Protein AF-0000000081159217 (afdb_homodimer)

InterPro domains:
  IPR001414 G-protein coupled receptor 143 [PF02101] (4-309)
  IPR001414 G-protein coupled receptor 143 [PR00965] (76-96)
  IPR001414 G-protein coupled receptor 143 [PR00965] (134-153)
  IPR001414 G-protein coupled receptor 143 [PR00965] (192-213)
  IPR001414 G-protein coupled receptor 143 [PR00965] (241-261)
  IPR001414 G-protein coupled receptor 143 [PTHR15177] (1-310)
  IPR017981 GPCR, family 2-like, 7TM [PS50261] (23-216)

Secondary structure (DSSP, 8-state):
---HHHHHHT-S-------HHHHHHHHHHHHHHHHHHHHHHHHHHHHHHHHHS--STHHHHHTT-S--SS--HHHHHHHHHHHHHHHHHHHHHHHHHHHHHTT----TT-SS--HHHHHHHHHHHHHHHHHHHHHHHHHHHHHHHHHHHTT----HHHHHIIIIIHHHHHHHHHHHHHHTT-TTSSTT--HHHHHHHHHHHHHHHHHHHHHHHHHHHHHHHHHHHHHHHHHS---HHHHHHHHHHHHHHHHHHHHHHHHHHHHHHHHHHHHTT--HHHHHHHHHHHHHHHHHHHHHHHHHHH-S---GGGGTTSTTTGGGTTS----------------------S-----------/---HHHHHHTSS-------HHHHHHHHHHHHHHHHHHHHHHHHHHHHHHHHHS--STHHHHHTT-S-TTS--HHHHHHHHHHHHHHHHHHHHHHHHHHHHHTT----TT-SS--HHHHHHHHHHHHHHHHHHHHHHHHHHHHHHHHHHHTT----HHHHHIIIIIHHHHHHHHHHHHHHTT-TTSSTT--HHHHHHHHHHHHHHHHHHHHHHHHHHHHHHHHHHHHHHHHHS---HHHHHHHHHHHHHHHHHHHHHHHHHHHHHHHHHHHHTT--HHHHHHHHHHHHHHHHHHHHHHHHHHH-S---GGGGTTSTTTGGGTSS------------------TT--------------

pLDDT: mean 72.7, std 24.88, range [16.94, 96.81]

Foldseek 3Di:
DQDLVLLLQLFAAPPDDPPPVVVVVVVVLLLVLLVLLLVQLVVLLVLLCVQPPPDPDPCVVVLVPPLCPVVDVQLVVLLVLLLVLLNQLSVLSNVLSVCVNVVLRRHNNDPDCDPNSVSSNVSNLRNLLSVLLNLQSLVQSLVQLQQVLVVHGDDPVVCCCSNHVVSNVLSVVLSCLQDVVHSNCRPPPPPVSLVVSLCSSCVSVVCCLPVSVVSLVNSLVSNLVSLCVVVVDDDPVSVVSSVSSVVLSVLLSVLSCQQCVLNVVLSVCVNPVDDPVVNSVSSSSNSNRNSCSSNSSCCSVSNGSDPPPPPPPDPVPDVPPPPPPPCPCVVDDDDDDDDDDPPDDPDPPCPDDDDDD/DQDLVLLLQLFAAPPDPPDPVVVVVVVVLLLVLLVLLLVQLVVLLVLLCVQPPPDPDPCVVVLVPPLCPVVDVVLVVLLVLLLVLLNQLSVLSNVLSVCVNVVLARHNNDPDCDPNSVSSNVSNLRNLLSVLLNLQSLVVSLVQLQQVLVVHGDDPVVCCCRNHVVSVVLSVVLSCLQDVVHSNCRVPDPLVSLVVSLCSSCVSVVCCLPVSVVSLVNSLVSNLVSLCVVVVDDDPVSVVSSVSSVVLSVLLNVLSCQQCVLVVVLSVCVNPVDDPVVNSVSSSSNSNRNSCSSNSSCCSVSNGSDPPPPPPPDPVPDVPPPPPPPPPCPPPDDDDDDDDDPPDDPPPPDDDDDDDD

Organism: Pinctada imbricata (NCBI:txid66713)

Sequence (714 aa):
MATSAFLSICCIANETDTDESTEAGRKLIGHVITIVSIVFCTLSLVSVLYLTWPRAEAAREIFRSTSRILVGPNLNSIIKCLISVDILAVIGLFIRSCVWASQKFPDREAHSMDFPHIFCVVSSLWVEFFFMCNHFWHMIYGMEAFMVANNREISGFMKFLVGWIVPAIATAGGSLVIYHPGFHKCYHTTLLVRSMSYLIYLGPILMVFIFNPLIFYQAAKSAKKALIWHYGRYTSSERKLVDAIHVKFILIMTAYVCCWLPNLVSAILQLTNSGRDAKLAVWVLMAVLNPLQAVLGVLVFWGLPSNNVFRRNIFSSNDSCNESSVSVINRSSRSGRSTASESEPLISFKRRDYSSKMATSAFLSICCIANETDTDESTEAGRKLIGHVITIVSIVFCTLSLVSVLYLTWPRAEAAREIFRSTSRILVGPNLNSIIKCLISVDILAVIGLFIRSCVWASQKFPDREAHSMDFPHIFCVVSSLWVEFFFMCNHFWHMIYGMEAFMVANNREISGFMKFLVGWIVPAIATAGGSLVIYHPGFHKCYHTTLLVRSMSYLIYLGPILMVFIFNPLIFYQAAKSAKKALIWHYGRYTSSERKLVDAIHVKFILIMTAYVCCWLPNLVSAILQLTNSGRDAKLAVWVLMAVLNPLQAVLGVLVFWGLPSNNVFRRNIFSSNDSCNESSVSVINRSSRSGRSTASESEPLISFKRRDYSSK

Radius of gyration: 33.21 Å; Cα contacts (8 Å, |Δi|>4): 784; chains: 2; bounding box: 60×128×117 Å

Nearest PDB structures (foldseek):
  8j24-assembly1_D  TM=6.246E-01  e=3.672E-03  Homo sapiens
  7xjj-assembly1_E  TM=6.872E-01  e=9.011E-03  Homo sapiens
  8i2h-assembly1_A  TM=5.448E-01  e=4.691E-03  Homo sapiens
  7vv5-assembly1_R  TM=6.379E-01  e=1.199E-02  Homo sapiens
  7ul3-assembly1_A  TM=5.853E-01  e=9.778E-03  Homo sapiens

Structure (mmCIF, N/CA/C/O backbone):
data_AF-0000000081159217-model_v1
#
loop_
_entity.id
_entity.type
_entity.pdbx_description
1 polymer 'G-protein coupled receptors family 2 profile 2 domain-containing protein'
#
loop_
_atom_site.group_PDB
_atom_site.id
_atom_site.type_symbol
_atom_site.label_atom_id
_atom_site.label_alt_id
_atom_site.label_comp_id
_atom_site.label_asym_id
_atom_site.label_entity_id
_atom_site.label_seq_id
_atom_site.pdbx_PDB_ins_code
_atom_site.Cartn_x
_atom_site.Cartn_y
_atom_site.Cartn_z
_atom_site.occupancy
_atom_site.B_iso_or_equiv
_atom_site.auth_seq_id
_atom_site.auth_comp_id
_atom_site.auth_asym_id
_atom_site.auth_atom_id
_atom_site.pdbx_PDB_model_num
ATOM 1 N N . MET A 1 1 ? -8.648 -14.102 1.847 1 60.72 1 MET A N 1
ATOM 2 C CA . MET A 1 1 ? -9.383 -13.148 1.021 1 60.72 1 MET A CA 1
ATOM 3 C C . MET A 1 1 ? -10.883 -13.234 1.3 1 60.72 1 MET A C 1
ATOM 5 O O . MET A 1 1 ? -11.352 -14.211 1.88 1 60.72 1 MET A O 1
ATOM 9 N N . ALA A 1 2 ? -11.484 -12.055 1.14 1 64.56 2 ALA A N 1
ATOM 10 C CA . ALA A 1 2 ? -12.93 -12 1.383 1 64.56 2 ALA A CA 1
ATOM 11 C C . ALA A 1 2 ? -13.711 -12.43 0.144 1 64.56 2 ALA A C 1
ATOM 13 O O . ALA A 1 2 ? -13.773 -11.695 -0.842 1 64.56 2 ALA A O 1
ATOM 14 N N . THR A 1 3 ? -13.93 -13.688 -0.05 1 63.53 3 THR A N 1
ATOM 15 C CA . THR A 1 3 ? -14.797 -14.117 -1.143 1 63.53 3 THR A CA 1
ATOM 16 C C . THR A 1 3 ? -15.648 -15.312 -0.718 1 63.53 3 THR A C 1
ATOM 18 O O . THR A 1 3 ? -15.281 -16.047 0.194 1 63.53 3 THR A O 1
ATOM 21 N N . SER A 1 4 ? -16.797 -15.266 -1.205 1 63.22 4 SER A N 1
ATOM 22 C CA . SER A 1 4 ? -17.719 -16.375 -0.969 1 63.22 4 SER A CA 1
ATOM 23 C C . SER A 1 4 ? -17.141 -17.688 -1.482 1 63.22 4 SER A C 1
ATOM 25 O O . SER A 1 4 ? -17.531 -18.766 -1.022 1 63.22 4 SER A O 1
ATOM 27 N N . ALA A 1 5 ? -16.141 -17.516 -2.332 1 62.72 5 ALA A N 1
ATOM 28 C CA . ALA A 1 5 ? -15.547 -18.734 -2.891 1 62.72 5 ALA A CA 1
ATOM 29 C C . ALA A 1 5 ? -14.789 -19.516 -1.822 1 62.72 5 ALA A C 1
ATOM 31 O O . ALA A 1 5 ? -14.719 -20.75 -1.876 1 62.72 5 ALA A O 1
ATOM 32 N N . PHE A 1 6 ? -14.336 -18.844 -0.87 1 66.38 6 PHE A N 1
ATOM 33 C CA . PHE A 1 6 ? -13.586 -19.516 0.18 1 66.38 6 PHE A CA 1
ATOM 34 C C . PHE A 1 6 ? -14.516 -20.312 1.083 1 66.38 6 PHE A C 1
ATOM 36 O O . PHE A 1 6 ? -14.109 -21.344 1.651 1 66.38 6 PHE A O 1
ATOM 43 N N . LEU A 1 7 ? -15.688 -19.891 1.098 1 65.75 7 LEU A N 1
ATOM 44 C CA . LEU A 1 7 ? -16.641 -20.656 1.897 1 65.75 7 LEU A CA 1
ATOM 45 C C . LEU A 1 7 ? -16.938 -22 1.253 1 65.75 7 LEU A C 1
ATOM 47 O O . LEU A 1 7 ? -17.141 -23 1.952 1 65.75 7 LEU A O 1
ATOM 51 N N . SER A 1 8 ? -16.75 -21.969 -0.041 1 68.62 8 SER A N 1
ATOM 52 C CA . SER A 1 8 ? -17.047 -23.219 -0.743 1 68.62 8 SER A CA 1
ATOM 53 C C . SER A 1 8 ? -15.875 -24.188 -0.649 1 68.62 8 SER A C 1
ATOM 55 O O . SER A 1 8 ? -16.047 -25.406 -0.794 1 68.62 8 SER A O 1
ATOM 57 N N . ILE A 1 9 ? -14.742 -23.609 -0.388 1 68.94 9 ILE A N 1
ATOM 58 C CA . ILE A 1 9 ? -13.57 -24.484 -0.313 1 68.94 9 ILE A CA 1
ATOM 59 C C . ILE A 1 9 ? -13.602 -25.281 0.984 1 68.94 9 ILE A C 1
ATOM 61 O O . ILE A 1 9 ? -12.969 -26.344 1.081 1 68.94 9 ILE A O 1
ATOM 65 N N . CYS A 1 10 ? -14.359 -24.828 1.897 1 72.25 10 CYS A N 1
ATOM 66 C CA . CYS A 1 10 ? -14.422 -25.516 3.188 1 72.25 10 CYS A CA 1
ATOM 67 C C . CYS A 1 10 ? -15.359 -26.719 3.127 1 72.25 10 CYS A C 1
ATOM 69 O O . CYS A 1 10 ? -15.484 -27.453 4.105 1 72.25 10 CYS A O 1
ATOM 71 N N . CYS A 1 11 ? -15.82 -26.969 1.915 1 69.44 11 CYS A N 1
ATOM 72 C CA . CYS A 1 11 ? -16.688 -28.125 1.755 1 69.44 11 CYS A CA 1
ATOM 73 C C . CYS A 1 11 ? -15.875 -29.406 1.569 1 69.44 11 CYS A C 1
ATOM 75 O O . CYS A 1 11 ? -14.711 -29.344 1.171 1 69.44 11 CYS A O 1
ATOM 77 N N . ILE A 1 12 ? -16.234 -30.547 2.127 1 59.66 12 ILE A N 1
ATOM 78 C CA . ILE A 1 12 ? -15.555 -31.844 2.039 1 59.66 12 ILE A CA 1
ATOM 79 C C . ILE A 1 12 ? -15.406 -32.25 0.575 1 59.66 12 ILE A C 1
ATOM 81 O O . ILE A 1 12 ? -14.305 -32.562 0.12 1 59.66 12 ILE A O 1
ATOM 85 N N . ALA A 1 13 ? -15.984 -33.25 -0.033 1 52.47 13 ALA A N 1
ATOM 86 C CA . ALA A 1 13 ? -15.781 -34.062 -1.226 1 52.47 13 ALA A CA 1
ATOM 87 C C . ALA A 1 13 ? -15.758 -33.188 -2.486 1 52.47 13 ALA A C 1
ATOM 89 O O . ALA A 1 13 ? -16.766 -32.594 -2.846 1 52.47 13 ALA A O 1
ATOM 90 N N . ASN A 1 14 ? -15.016 -32.219 -2.551 1 48.09 14 ASN A N 1
ATOM 91 C CA . ASN A 1 14 ? -15.289 -31.734 -3.9 1 48.09 14 ASN A CA 1
ATOM 92 C C . ASN A 1 14 ? -14.828 -32.75 -4.953 1 48.09 14 ASN A C 1
ATOM 94 O O . ASN A 1 14 ? -13.633 -33.062 -5.039 1 48.09 14 ASN A O 1
ATOM 98 N N . GLU A 1 15 ? -15.5 -33.75 -5.203 1 40.5 15 GLU A N 1
ATOM 99 C CA . GLU A 1 15 ? -15.305 -34.812 -6.199 1 40.5 15 GLU A CA 1
ATOM 100 C C . GLU A 1 15 ? -14.531 -34.281 -7.41 1 40.5 15 GLU A C 1
ATOM 102 O O . GLU A 1 15 ? -13.828 -35.031 -8.078 1 40.5 15 GLU A O 1
ATOM 107 N N . THR A 1 16 ? -15.008 -33.188 -8.008 1 40.69 16 THR A N 1
ATOM 108 C CA . THR A 1 16 ? -14.93 -33.281 -9.461 1 40.69 16 THR A CA 1
ATOM 109 C C . THR A 1 16 ? -13.5 -33.062 -9.938 1 40.69 16 THR A C 1
ATOM 111 O O . THR A 1 16 ? -13.164 -33.375 -11.086 1 40.69 16 THR A O 1
ATOM 114 N N . ASP A 1 17 ? -12.812 -31.984 -9.688 1 43.56 17 ASP A N 1
ATOM 115 C CA . ASP A 1 17 ? -11.93 -31.703 -10.805 1 43.56 17 ASP A CA 1
ATOM 116 C C . ASP A 1 17 ? -10.648 -32.531 -10.719 1 43.56 17 ASP A C 1
ATOM 118 O O . ASP A 1 17 ? -9.781 -32.25 -9.891 1 43.56 17 ASP A O 1
ATOM 122 N N . THR A 1 18 ? -10.664 -33.75 -11.023 1 42.47 18 THR A N 1
ATOM 123 C CA . THR A 1 18 ? -9.828 -34.938 -11.289 1 42.47 18 THR A CA 1
ATOM 124 C C . THR A 1 18 ? -8.539 -34.5 -11.984 1 42.47 18 THR A C 1
ATOM 126 O O . THR A 1 18 ? -7.676 -35.344 -12.258 1 42.47 18 THR A O 1
ATOM 129 N N . ASP A 1 19 ? -8.461 -33.5 -12.773 1 43.03 19 ASP A N 1
ATOM 130 C CA . ASP A 1 19 ? -7.227 -33.594 -13.547 1 43.03 19 ASP A CA 1
ATOM 131 C C . ASP A 1 19 ? -6.012 -33.25 -12.688 1 43.03 19 ASP A C 1
ATOM 133 O O . ASP A 1 19 ? -5.949 -32.188 -12.086 1 43.03 19 ASP A O 1
ATOM 137 N N . GLU A 1 20 ? -5.25 -34.156 -12.281 1 48.34 20 GLU A N 1
ATOM 138 C CA . GLU A 1 20 ? -4.027 -34.219 -11.484 1 48.34 20 GLU A CA 1
ATOM 139 C C . GLU A 1 20 ? -3.164 -32.969 -11.742 1 48.34 20 GLU A C 1
ATOM 141 O O . GLU A 1 20 ? -2.592 -32.406 -10.805 1 48.34 20 GLU A O 1
ATOM 146 N N . SER A 1 21 ? -2.824 -32.75 -13.016 1 48.94 21 SER A N 1
ATOM 147 C CA . SER A 1 21 ? -1.901 -31.672 -13.375 1 48.94 21 SER A CA 1
ATOM 148 C C . SER A 1 21 ? -2.412 -30.328 -12.891 1 48.94 21 SER A C 1
ATOM 150 O O . SER A 1 21 ? -1.628 -29.484 -12.453 1 48.94 21 SER A O 1
ATOM 152 N N . THR A 1 22 ? -3.762 -30.234 -12.898 1 53.78 22 THR A N 1
ATOM 153 C CA . THR A 1 22 ? -4.414 -29 -12.477 1 53.78 22 THR A CA 1
ATOM 154 C C . THR A 1 22 ? -4.426 -28.875 -10.953 1 53.78 22 THR A C 1
ATOM 156 O O . THR A 1 22 ? -4.34 -27.781 -10.414 1 53.78 22 THR A O 1
ATOM 159 N N . GLU A 1 23 ? -4.137 -30.078 -10.406 1 59.03 23 GLU A N 1
ATOM 160 C CA . GLU A 1 23 ? -4.164 -30.078 -8.945 1 59.03 23 GLU A CA 1
ATOM 161 C C . GLU A 1 23 ? -2.848 -29.578 -8.367 1 59.03 23 GLU A C 1
ATOM 163 O O . GLU A 1 23 ? -2.842 -28.828 -7.379 1 59.03 23 GLU A O 1
ATOM 168 N N . ALA A 1 24 ? -1.717 -30.016 -9 1 59.81 24 ALA A N 1
ATOM 169 C CA . ALA A 1 24 ? -0.417 -29.547 -8.516 1 59.81 24 ALA A CA 1
ATOM 170 C C . ALA A 1 24 ? -0.286 -28.047 -8.656 1 59.81 24 ALA A C 1
ATOM 172 O O . ALA A 1 24 ? 0.237 -27.375 -7.758 1 59.81 24 ALA A O 1
ATOM 173 N N . GLY A 1 25 ? -0.737 -27.531 -9.766 1 59.94 25 GLY A N 1
ATOM 174 C CA . GLY A 1 25 ? -0.713 -26.094 -10 1 59.94 25 GLY A CA 1
ATOM 175 C C . GLY A 1 25 ? -1.584 -25.312 -9.031 1 59.94 25 GLY A C 1
ATOM 176 O O . GLY A 1 25 ? -1.177 -24.266 -8.523 1 59.94 25 GLY A O 1
ATOM 177 N N . ARG A 1 26 ? -2.643 -26 -8.672 1 62.72 26 ARG A N 1
ATOM 178 C CA . ARG A 1 26 ? -3.572 -25.375 -7.738 1 62.72 26 ARG A CA 1
ATOM 179 C C . ARG A 1 26 ? -3.004 -25.375 -6.324 1 62.72 26 ARG A C 1
ATOM 181 O O . ARG A 1 26 ? -3.158 -24.391 -5.59 1 62.72 26 ARG A O 1
ATOM 188 N N . LYS A 1 27 ? -2.301 -26.438 -6.039 1 68.75 27 LYS A N 1
ATOM 189 C CA . LYS A 1 27 ? -1.692 -26.5 -4.715 1 68.75 27 LYS A CA 1
ATOM 190 C C . LYS A 1 27 ? -0.555 -25.5 -4.582 1 68.75 27 LYS A C 1
ATOM 192 O O . LYS A 1 27 ? -0.421 -24.844 -3.547 1 68.75 27 LYS A O 1
ATOM 197 N N . LEU A 1 28 ? 0.17 -25.406 -5.629 1 70.44 28 LEU A N 1
ATOM 198 C CA . LEU A 1 28 ? 1.286 -24.469 -5.629 1 70.44 28 LEU A CA 1
ATOM 199 C C . LEU A 1 28 ? 0.786 -23.031 -5.52 1 70.44 28 LEU A C 1
ATOM 201 O O . LEU A 1 28 ? 1.301 -22.25 -4.715 1 70.44 28 LEU A O 1
ATOM 205 N N . ILE A 1 29 ? -0.26 -22.766 -6.18 1 70 29 ILE A N 1
ATOM 206 C CA . ILE A 1 29 ? -0.785 -21.406 -6.199 1 70 29 ILE A CA 1
ATOM 207 C C . ILE A 1 29 ? -1.464 -21.094 -4.867 1 70 29 ILE A C 1
ATOM 209 O O . ILE A 1 29 ? -1.363 -19.984 -4.355 1 70 29 ILE A O 1
ATOM 213 N N . GLY A 1 30 ? -2.098 -22.125 -4.328 1 76.12 30 GLY A N 1
ATOM 214 C CA . GLY A 1 30 ? -2.699 -21.969 -3.014 1 76.12 30 GLY A CA 1
ATOM 215 C C . GLY A 1 30 ? -1.688 -21.641 -1.93 1 76.12 30 GLY A C 1
ATOM 216 O O . GLY A 1 30 ? -1.929 -20.781 -1.085 1 76.12 30 GLY A O 1
ATOM 217 N N . HIS A 1 31 ? -0.568 -22.234 -2.094 1 82.69 31 HIS A N 1
ATOM 218 C CA . HIS A 1 31 ? 0.484 -21.969 -1.115 1 82.69 31 HIS A CA 1
ATOM 219 C C . HIS A 1 31 ? 1.064 -20.578 -1.288 1 82.69 31 HIS A C 1
ATOM 221 O O . HIS A 1 31 ? 1.349 -19.891 -0.303 1 82.69 31 HIS A O 1
ATOM 227 N N . VAL A 1 32 ? 1.211 -20.172 -2.482 1 83.38 32 VAL A N 1
ATOM 228 C CA . VAL A 1 32 ? 1.754 -18.859 -2.766 1 83.38 32 VAL A CA 1
ATOM 229 C C . VAL A 1 32 ? 0.815 -17.781 -2.219 1 83.38 32 VAL A C 1
ATOM 231 O O . VAL A 1 32 ? 1.257 -16.844 -1.56 1 83.38 32 VAL A O 1
ATOM 234 N N . ILE A 1 33 ? -0.439 -17.984 -2.416 1 85.88 33 ILE A N 1
ATOM 235 C CA . ILE A 1 33 ? -1.431 -17.016 -1.975 1 85.88 33 ILE A CA 1
ATOM 236 C C . ILE A 1 33 ? -1.448 -16.953 -0.449 1 85.88 33 ILE A C 1
ATOM 238 O O . ILE A 1 33 ? -1.603 -15.867 0.133 1 85.88 33 ILE A O 1
ATOM 242 N N . THR A 1 34 ? -1.259 -18.047 0.138 1 88.25 34 THR A N 1
ATOM 243 C CA . THR A 1 34 ? -1.256 -18.094 1.596 1 88.25 34 THR A CA 1
ATOM 244 C C . THR A 1 34 ? -0.054 -17.344 2.162 1 88.25 34 THR A C 1
ATOM 246 O O . THR A 1 34 ? -0.187 -16.578 3.119 1 88.25 34 THR A O 1
ATOM 249 N N . ILE A 1 35 ? 1.064 -17.5 1.561 1 88.38 35 ILE A N 1
ATOM 250 C CA . ILE A 1 35 ? 2.27 -16.828 2.021 1 88.38 35 ILE A CA 1
ATOM 251 C C . ILE A 1 35 ? 2.121 -15.32 1.824 1 88.38 35 ILE A C 1
ATOM 253 O O . ILE A 1 35 ? 2.43 -14.531 2.725 1 88.38 35 ILE A O 1
ATOM 257 N N . VAL A 1 36 ? 1.641 -14.969 0.695 1 90.81 36 VAL A N 1
ATOM 258 C CA . VAL A 1 36 ? 1.45 -13.555 0.388 1 90.81 36 VAL A CA 1
ATOM 259 C C . VAL A 1 36 ? 0.452 -12.938 1.368 1 90.81 36 VAL A C 1
ATOM 261 O O . VAL A 1 36 ? 0.659 -11.828 1.862 1 90.81 36 VAL A O 1
ATOM 264 N N . SER A 1 37 ? -0.55 -13.68 1.67 1 92.5 37 SER A N 1
ATOM 265 C CA . SER A 1 37 ? -1.564 -13.203 2.605 1 92.5 37 SER A CA 1
ATOM 266 C C . SER A 1 37 ? -0.986 -13.023 4.004 1 92.5 37 SER A C 1
ATOM 268 O O . SER A 1 37 ? -1.28 -12.039 4.68 1 92.5 37 SER A O 1
ATOM 270 N N . ILE A 1 38 ? -0.154 -13.922 4.418 1 93.44 38 ILE A N 1
ATOM 271 C CA . ILE A 1 38 ? 0.45 -13.828 5.742 1 93.44 38 ILE A CA 1
ATOM 272 C C . ILE A 1 38 ? 1.322 -12.578 5.82 1 93.44 38 ILE A C 1
ATOM 274 O O . ILE A 1 38 ? 1.255 -11.828 6.801 1 93.44 38 ILE A O 1
ATOM 278 N N . VAL A 1 39 ? 2.059 -12.328 4.801 1 93.31 39 VAL A N 1
ATOM 279 C CA . VAL A 1 39 ? 2.98 -11.195 4.797 1 93.31 39 VAL A CA 1
ATOM 280 C C . VAL A 1 39 ? 2.193 -9.891 4.832 1 93.31 39 VAL A C 1
ATOM 282 O O . VAL A 1 39 ? 2.471 -9.008 5.648 1 93.31 39 VAL A O 1
ATOM 285 N N . PHE A 1 40 ? 1.17 -9.781 4.086 1 94.69 40 PHE A N 1
ATOM 286 C CA . PHE A 1 40 ? 0.456 -8.516 3.994 1 94.69 40 PHE A CA 1
ATOM 287 C C . PHE A 1 40 ? -0.474 -8.328 5.188 1 94.69 40 PHE A C 1
ATOM 289 O O . PHE A 1 40 ? -0.727 -7.199 5.617 1 94.69 40 PHE A O 1
ATOM 296 N N . CYS A 1 41 ? -0.955 -9.43 5.754 1 96.06 41 CYS A N 1
ATOM 297 C CA . CYS A 1 41 ? -1.701 -9.297 7 1 96.06 41 CYS A CA 1
ATOM 298 C C . CYS A 1 41 ? -0.799 -8.812 8.125 1 96.06 41 CYS A C 1
ATOM 300 O O . CYS A 1 41 ? -1.195 -7.961 8.922 1 96.06 41 CYS A O 1
ATOM 302 N N . THR A 1 42 ? 0.393 -9.281 8.141 1 94.88 42 THR A N 1
ATOM 303 C CA . THR A 1 42 ? 1.345 -8.859 9.164 1 94.88 42 THR A CA 1
ATOM 304 C C . THR A 1 42 ? 1.722 -7.391 8.969 1 94.88 42 THR A C 1
ATOM 306 O O . THR A 1 42 ? 1.735 -6.613 9.922 1 94.88 42 THR A O 1
ATOM 309 N N . LEU A 1 43 ? 1.972 -7.055 7.746 1 93.06 43 LEU A N 1
ATOM 310 C CA . LEU A 1 43 ? 2.305 -5.668 7.449 1 93.06 43 LEU A CA 1
ATOM 311 C C . LEU A 1 43 ? 1.154 -4.738 7.824 1 93.06 43 LEU A C 1
ATOM 313 O O . LEU A 1 43 ? 1.376 -3.66 8.375 1 93.06 43 LEU A O 1
ATOM 317 N N . SER A 1 44 ? -0.007 -5.16 7.535 1 95 44 SER A N 1
ATOM 318 C CA . SER A 1 44 ? -1.182 -4.348 7.84 1 95 44 SER A CA 1
ATOM 319 C C . SER A 1 44 ? -1.37 -4.188 9.344 1 95 44 SER A C 1
ATOM 321 O O . SER A 1 44 ? -1.547 -3.072 9.836 1 95 44 SER A O 1
ATOM 323 N N . LEU A 1 45 ? -1.251 -5.258 10.062 1 94.69 45 LEU A N 1
ATOM 324 C CA . LEU A 1 45 ? -1.465 -5.223 11.508 1 94.69 45 LEU A CA 1
ATOM 325 C C . LEU A 1 45 ? -0.377 -4.406 12.203 1 94.69 45 LEU A C 1
ATOM 327 O O . LEU A 1 45 ? -0.67 -3.59 13.078 1 94.69 45 LEU A O 1
ATOM 331 N N . VAL A 1 46 ? 0.825 -4.543 11.781 1 91.94 46 VAL A N 1
ATOM 332 C CA . VAL A 1 46 ? 1.937 -3.814 12.383 1 91.94 46 VAL A CA 1
ATOM 333 C C . VAL A 1 46 ? 1.809 -2.326 12.07 1 91.94 46 VAL A C 1
ATOM 335 O O . VAL A 1 46 ? 2.008 -1.48 12.945 1 91.94 46 VAL A O 1
ATOM 338 N N . SER A 1 47 ? 1.464 -2.068 10.852 1 90.44 47 SER A N 1
ATOM 339 C CA . SER A 1 47 ? 1.328 -0.671 10.445 1 90.44 47 SER A CA 1
ATOM 340 C C . SER A 1 47 ? 0.189 0.012 11.195 1 90.44 47 SER A C 1
ATOM 342 O O . SER A 1 47 ? 0.339 1.141 11.672 1 90.44 47 SER A O 1
ATOM 344 N N . VAL A 1 48 ? -0.881 -0.653 11.328 1 91.31 48 VAL A N 1
ATOM 345 C CA . VAL A 1 48 ? -2.029 -0.061 12.008 1 91.31 48 VAL A CA 1
ATOM 346 C C . VAL A 1 48 ? -1.702 0.149 13.484 1 91.31 48 VAL A C 1
ATOM 348 O O . VAL A 1 48 ? -2.057 1.178 14.062 1 91.31 48 VAL A O 1
ATOM 351 N N . LEU A 1 49 ? -1.061 -0.782 14.031 1 85.44 49 LEU A N 1
ATOM 352 C CA . LEU A 1 49 ? -0.663 -0.648 15.43 1 85.44 49 LEU A CA 1
ATOM 353 C C . LEU A 1 49 ? 0.289 0.529 15.609 1 85.44 49 LEU A C 1
ATOM 355 O O . LEU A 1 49 ? 0.18 1.274 16.594 1 85.44 49 LEU A O 1
ATOM 359 N N . TYR A 1 50 ? 1.125 0.714 14.727 1 84.94 50 TYR A N 1
ATOM 360 C CA . TYR A 1 50 ? 2.08 1.813 14.797 1 84.94 50 TYR A CA 1
ATOM 361 C C . TYR A 1 50 ? 1.385 3.154 14.594 1 84.94 50 TYR A C 1
ATOM 363 O O . TYR A 1 50 ? 1.666 4.121 15.305 1 84.94 50 TYR A O 1
ATOM 371 N N . LEU A 1 51 ? 0.51 3.164 13.664 1 82.06 51 LEU A N 1
ATOM 372 C CA . LEU A 1 51 ? -0.145 4.422 13.312 1 82.06 51 LEU A CA 1
ATOM 373 C C . LEU A 1 51 ? -1.15 4.824 14.391 1 82.06 51 LEU A C 1
ATOM 375 O O . LEU A 1 51 ? -1.398 6.016 14.594 1 82.06 51 LEU A O 1
ATOM 379 N N . THR A 1 52 ? -1.721 3.85 15.078 1 80 52 THR A N 1
ATOM 380 C CA . THR A 1 52 ? -2.758 4.148 16.062 1 80 52 THR A CA 1
ATOM 381 C C . THR A 1 52 ? -2.176 4.172 17.469 1 80 52 THR A C 1
ATOM 383 O O . THR A 1 52 ? -2.881 4.488 18.438 1 80 52 THR A O 1
ATOM 386 N N . TRP A 1 53 ? -0.891 3.859 17.594 1 75.38 53 TRP A N 1
ATOM 387 C CA . TRP A 1 53 ? -0.269 3.846 18.922 1 75.38 53 TRP A CA 1
ATOM 388 C C . TRP A 1 53 ? -0.333 5.227 19.562 1 75.38 53 TRP A C 1
ATOM 390 O O . TRP A 1 53 ? -0.024 6.234 18.922 1 75.38 53 TRP A O 1
ATOM 400 N N . PRO A 1 54 ? -1.127 5.254 20.781 1 62.53 54 PRO A N 1
ATOM 401 C CA . PRO A 1 54 ? -1.222 6.555 21.453 1 62.53 54 PRO A CA 1
ATOM 402 C C . PRO A 1 54 ? 0.146 7.148 21.781 1 62.53 54 PRO A C 1
ATOM 404 O O . PRO A 1 54 ? 0.958 6.5 22.438 1 62.53 54 PRO A O 1
ATOM 407 N N . ARG A 1 55 ? 0.695 7.812 21.016 1 56.62 55 ARG A N 1
ATOM 408 C CA . ARG A 1 55 ? 1.957 8.477 21.328 1 56.62 55 ARG A CA 1
ATOM 409 C C . ARG A 1 55 ? 1.737 9.664 22.25 1 56.62 55 ARG A C 1
ATOM 411 O O . ARG A 1 55 ? 0.643 10.234 22.297 1 56.62 55 ARG A O 1
ATOM 418 N N . ALA A 1 56 ? 2.443 9.773 23.344 1 47.22 56 ALA A N 1
ATOM 419 C CA . ALA A 1 56 ? 2.328 10.75 24.422 1 47.22 56 ALA A CA 1
ATOM 420 C C . ALA A 1 56 ? 1.564 11.984 23.969 1 47.22 56 ALA A C 1
ATOM 422 O O . ALA A 1 56 ? 1.298 12.156 22.766 1 47.22 56 ALA A O 1
ATOM 423 N N . GLU A 1 57 ? 1.757 13.281 24.703 1 44.12 57 GLU A N 1
ATOM 424 C CA . GLU A 1 57 ? 1.087 14.57 24.859 1 44.12 57 GLU A CA 1
ATOM 425 C C . GLU A 1 57 ? 0.765 15.195 23.516 1 44.12 57 GLU A C 1
ATOM 427 O O . GLU A 1 57 ? -0.231 15.906 23.375 1 44.12 57 GLU A O 1
ATOM 432 N N . ALA A 1 58 ? 1.67 15.195 22.75 1 39.38 58 ALA A N 1
ATOM 433 C CA . ALA A 1 58 ? 1.71 16.078 21.594 1 39.38 58 ALA A CA 1
ATOM 434 C C . ALA A 1 58 ? 0.713 15.641 20.516 1 39.38 58 ALA A C 1
ATOM 436 O O . ALA A 1 58 ? 0.081 16.469 19.859 1 39.38 58 ALA A O 1
ATOM 437 N N . ALA A 1 59 ? 0.537 14.305 20.359 1 41.81 59 ALA A N 1
ATOM 438 C CA . ALA A 1 59 ? -0.29 13.805 19.266 1 41.81 59 ALA A CA 1
ATOM 439 C C . ALA A 1 59 ? -1.768 13.812 19.641 1 41.81 59 ALA A C 1
ATOM 441 O O . ALA A 1 59 ? -2.631 13.531 18.812 1 41.81 59 ALA A O 1
ATOM 442 N N . ARG A 1 60 ? -2.096 13.664 20.875 1 41.75 60 ARG A N 1
ATOM 443 C CA . ARG A 1 60 ? -3.461 13.914 21.312 1 41.75 60 ARG A CA 1
ATOM 444 C C . ARG A 1 60 ? -4.023 15.18 20.688 1 41.75 60 ARG A C 1
ATOM 446 O O . ARG A 1 60 ? -5.215 15.25 20.375 1 41.75 60 ARG A O 1
ATOM 453 N N . GLU A 1 61 ? -3.135 16.156 20.828 1 37.94 61 GLU A N 1
ATOM 454 C CA . GLU A 1 61 ? -3.504 17.406 20.172 1 37.94 61 GLU A CA 1
ATOM 455 C C . GLU A 1 61 ? -3.48 17.266 18.656 1 37.94 61 GLU A C 1
ATOM 457 O O . GLU A 1 61 ? -4.262 17.906 17.953 1 37.94 61 GLU A O 1
ATOM 462 N N . ILE A 1 62 ? -2.588 16.328 18.266 1 35.22 62 ILE A N 1
ATOM 463 C CA . ILE A 1 62 ? -2.398 16.109 16.828 1 35.22 62 ILE A CA 1
ATOM 464 C C . ILE A 1 62 ? -3.57 15.312 16.266 1 35.22 62 ILE A C 1
ATOM 466 O O . ILE A 1 62 ? -4.027 15.57 15.156 1 35.22 62 ILE A O 1
ATOM 470 N N . PHE A 1 63 ? -3.84 14.195 16.953 1 37.47 63 PHE A N 1
ATOM 471 C CA . PHE A 1 63 ? -5.059 13.5 16.562 1 37.47 63 PHE A CA 1
ATOM 472 C C . PHE A 1 63 ? -6.277 14.398 16.734 1 37.47 63 PHE A C 1
ATOM 474 O O . PHE A 1 63 ? -7.34 14.117 16.172 1 37.47 63 PHE A O 1
ATOM 481 N N . ARG A 1 64 ? -6.176 15.242 17.688 1 37.5 64 ARG A N 1
ATOM 482 C CA . ARG A 1 64 ? -7.125 16.344 17.812 1 37.5 64 ARG A CA 1
ATOM 483 C C . ARG A 1 64 ? -6.848 17.422 16.766 1 37.5 64 ARG A C 1
ATOM 485 O O . ARG A 1 64 ? -7.309 18.547 16.891 1 37.5 64 ARG A O 1
ATOM 492 N N . SER A 1 65 ? -5.758 17 16.062 1 35.44 65 SER A N 1
ATOM 493 C CA . SER A 1 65 ? -5.453 18.031 15.07 1 35.44 65 SER A CA 1
ATOM 494 C C . SER A 1 65 ? -6.711 18.484 14.328 1 35.44 65 SER A C 1
ATOM 496 O O . SER A 1 65 ? -7.699 17.734 14.273 1 35.44 65 SER A O 1
ATOM 498 N N . THR A 1 66 ? -6.656 19.703 13.961 1 34.41 66 THR A N 1
ATOM 499 C CA . THR A 1 66 ? -7.57 20.656 13.344 1 34.41 66 THR A CA 1
ATOM 500 C C . THR A 1 66 ? -8.211 20.062 12.094 1 34.41 66 THR A C 1
ATOM 502 O O . THR A 1 66 ? -8.953 20.75 11.383 1 34.41 66 THR A O 1
ATOM 505 N N . SER A 1 67 ? -7.652 18.938 11.625 1 38.38 67 SER A N 1
ATOM 506 C CA . SER A 1 67 ? -8.273 18.438 10.406 1 38.38 67 SER A CA 1
ATOM 507 C C . SER A 1 67 ? -9.695 17.953 10.664 1 38.38 67 SER A C 1
ATOM 509 O O . SER A 1 67 ? -10.195 17.062 9.969 1 38.38 67 SER A O 1
ATOM 511 N N . ARG A 1 68 ? -10.195 18.141 11.766 1 41.78 68 ARG A N 1
ATOM 512 C CA . ARG A 1 68 ? -11.516 17.812 12.289 1 41.78 68 ARG A CA 1
ATOM 513 C C . ARG A 1 68 ? -12.617 18.469 11.469 1 41.78 68 ARG A C 1
ATOM 515 O O . ARG A 1 68 ? -13.398 19.266 11.992 1 41.78 68 ARG A O 1
ATOM 522 N N . ILE A 1 69 ? -12.266 18.922 10.297 1 43.38 69 ILE A N 1
ATOM 523 C CA . ILE A 1 69 ? -13.406 19.547 9.641 1 43.38 69 ILE A CA 1
ATOM 524 C C . ILE A 1 69 ? -14.664 18.703 9.883 1 43.38 69 ILE A C 1
ATOM 526 O O . ILE A 1 69 ? -15.688 19.234 10.336 1 43.38 69 ILE A O 1
ATOM 530 N N . LEU A 1 70 ? -14.695 17.578 9.258 1 49.03 70 LEU A N 1
ATOM 531 C CA . LEU A 1 70 ? -15.883 16.75 9.398 1 49.03 70 LEU A CA 1
ATOM 532 C C . LEU A 1 70 ? -15.695 15.711 10.5 1 49.03 70 LEU A C 1
ATOM 534 O O . LEU A 1 70 ? -16.062 14.539 10.336 1 49.03 70 LEU A O 1
ATOM 538 N N . VAL A 1 71 ? -14.789 16.141 11.531 1 54.09 71 VAL A N 1
ATOM 539 C CA . VAL A 1 71 ? -14.609 15.117 12.555 1 54.09 71 VAL A CA 1
ATOM 540 C C . VAL A 1 71 ? -15.461 15.445 13.773 1 54.09 71 VAL A C 1
ATOM 542 O O . VAL A 1 71 ? -15.07 16.266 14.609 1 54.09 71 VAL A O 1
ATOM 545 N N . GLY A 1 72 ? -16.719 15.547 13.633 1 61.69 72 GLY A N 1
ATOM 546 C CA . GLY A 1 72 ? -17.547 15.531 14.812 1 61.69 72 GLY A CA 1
ATOM 547 C C . GLY A 1 72 ? -17.375 14.281 15.656 1 61.69 72 GLY A C 1
ATOM 548 O O . GLY A 1 72 ? -16.812 13.289 15.195 1 61.69 72 GLY A O 1
ATOM 549 N N . PRO A 1 73 ? -17.453 14.406 16.906 1 70.5 73 PRO A N 1
ATOM 550 C CA . PRO A 1 73 ? -17.328 13.25 17.812 1 70.5 73 PRO A CA 1
ATOM 551 C C . PRO A 1 73 ? -18.031 12.008 17.266 1 70.5 73 PRO A C 1
ATOM 553 O O . PRO A 1 73 ? -17.531 10.891 17.438 1 70.5 73 PRO A O 1
ATOM 556 N N . ASN A 1 74 ? -19.078 12.25 16.531 1 81.25 74 ASN A N 1
ATOM 557 C CA . ASN A 1 74 ? -19.812 11.117 15.984 1 81.25 74 ASN A CA 1
ATOM 558 C C . ASN A 1 74 ? -19.062 10.469 14.828 1 81.25 74 ASN A C 1
ATOM 560 O O . ASN A 1 74 ? -19.016 9.242 14.727 1 81.25 74 ASN A O 1
ATOM 564 N N . LEU A 1 75 ? -18.406 11.266 14.047 1 85.62 75 LEU A N 1
ATOM 565 C CA . LEU A 1 75 ? -17.656 10.734 12.914 1 85.62 75 LEU A CA 1
ATOM 566 C C . LEU A 1 75 ? -16.422 9.984 13.391 1 85.62 75 LEU A C 1
ATOM 568 O O . LEU A 1 75 ? -16.062 8.945 12.82 1 85.62 75 LEU A O 1
ATOM 572 N N . ASN A 1 76 ? -15.914 10.422 14.484 1 85 76 ASN A N 1
ATOM 573 C CA . ASN A 1 76 ? -14.742 9.75 15.039 1 85 76 ASN A CA 1
ATOM 574 C C . ASN A 1 76 ? -15.094 8.375 15.594 1 85 76 ASN A C 1
ATOM 576 O O . ASN A 1 76 ? -14.32 7.43 15.469 1 85 76 ASN A O 1
ATOM 580 N N . SER A 1 77 ? -16.234 8.359 16.203 1 88.31 77 SER A N 1
ATOM 581 C CA . SER A 1 77 ? -16.688 7.066 16.719 1 88.31 77 SER A CA 1
ATOM 582 C C . SER A 1 77 ? -16.922 6.074 15.578 1 88.31 77 SER A C 1
ATOM 584 O O . SER A 1 77 ? -16.609 4.887 15.711 1 88.31 77 SER A O 1
ATOM 586 N N . ILE A 1 78 ? -17.406 6.57 14.508 1 92.94 78 ILE A N 1
ATOM 587 C CA . ILE A 1 78 ? -17.656 5.723 13.344 1 92.94 78 ILE A CA 1
ATOM 588 C C . ILE A 1 78 ? -16.312 5.25 12.758 1 92.94 78 ILE A C 1
ATOM 590 O O . ILE A 1 78 ? -16.172 4.078 12.398 1 92.94 78 ILE A O 1
ATOM 594 N N . ILE A 1 79 ? -15.344 6.141 12.734 1 91.19 79 ILE A N 1
ATOM 595 C CA . ILE A 1 79 ? -14.031 5.797 12.195 1 91.19 79 ILE A CA 1
ATOM 596 C C . ILE A 1 79 ? -13.367 4.75 13.086 1 91.19 79 ILE A C 1
ATOM 598 O O . ILE A 1 79 ? -12.75 3.805 12.594 1 91.19 79 ILE A O 1
ATOM 602 N N . LYS A 1 80 ? -13.539 4.852 14.352 1 90.94 80 LYS A N 1
ATOM 603 C CA . LYS A 1 80 ? -12.984 3.867 15.281 1 90.94 80 LYS A CA 1
ATOM 604 C C . LYS A 1 80 ? -13.609 2.494 15.062 1 90.94 80 LYS A C 1
ATOM 606 O O . LYS A 1 80 ? -12.922 1.474 15.117 1 90.94 80 LYS A O 1
ATOM 611 N N . CYS A 1 81 ? -14.875 2.549 14.836 1 92.81 81 CYS A N 1
ATOM 612 C CA . CYS A 1 81 ? -15.562 1.291 14.562 1 92.81 81 CYS A CA 1
ATOM 613 C C . CYS A 1 81 ? -15.094 0.681 13.25 1 92.81 81 CYS A C 1
ATOM 615 O O . CYS A 1 81 ? -14.859 -0.526 13.172 1 92.81 81 CYS A O 1
ATOM 617 N N . LEU A 1 82 ? -14.938 1.511 12.289 1 94.81 82 LEU A N 1
ATOM 618 C CA . LEU A 1 82 ? -14.484 1.065 10.977 1 94.81 82 LEU A CA 1
ATOM 619 C C . LEU A 1 82 ? -13.094 0.434 11.07 1 94.81 82 LEU A C 1
ATOM 621 O O . LEU A 1 82 ? -12.875 -0.666 10.555 1 94.81 82 LEU A O 1
ATOM 625 N N . ILE A 1 83 ? -12.203 1.058 11.781 1 92.62 83 ILE A N 1
ATOM 626 C CA . ILE A 1 83 ? -10.836 0.568 11.898 1 92.62 83 ILE A CA 1
ATOM 627 C C . ILE A 1 83 ? -10.812 -0.697 12.758 1 92.62 83 ILE A C 1
ATOM 629 O O . ILE A 1 83 ? -10.086 -1.646 12.461 1 92.62 83 ILE A O 1
ATOM 633 N N . SER A 1 84 ? -11.656 -0.733 13.758 1 94.56 84 SER A N 1
ATOM 634 C CA . SER A 1 84 ? -11.711 -1.906 14.625 1 94.56 84 SER A CA 1
ATOM 635 C C . SER A 1 84 ? -12.203 -3.133 13.859 1 94.56 84 SER A C 1
ATOM 637 O O . SER A 1 84 ? -11.641 -4.223 14.008 1 94.56 84 SER A O 1
ATOM 639 N N . VAL A 1 85 ? -13.211 -2.932 13.094 1 96.44 85 VAL A N 1
ATOM 640 C CA . VAL A 1 85 ? -13.758 -4.059 12.336 1 96.44 85 VAL A CA 1
ATOM 641 C C . VAL A 1 85 ? -12.734 -4.527 11.305 1 96.44 85 VAL A C 1
ATOM 643 O O . VAL A 1 85 ? -12.602 -5.73 11.062 1 96.44 85 VAL A O 1
ATOM 646 N N . ASP A 1 86 ? -11.992 -3.652 10.711 1 95.44 86 ASP A N 1
ATOM 647 C CA . ASP A 1 86 ? -10.969 -4.008 9.734 1 95.44 86 ASP A CA 1
ATOM 648 C C . ASP A 1 86 ? -9.828 -4.785 10.391 1 95.44 86 ASP A C 1
ATOM 650 O O . ASP A 1 86 ? -9.336 -5.766 9.828 1 95.44 86 ASP A O 1
ATOM 654 N N . ILE A 1 87 ? -9.469 -4.367 11.57 1 95.56 87 ILE A N 1
ATOM 655 C CA . ILE A 1 87 ? -8.406 -5.051 12.289 1 95.56 87 ILE A CA 1
ATOM 656 C C . ILE A 1 87 ? -8.844 -6.473 12.633 1 95.56 87 ILE A C 1
ATOM 658 O O . ILE A 1 87 ? -8.07 -7.422 12.477 1 95.56 87 ILE A O 1
ATOM 662 N N . LEU A 1 88 ? -10.031 -6.578 13.055 1 96.25 88 LEU A N 1
ATOM 663 C CA . LEU A 1 88 ? -10.547 -7.891 13.414 1 96.25 88 LEU A CA 1
ATOM 664 C C . LEU A 1 88 ? -10.641 -8.797 12.195 1 96.25 88 LEU A C 1
ATOM 666 O O . LEU A 1 88 ? -10.375 -10 12.281 1 96.25 88 LEU A O 1
ATOM 670 N N . ALA A 1 89 ? -11.023 -8.25 11.07 1 96.12 89 ALA A N 1
ATOM 671 C CA . ALA A 1 89 ? -11.07 -9.023 9.828 1 96.12 89 ALA A CA 1
ATOM 672 C C . ALA A 1 89 ? -9.672 -9.492 9.43 1 96.12 89 ALA A C 1
ATOM 674 O O . ALA A 1 89 ? -9.484 -10.656 9.047 1 96.12 89 ALA A O 1
ATOM 675 N N . VAL A 1 90 ? -8.688 -8.625 9.57 1 96.12 90 VAL A N 1
ATOM 676 C CA . VAL A 1 90 ? -7.324 -8.945 9.172 1 96.12 90 VAL A CA 1
ATOM 677 C C . VAL A 1 90 ? -6.734 -9.977 10.125 1 96.12 90 VAL A C 1
ATOM 679 O O . VAL A 1 90 ? -5.984 -10.867 9.711 1 96.12 90 VAL A O 1
ATOM 682 N N . ILE A 1 91 ? -7.074 -9.906 11.383 1 95.88 91 ILE A N 1
ATOM 683 C CA . ILE A 1 91 ? -6.621 -10.906 12.344 1 95.88 91 ILE A CA 1
ATOM 684 C C . ILE A 1 91 ? -7.176 -12.273 11.969 1 95.88 91 ILE A C 1
ATOM 686 O O . ILE A 1 91 ? -6.457 -13.281 12.023 1 95.88 91 ILE A O 1
ATOM 690 N N . GLY A 1 92 ? -8.43 -12.297 11.625 1 94.88 92 GLY A N 1
ATOM 691 C CA . GLY A 1 92 ? -9.016 -13.555 11.172 1 94.88 92 GLY A CA 1
ATOM 692 C C . GLY A 1 92 ? -8.344 -14.117 9.938 1 94.88 92 GLY A C 1
ATOM 693 O O . GLY A 1 92 ? -8.07 -15.32 9.867 1 94.88 92 GLY A O 1
ATOM 694 N N . LEU A 1 93 ? -8.094 -13.281 9 1 93.88 93 LEU A N 1
ATOM 695 C CA . LEU A 1 93 ? -7.414 -13.695 7.777 1 93.88 93 LEU A CA 1
ATOM 696 C C . LEU A 1 93 ? -6.012 -14.211 8.086 1 93.88 93 LEU A C 1
ATOM 698 O O . LEU A 1 93 ? -5.562 -15.195 7.5 1 93.88 93 LEU A O 1
ATOM 702 N N . PHE A 1 94 ? -5.34 -13.555 8.961 1 95 94 PHE A N 1
ATOM 703 C CA . PHE A 1 94 ? -3.988 -13.93 9.352 1 95 94 PHE A CA 1
ATOM 704 C C . PHE A 1 94 ? -3.975 -15.312 9.984 1 95 94 PHE A C 1
ATOM 706 O O . PHE A 1 94 ? -3.168 -16.172 9.617 1 95 94 PHE A O 1
ATOM 713 N N . ILE A 1 95 ? -4.883 -15.523 10.914 1 93.19 95 ILE A N 1
ATOM 714 C CA . ILE A 1 95 ? -4.953 -16.797 11.617 1 93.19 95 ILE A CA 1
ATOM 715 C C . ILE A 1 95 ? -5.309 -17.906 10.641 1 93.19 95 ILE A C 1
ATOM 717 O O . ILE A 1 95 ? -4.703 -18.984 10.664 1 93.19 95 ILE A O 1
ATOM 721 N N . ARG A 1 96 ? -6.207 -17.719 9.836 1 90.44 96 ARG A N 1
ATOM 722 C CA . ARG A 1 96 ? -6.59 -18.719 8.859 1 90.44 96 ARG A CA 1
ATOM 723 C C . ARG A 1 96 ? -5.43 -19.047 7.922 1 90.44 96 ARG A C 1
ATOM 725 O O . ARG A 1 96 ? -5.164 -20.219 7.637 1 90.44 96 ARG A O 1
ATOM 732 N N . SER A 1 97 ? -4.75 -18.016 7.449 1 89.94 97 SER A N 1
ATOM 733 C CA . SER A 1 97 ? -3.635 -18.234 6.531 1 89.94 97 SER A CA 1
ATOM 734 C C . SER A 1 97 ? -2.492 -18.969 7.215 1 89.94 97 SER A C 1
ATOM 736 O O . SER A 1 97 ? -1.834 -19.812 6.594 1 89.94 97 SER A O 1
ATOM 738 N N . CYS A 1 98 ? -2.303 -18.719 8.453 1 90.69 98 CYS A N 1
ATOM 739 C CA . CYS A 1 98 ? -1.253 -19.422 9.195 1 90.69 98 CYS A CA 1
ATOM 740 C C . CYS A 1 98 ? -1.588 -20.891 9.367 1 90.69 98 CYS A C 1
ATOM 742 O O . CYS A 1 98 ? -0.72 -21.75 9.211 1 90.69 98 CYS A O 1
ATOM 744 N N . VAL A 1 99 ? -2.824 -21.156 9.625 1 87.94 99 VAL A N 1
ATOM 745 C CA . VAL A 1 99 ? -3.24 -22.547 9.82 1 87.94 99 VAL A CA 1
ATOM 746 C C . VAL A 1 99 ? -3.197 -23.297 8.492 1 87.94 99 VAL A C 1
ATOM 748 O O . VAL A 1 99 ? -2.781 -24.453 8.438 1 87.94 99 VAL A O 1
ATOM 751 N N . TRP A 1 100 ? -3.557 -22.656 7.418 1 83.88 100 TRP A N 1
ATOM 752 C CA . TRP A 1 100 ? -3.525 -23.297 6.102 1 83.88 100 TRP A CA 1
ATOM 753 C C . TRP A 1 100 ? -2.092 -23.5 5.633 1 83.88 100 TRP A C 1
ATOM 755 O O . TRP A 1 100 ? -1.803 -24.469 4.91 1 83.88 100 TRP A O 1
ATOM 765 N N . ALA A 1 101 ? -1.239 -22.625 6.031 1 82.75 101 ALA A N 1
ATOM 766 C CA . ALA A 1 101 ? 0.169 -22.781 5.676 1 82.75 101 ALA A CA 1
ATOM 767 C C . ALA A 1 101 ? 0.784 -23.984 6.387 1 82.75 101 ALA A C 1
ATOM 769 O O . ALA A 1 101 ? 1.735 -24.578 5.887 1 82.75 101 ALA A O 1
ATOM 770 N N . SER A 1 102 ? 0.252 -24.359 7.496 1 81.25 102 SER A N 1
ATOM 771 C CA . SER A 1 102 ? 0.757 -25.516 8.242 1 81.25 102 SER A CA 1
ATOM 772 C C . SER A 1 102 ? 0.163 -26.812 7.723 1 81.25 102 SER A C 1
ATOM 774 O O . SER A 1 102 ? 0.286 -27.859 8.367 1 81.25 102 SER A O 1
ATOM 776 N N . GLN A 1 103 ? -0.372 -26.844 6.504 1 67.31 103 GLN A N 1
ATOM 777 C CA . GLN A 1 103 ? -0.851 -28 5.766 1 67.31 103 GLN A CA 1
ATOM 778 C C . GLN A 1 103 ? -2.064 -28.625 6.449 1 67.31 103 GLN A C 1
ATOM 780 O O . GLN A 1 103 ? -2.283 -29.828 6.359 1 67.31 103 GLN A O 1
ATOM 785 N N . LYS A 1 104 ? -2.66 -27.938 7.145 1 66 104 LYS A N 1
ATOM 786 C CA . LYS A 1 104 ? -3.924 -28.422 7.688 1 66 104 LYS A CA 1
ATOM 787 C C . LYS A 1 104 ? -5.105 -27.938 6.855 1 66 104 LYS A C 1
ATOM 789 O O . LYS A 1 104 ? -6.008 -27.266 7.371 1 66 104 LYS A O 1
ATOM 794 N N . PHE A 1 105 ? -4.879 -28.188 5.551 1 65.88 105 PHE A N 1
ATOM 795 C CA . PHE A 1 105 ? -5.949 -27.875 4.613 1 65.88 105 PHE A CA 1
ATOM 796 C C . PHE A 1 105 ? -7.059 -28.906 4.68 1 65.88 105 PHE A C 1
ATOM 798 O O . PHE A 1 105 ? -6.793 -30.094 4.922 1 65.88 105 PHE A O 1
ATOM 805 N N . PRO A 1 106 ? -8.281 -28.328 4.621 1 66.38 106 PRO A N 1
ATOM 806 C CA . PRO A 1 106 ? -9.359 -29.312 4.617 1 66.38 106 PRO A CA 1
ATOM 807 C C . PRO A 1 106 ? -9.211 -30.344 3.498 1 66.38 106 PRO A C 1
ATOM 809 O O . PRO A 1 106 ? -8.953 -29.984 2.348 1 66.38 106 PRO A O 1
ATOM 812 N N . ASP A 1 107 ? -9.023 -31.547 4.023 1 62.94 107 ASP A N 1
ATOM 813 C CA . ASP A 1 107 ? -8.906 -32.656 3.082 1 62.94 107 ASP A CA 1
ATOM 814 C C . ASP A 1 107 ? -10.227 -32.906 2.359 1 62.94 107 ASP A C 1
ATOM 816 O O . ASP A 1 107 ? -11.242 -33.188 2.996 1 62.94 107 ASP A O 1
ATOM 820 N N . ARG A 1 108 ? -10.227 -32.562 1.155 1 63.53 108 ARG A N 1
ATOM 821 C CA . ARG A 1 108 ? -11.422 -32.719 0.329 1 63.53 108 ARG A CA 1
ATOM 822 C C . ARG A 1 108 ? -11.867 -34.156 0.242 1 63.53 108 ARG A C 1
ATOM 824 O O . ARG A 1 108 ? -13.016 -34.438 -0.086 1 63.53 108 ARG A O 1
ATOM 831 N N . GLU A 1 109 ? -10.867 -35.031 0.546 1 62.19 109 GLU A N 1
ATOM 832 C CA . GLU A 1 109 ? -11.227 -36.438 0.455 1 62.19 109 GLU A CA 1
ATOM 833 C C . GLU A 1 109 ? -11.805 -36.969 1.772 1 62.19 109 GLU A C 1
ATOM 835 O O . GLU A 1 109 ? -12.211 -38.125 1.869 1 62.19 109 GLU A O 1
ATOM 840 N N . ALA A 1 110 ? -11.914 -36 2.617 1 61.75 110 ALA A N 1
ATOM 841 C CA . ALA A 1 110 ? -12.383 -36.469 3.918 1 61.75 110 ALA A CA 1
ATOM 842 C C . ALA A 1 110 ? -13.891 -36.719 3.895 1 61.75 110 ALA A C 1
ATOM 844 O O . ALA A 1 110 ? -14.641 -36.031 3.221 1 61.75 110 ALA A O 1
ATOM 845 N N . HIS A 1 111 ? -14.297 -37.781 4.305 1 62.69 111 HIS A N 1
ATOM 846 C CA . HIS A 1 111 ? -15.68 -38.25 4.316 1 62.69 111 HIS A CA 1
ATOM 847 C C . HIS A 1 111 ? -16.453 -37.625 5.484 1 62.69 111 HIS A C 1
ATOM 849 O O . HIS A 1 111 ? -17.688 -37.656 5.5 1 62.69 111 HIS A O 1
ATOM 855 N N . SER A 1 112 ? -15.766 -37.094 6.484 1 66.25 112 SER A N 1
ATOM 856 C CA . SER A 1 112 ? -16.422 -36.531 7.66 1 66.25 112 SER A CA 1
ATOM 857 C C . SER A 1 112 ? -15.875 -35.156 8 1 66.25 112 SER A C 1
ATOM 859 O O . SER A 1 112 ? -14.797 -34.781 7.547 1 66.25 112 SER A O 1
ATOM 861 N N . MET A 1 113 ? -16.781 -34.469 8.703 1 73.62 113 MET A N 1
ATOM 862 C CA . MET A 1 113 ? -16.391 -33.125 9.156 1 73.62 113 MET A CA 1
ATOM 863 C C . MET A 1 113 ? -15.289 -33.219 10.211 1 73.62 113 MET A C 1
ATOM 865 O O . MET A 1 113 ? -15.5 -33.781 11.289 1 73.62 113 MET A O 1
ATOM 869 N N . ASP A 1 114 ? -14.125 -32.969 9.836 1 79.44 114 ASP A N 1
ATOM 870 C CA . ASP A 1 114 ? -12.984 -32.969 10.742 1 79.44 114 ASP A CA 1
ATOM 871 C C . ASP A 1 114 ? -12.664 -31.562 11.227 1 79.44 114 ASP A C 1
ATOM 873 O O . ASP A 1 114 ? -13.359 -30.609 10.883 1 79.44 114 ASP A O 1
ATOM 877 N N . PHE A 1 115 ? -11.781 -31.438 12.141 1 81.81 115 PHE A N 1
ATOM 878 C CA . PHE A 1 115 ? -11.391 -30.188 12.75 1 81.81 115 PHE A CA 1
ATOM 879 C C . PHE A 1 115 ? -10.961 -29.172 11.695 1 81.81 115 PHE A C 1
ATOM 881 O O . PHE A 1 115 ? -11.375 -28.016 11.727 1 81.81 115 PHE A O 1
ATOM 888 N N . PRO A 1 116 ? -10.242 -29.578 10.711 1 82.12 116 PRO A N 1
ATOM 889 C CA . PRO A 1 116 ? -9.844 -28.609 9.695 1 82.12 116 PRO A CA 1
ATOM 890 C C . PRO A 1 116 ? -11.031 -28.031 8.922 1 82.12 116 PRO A C 1
ATOM 892 O O . PRO A 1 116 ? -11.008 -26.859 8.539 1 82.12 116 PRO A O 1
ATOM 895 N N . HIS A 1 117 ? -12.039 -28.844 8.844 1 82.25 117 HIS A N 1
ATOM 896 C CA . HIS A 1 117 ? -13.227 -28.375 8.141 1 82.25 117 HIS A CA 1
ATOM 897 C C . HIS A 1 117 ? -14 -27.375 8.992 1 82.25 117 HIS A C 1
ATOM 899 O O . HIS A 1 117 ? -14.438 -26.328 8.492 1 82.25 117 HIS A O 1
ATOM 905 N N . ILE A 1 118 ? -14.18 -27.703 10.219 1 84 118 ILE A N 1
ATOM 906 C CA . ILE A 1 118 ? -14.891 -26.812 11.133 1 84 118 ILE A CA 1
ATOM 907 C C . ILE A 1 118 ? -14.133 -25.484 11.258 1 84 118 ILE A C 1
ATOM 909 O O . ILE A 1 118 ? -14.742 -24.422 11.25 1 84 118 ILE A O 1
ATOM 913 N N . PHE A 1 119 ? -12.859 -25.578 11.344 1 87.56 119 PHE A N 1
ATOM 914 C CA . PHE A 1 119 ? -12.047 -24.375 11.445 1 87.56 119 PHE A CA 1
ATOM 915 C C . PHE A 1 119 ? -12.164 -23.531 10.18 1 87.56 119 PHE A C 1
ATOM 917 O O . PHE A 1 119 ? -12.203 -22.312 10.25 1 87.56 119 PHE A O 1
ATOM 924 N N . CYS A 1 120 ? -12.188 -24.203 9.141 1 84.5 120 CYS A N 1
ATOM 925 C CA . CYS A 1 120 ? -12.32 -23.5 7.867 1 84.5 120 CYS A CA 1
ATOM 926 C C . CYS A 1 120 ? -13.641 -22.734 7.801 1 84.5 120 CYS A C 1
ATOM 928 O O . CYS A 1 120 ? -13.664 -21.562 7.398 1 84.5 120 CYS A O 1
ATOM 930 N N . VAL A 1 121 ? -14.719 -23.359 8.266 1 85.62 121 VAL A N 1
ATOM 931 C CA . VAL A 1 121 ? -16.047 -22.734 8.219 1 85.62 121 VAL A CA 1
ATOM 932 C C . VAL A 1 121 ? -16.094 -21.562 9.195 1 85.62 121 VAL A C 1
ATOM 934 O 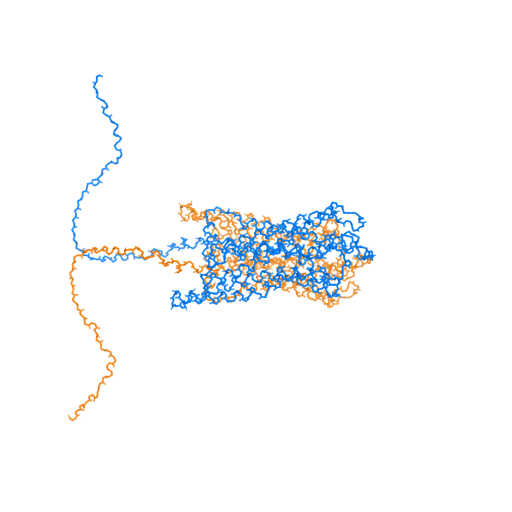O . VAL A 1 121 ? -16.516 -20.469 8.828 1 85.62 121 VAL A O 1
ATOM 937 N N . VAL A 1 122 ? -15.602 -21.734 10.367 1 89.12 122 VAL A N 1
ATOM 938 C CA . VAL A 1 122 ? -15.695 -20.719 11.414 1 89.12 122 VAL A CA 1
ATOM 939 C C . VAL A 1 122 ? -14.812 -19.516 11.055 1 89.12 122 VAL A C 1
ATOM 941 O O . VAL A 1 122 ? -15.227 -18.359 11.211 1 89.12 122 VAL A O 1
ATOM 944 N N . SER A 1 123 ? -13.633 -19.734 10.594 1 89.62 123 SER A N 1
ATOM 945 C CA . SER A 1 123 ? -12.727 -18.656 10.242 1 89.62 123 SER A CA 1
ATOM 946 C C . SER A 1 123 ? -13.234 -17.875 9.023 1 89.62 123 SER A C 1
ATOM 948 O O . SER A 1 123 ? -13.102 -16.656 8.969 1 89.62 123 SER A O 1
ATOM 950 N N . SER A 1 124 ? -13.797 -18.562 8.117 1 89.31 124 SER A N 1
ATOM 951 C CA . SER A 1 124 ? -14.328 -17.891 6.938 1 89.31 124 SER A CA 1
ATOM 952 C C . SER A 1 124 ? -15.523 -17.016 7.297 1 89.31 124 SER A C 1
ATOM 954 O O . SER A 1 124 ? -15.68 -15.922 6.762 1 89.31 124 SER A O 1
ATOM 956 N N . LEU A 1 125 ? -16.344 -17.531 8.156 1 90.81 125 LEU A N 1
ATOM 957 C CA . LEU A 1 125 ? -17.5 -16.75 8.609 1 90.81 125 LEU A CA 1
ATOM 958 C C . LEU A 1 125 ? -17.031 -15.523 9.383 1 90.81 125 LEU A C 1
ATOM 960 O O . LEU A 1 125 ? -17.625 -14.445 9.258 1 90.81 125 LEU A O 1
ATOM 964 N N . TRP A 1 126 ? -16.031 -15.695 10.195 1 93.44 126 TRP A N 1
ATOM 965 C CA . TRP A 1 126 ? -15.469 -14.586 10.953 1 93.44 126 TRP A CA 1
ATOM 966 C C . TRP A 1 126 ? -14.969 -13.484 10.016 1 93.44 126 TRP A C 1
ATOM 968 O O . TRP A 1 126 ? -15.32 -12.312 10.188 1 93.44 126 TRP A O 1
ATOM 978 N N . VAL A 1 127 ? -14.211 -13.844 9.031 1 93.31 127 VAL A N 1
ATOM 979 C CA . VAL A 1 127 ? -13.617 -12.883 8.109 1 93.31 127 VAL A CA 1
ATOM 980 C C . VAL A 1 127 ? -14.719 -12.203 7.285 1 93.31 127 VAL A C 1
ATOM 982 O O . VAL A 1 127 ? -14.719 -10.984 7.137 1 93.31 127 VAL A O 1
ATOM 985 N N . GLU A 1 128 ? -15.688 -12.953 6.879 1 92.25 128 GLU A N 1
ATOM 986 C CA . GLU A 1 128 ? -16.766 -12.406 6.051 1 92.25 128 GLU A CA 1
ATOM 987 C C . GLU A 1 128 ? -17.656 -11.469 6.855 1 92.25 128 GLU A C 1
ATOM 989 O O . GLU A 1 128 ? -18.109 -10.445 6.336 1 92.25 128 GLU A O 1
ATOM 994 N N . PHE A 1 129 ? -17.875 -11.828 8.047 1 94.5 129 PHE A N 1
ATOM 995 C CA . PHE A 1 129 ? -18.719 -10.992 8.891 1 94.5 129 PHE A CA 1
ATOM 996 C C . PHE A 1 129 ? -18.094 -9.617 9.094 1 94.5 129 PHE A C 1
ATOM 998 O O . PHE A 1 129 ? -18.75 -8.594 8.891 1 94.5 129 PHE A O 1
ATOM 1005 N N . PHE A 1 130 ? -16.891 -9.602 9.438 1 96.25 130 PHE A N 1
ATOM 1006 C CA . PHE A 1 130 ? -16.25 -8.328 9.758 1 96.25 130 PHE A CA 1
ATOM 1007 C C . PHE A 1 130 ? -16 -7.512 8.5 1 96.25 130 PHE A C 1
ATOM 1009 O O . PHE A 1 130 ? -16.062 -6.281 8.523 1 96.25 130 PHE A O 1
ATOM 1016 N N . PHE A 1 131 ? -15.711 -8.133 7.41 1 94.56 131 PHE A N 1
ATOM 1017 C CA . PHE A 1 131 ? -15.609 -7.375 6.168 1 94.56 131 PHE A CA 1
ATOM 1018 C C . PHE A 1 131 ? -16.969 -6.836 5.746 1 94.56 131 PHE A C 1
ATOM 1020 O O . PHE A 1 131 ? -17.062 -5.742 5.184 1 94.56 131 PHE A O 1
ATOM 1027 N N . MET A 1 132 ? -17.984 -7.617 6.035 1 94.75 132 MET A N 1
ATOM 1028 C CA . MET A 1 132 ? -19.344 -7.125 5.773 1 94.75 132 MET A CA 1
ATOM 1029 C C . MET A 1 132 ? -19.641 -5.895 6.617 1 94.75 132 MET A C 1
ATOM 1031 O O . MET A 1 132 ? -20.203 -4.918 6.121 1 94.75 132 MET A O 1
ATOM 1035 N N . CYS A 1 133 ? -19.281 -5.965 7.828 1 96.56 133 CYS A N 1
ATOM 1036 C CA . CYS A 1 133 ? -19.438 -4.809 8.703 1 96.56 133 CYS A CA 1
ATOM 1037 C C . CYS A 1 133 ? -18.672 -3.607 8.156 1 96.56 133 CYS A C 1
ATOM 1039 O O . CYS A 1 133 ? -19.141 -2.475 8.234 1 96.56 133 CYS A O 1
ATOM 1041 N N . ASN A 1 134 ? -17.484 -3.867 7.645 1 96.19 134 ASN A N 1
ATOM 1042 C CA . ASN A 1 134 ? -16.672 -2.797 7.078 1 96.19 134 ASN A CA 1
ATOM 1043 C C . ASN A 1 134 ? -17.422 -2.051 5.977 1 96.19 134 ASN A C 1
ATOM 1045 O O . ASN A 1 134 ? -17.406 -0.819 5.93 1 96.19 134 ASN A O 1
ATOM 1049 N N . HIS A 1 135 ? -18.078 -2.734 5.133 1 96.5 135 HIS A N 1
ATOM 1050 C CA . HIS A 1 135 ? -18.797 -2.104 4.035 1 96.5 135 HIS A CA 1
ATOM 1051 C C . HIS A 1 135 ? -19.953 -1.254 4.551 1 96.5 135 HIS A C 1
ATOM 1053 O O . HIS A 1 135 ? -20.156 -0.129 4.086 1 96.5 135 HIS A O 1
ATOM 1059 N N . PHE A 1 136 ? -20.625 -1.751 5.457 1 96.81 136 PHE A N 1
ATOM 1060 C CA . PHE A 1 136 ? -21.781 -1.017 5.973 1 96.81 136 PHE A CA 1
ATOM 1061 C C . PHE A 1 136 ? -21.328 0.189 6.789 1 96.81 136 PHE A C 1
ATOM 1063 O O . PHE A 1 136 ? -21.984 1.234 6.773 1 96.81 136 PHE A O 1
ATOM 1070 N N . TRP A 1 137 ? -20.266 0.022 7.508 1 96.5 137 TRP A N 1
ATOM 1071 C CA . TRP A 1 137 ? -19.75 1.164 8.25 1 96.5 137 TRP A CA 1
ATOM 1072 C C . TRP A 1 137 ? -19.25 2.25 7.305 1 96.5 137 TRP A C 1
ATOM 1074 O O . TRP A 1 137 ? -19.312 3.439 7.625 1 96.5 137 TRP A O 1
ATOM 1084 N N . HIS A 1 138 ? -18.703 1.863 6.16 1 96.62 138 HIS A N 1
ATOM 1085 C CA . HIS A 1 138 ? -18.344 2.859 5.152 1 96.62 138 HIS A CA 1
ATOM 1086 C C . HIS A 1 138 ? -19.578 3.617 4.672 1 96.62 138 HIS A C 1
ATOM 1088 O O . HIS A 1 138 ? -19.516 4.828 4.449 1 96.62 138 HIS A O 1
ATOM 1094 N N . MET A 1 139 ? -20.641 2.916 4.57 1 96.06 139 MET A N 1
ATOM 1095 C CA . MET A 1 139 ? -21.891 3.549 4.164 1 96.06 139 MET A CA 1
ATOM 1096 C C . MET A 1 139 ? -22.391 4.512 5.234 1 96.06 139 MET A C 1
ATOM 1098 O O . MET A 1 139 ? -22.812 5.625 4.926 1 96.06 139 MET A O 1
ATOM 1102 N N . ILE A 1 140 ? -22.281 4.078 6.453 1 95.69 140 ILE A N 1
ATOM 1103 C CA . ILE A 1 140 ? -22.703 4.91 7.574 1 95.69 140 ILE A CA 1
ATOM 1104 C C . ILE A 1 140 ? -21.828 6.168 7.637 1 95.69 140 ILE A C 1
ATOM 1106 O O . ILE A 1 140 ? -22.328 7.254 7.953 1 95.69 140 ILE A O 1
ATOM 1110 N N . TYR A 1 141 ? -20.578 6 7.391 1 94.94 141 TYR A N 1
ATOM 1111 C CA . TYR A 1 141 ? -19.703 7.164 7.383 1 94.94 141 TYR A CA 1
ATOM 1112 C C . TYR A 1 141 ? -20.156 8.188 6.355 1 94.94 141 TYR A C 1
ATOM 1114 O O . TYR A 1 141 ? -20.219 9.391 6.648 1 94.94 141 TYR A O 1
ATOM 1122 N N . GLY A 1 142 ? -20.469 7.723 5.219 1 93.88 142 GLY A N 1
ATOM 1123 C CA . GLY A 1 142 ? -20.969 8.641 4.207 1 93.88 142 GLY A CA 1
ATOM 1124 C C . GLY A 1 142 ? -22.266 9.32 4.602 1 93.88 142 GLY A C 1
ATOM 1125 O O . GLY A 1 142 ? -22.406 10.539 4.445 1 93.88 142 GLY A O 1
ATOM 1126 N N . MET A 1 143 ? -23.141 8.578 5.078 1 93.81 143 MET A N 1
ATOM 1127 C CA . MET A 1 143 ? -24.438 9.117 5.492 1 93.81 143 MET A CA 1
ATOM 1128 C C . MET A 1 143 ? -24.266 10.117 6.637 1 93.81 143 MET A C 1
ATOM 1130 O O . MET A 1 143 ? -24.891 11.172 6.645 1 93.81 143 MET A O 1
ATOM 1134 N N . GLU A 1 144 ? -23.453 9.758 7.562 1 92.75 144 GLU A N 1
ATOM 1135 C CA . GLU A 1 144 ? -23.219 10.648 8.695 1 92.75 144 GLU A CA 1
ATOM 1136 C C . GLU A 1 144 ? -22.547 11.945 8.25 1 92.75 144 GLU A C 1
ATOM 1138 O O . GLU A 1 144 ? -22.844 13.016 8.766 1 92.75 144 GLU A O 1
ATOM 1143 N N . ALA A 1 145 ? -21.578 11.812 7.387 1 90.31 145 ALA A N 1
ATOM 1144 C CA . ALA A 1 145 ? -20.922 13.008 6.859 1 90.31 145 ALA A CA 1
ATOM 1145 C C . ALA A 1 145 ? -21.938 13.945 6.207 1 90.31 145 ALA A C 1
ATOM 1147 O O . ALA A 1 145 ? -21.844 15.164 6.359 1 90.31 145 ALA A O 1
ATOM 1148 N N . PHE A 1 146 ? -22.891 13.383 5.523 1 90.94 146 PHE A N 1
ATOM 1149 C CA . PHE A 1 146 ? -23.953 14.156 4.895 1 90.94 146 PHE A CA 1
ATOM 1150 C C . PHE A 1 146 ? -24.875 14.773 5.945 1 90.94 146 PHE A C 1
ATOM 1152 O O . PHE A 1 146 ? -25.234 15.945 5.844 1 90.94 146 PHE A O 1
ATOM 1159 N N . MET A 1 147 ? -25.203 14.031 6.926 1 90.38 147 MET A N 1
ATOM 1160 C CA . MET A 1 147 ? -26.094 14.508 7.977 1 90.38 147 MET A CA 1
ATOM 1161 C C . MET A 1 147 ? -25.422 15.609 8.797 1 90.38 147 MET A C 1
ATOM 1163 O O . MET A 1 147 ? -26.062 16.609 9.133 1 90.38 147 MET A O 1
ATOM 1167 N N . VAL A 1 148 ? -24.172 15.414 9.055 1 86.12 148 VAL A N 1
ATOM 1168 C CA . VAL A 1 148 ? -23.422 16.406 9.844 1 86.12 148 VAL A CA 1
ATOM 1169 C C . VAL A 1 148 ? -23.312 17.703 9.062 1 86.12 148 VAL A C 1
ATOM 1171 O O . VAL A 1 148 ? -23.391 18.797 9.641 1 86.12 148 VAL A O 1
ATOM 1174 N N . ALA A 1 149 ? -23.062 17.609 7.812 1 84.31 149 ALA A N 1
ATOM 1175 C CA . ALA A 1 149 ? -23 18.797 6.965 1 84.31 149 ALA A CA 1
ATOM 1176 C C . ALA A 1 149 ? -24.312 19.562 6.996 1 84.31 149 ALA A C 1
ATOM 1178 O O . ALA A 1 149 ? -24.328 20.781 6.754 1 84.31 149 ALA A O 1
ATOM 1179 N N . ASN A 1 150 ? -25.391 18.906 7.336 1 86.38 150 ASN A N 1
ATOM 1180 C CA . ASN A 1 150 ? -26.703 19.531 7.418 1 86.38 150 ASN A CA 1
ATOM 1181 C C . ASN A 1 150 ? -27.141 19.734 8.867 1 86.38 150 ASN A C 1
ATOM 1183 O O . ASN A 1 150 ? -28.328 19.891 9.141 1 86.38 150 ASN A O 1
ATOM 1187 N N . ASN A 1 151 ? -26.25 19.609 9.766 1 82.38 151 ASN A N 1
ATOM 1188 C CA . ASN A 1 151 ? -26.453 19.828 11.188 1 82.38 151 ASN A CA 1
ATOM 1189 C C . ASN A 1 151 ? -27.422 18.812 11.781 1 82.38 151 ASN A C 1
ATOM 1191 O O . ASN A 1 151 ? -28.25 19.141 12.633 1 82.38 151 ASN A O 1
ATOM 1195 N N . ARG A 1 152 ? -27.406 17.703 11.234 1 87.25 152 ARG A N 1
ATOM 1196 C CA . ARG A 1 152 ? -28.156 16.562 11.742 1 87.25 152 ARG A CA 1
ATOM 1197 C C . ARG A 1 152 ? -27.234 15.422 12.133 1 87.25 152 ARG A C 1
ATOM 1199 O O . ARG A 1 152 ? -26.016 15.484 11.898 1 87.25 152 ARG A O 1
ATOM 1206 N N . GLU A 1 153 ? -27.703 14.414 12.883 1 89.56 153 GLU A N 1
ATOM 1207 C CA . GLU A 1 153 ? -26.922 13.25 13.281 1 89.56 153 GLU A CA 1
ATOM 1208 C C . GLU A 1 153 ? -27.766 11.969 13.195 1 89.56 153 GLU A C 1
ATOM 1210 O O . GLU A 1 153 ? -28.984 12.008 13.383 1 89.56 153 GLU A O 1
ATOM 1215 N N . ILE A 1 154 ? -27.125 10.938 12.812 1 90.94 154 ILE A N 1
ATOM 1216 C CA . ILE A 1 154 ? -27.766 9.625 12.789 1 90.94 154 ILE A CA 1
ATOM 1217 C C . ILE A 1 154 ? -27.891 9.094 14.219 1 90.94 154 ILE A C 1
ATOM 1219 O O . ILE A 1 154 ? -26.969 9.25 15.023 1 90.94 154 ILE A O 1
ATOM 1223 N N . SER A 1 155 ? -29.062 8.539 14.477 1 91.62 155 SER A N 1
ATOM 1224 C CA . SER A 1 155 ? -29.281 7.996 15.82 1 91.62 155 SER A CA 1
ATOM 1225 C C . SER A 1 155 ? -28.344 6.828 16.094 1 91.62 155 SER A C 1
ATOM 1227 O O . SER A 1 155 ? -27.938 6.113 15.172 1 91.62 155 SER A O 1
ATOM 1229 N N . GLY A 1 156 ? -27.938 6.66 17.359 1 92 156 GLY A N 1
ATOM 1230 C CA . GLY A 1 156 ? -27.094 5.559 17.766 1 92 156 GLY A CA 1
ATOM 1231 C C . GLY A 1 156 ? -27.688 4.195 17.453 1 92 156 GLY A C 1
ATOM 1232 O O . GLY A 1 156 ? -26.953 3.27 17.078 1 92 156 GLY A O 1
ATOM 1233 N N . PHE A 1 157 ? -28.984 4.168 17.578 1 93.5 157 PHE A N 1
ATOM 1234 C CA . PHE A 1 157 ? -29.672 2.908 17.312 1 93.5 157 PHE A CA 1
ATOM 1235 C C . PHE A 1 157 ? -29.562 2.533 15.844 1 93.5 157 PHE A C 1
ATOM 1237 O O . PHE A 1 157 ? -29.328 1.37 15.508 1 93.5 157 PHE A O 1
ATOM 1244 N N . MET A 1 158 ? -29.703 3.42 15 1 93.19 158 MET A N 1
ATOM 1245 C CA . MET A 1 158 ? -29.609 3.156 13.57 1 93.19 158 MET A CA 1
ATOM 1246 C C . MET A 1 158 ? -28.188 2.77 13.18 1 93.19 158 MET A C 1
ATOM 1248 O O . MET A 1 158 ? -27.984 1.906 12.32 1 93.19 158 MET A O 1
ATOM 1252 N N . LYS A 1 159 ? -27.172 3.375 13.766 1 94.94 159 LYS A N 1
ATOM 1253 C CA . LYS A 1 159 ? -25.781 3.012 13.523 1 94.94 159 LYS A CA 1
ATOM 1254 C C . LYS A 1 159 ? -25.516 1.564 13.93 1 94.94 159 LYS A C 1
ATOM 1256 O O . LYS A 1 159 ? -24.828 0.83 13.219 1 94.94 159 LYS A O 1
ATOM 1261 N N . PHE A 1 160 ? -26.094 1.218 15.07 1 94.88 160 PHE A N 1
ATOM 1262 C CA . PHE A 1 160 ? -25.922 -0.142 15.562 1 94.88 160 PHE A CA 1
ATOM 1263 C C . PHE A 1 160 ? -26.609 -1.146 14.656 1 94.88 160 PHE A C 1
ATOM 1265 O O . PHE A 1 160 ? -26.047 -2.199 14.336 1 94.88 160 PHE A O 1
ATOM 1272 N N . LEU A 1 161 ? -27.75 -0.822 14.219 1 95.88 161 LEU A N 1
ATOM 1273 C CA . LEU A 1 161 ? -28.531 -1.711 13.375 1 95.88 161 LEU A CA 1
ATOM 1274 C C . LEU A 1 161 ? -27.859 -1.916 12.023 1 95.88 161 LEU A C 1
ATOM 1276 O O . LEU A 1 161 ? -27.609 -3.053 11.617 1 95.88 161 LEU A O 1
ATOM 1280 N N . VAL A 1 162 ? -27.438 -0.908 11.422 1 95.69 162 VAL A N 1
ATOM 1281 C CA . VAL A 1 162 ? -26.891 -0.976 10.07 1 95.69 162 VAL A CA 1
ATOM 1282 C C . VAL A 1 162 ? -25.438 -1.439 10.125 1 95.69 162 VAL A C 1
ATOM 1284 O O . VAL A 1 162 ? -24.969 -2.141 9.227 1 95.69 162 VAL A O 1
ATOM 1287 N N . GLY A 1 163 ? -24.75 -1.118 11.18 1 96.06 163 GLY A N 1
ATOM 1288 C CA . GLY A 1 163 ? -23.328 -1.425 11.281 1 96.06 163 GLY A CA 1
ATOM 1289 C C . GLY A 1 163 ? -23.062 -2.838 11.758 1 96.06 163 GLY A C 1
ATOM 1290 O O . GLY A 1 163 ? -22.031 -3.424 11.422 1 96.06 163 GLY A O 1
ATOM 1291 N N . TRP A 1 164 ? -23.984 -3.463 12.547 1 96.62 164 TRP A N 1
ATOM 1292 C CA . TRP A 1 164 ? -23.672 -4.746 13.172 1 96.62 164 TRP A CA 1
ATOM 1293 C C . TRP A 1 164 ? -24.734 -5.785 12.836 1 96.62 164 TRP A C 1
ATOM 1295 O O . TRP A 1 164 ? -24.406 -6.902 12.43 1 96.62 164 TRP A O 1
ATOM 1305 N N . ILE A 1 165 ? -25.969 -5.398 12.836 1 96.31 165 ILE A N 1
ATOM 1306 C CA . ILE A 1 165 ? -27.047 -6.375 12.742 1 96.31 165 ILE A CA 1
ATOM 1307 C C . ILE A 1 165 ? -27.281 -6.75 11.281 1 96.31 165 ILE A C 1
ATOM 1309 O O . ILE A 1 165 ? -27.391 -7.934 10.945 1 96.31 165 ILE A O 1
ATOM 1313 N N . VAL A 1 166 ? -27.406 -5.836 10.469 1 96.12 166 VAL A N 1
ATOM 1314 C CA . VAL A 1 166 ? -27.641 -6.098 9.055 1 96.12 166 VAL A CA 1
ATOM 1315 C C . VAL A 1 166 ? -26.5 -6.949 8.484 1 96.12 166 VAL A C 1
ATOM 1317 O O . VAL A 1 166 ? -26.75 -7.965 7.828 1 96.12 166 VAL A O 1
ATOM 1320 N N . PRO A 1 167 ? -25.266 -6.617 8.766 1 96.31 167 PRO A N 1
ATOM 1321 C CA . PRO A 1 167 ? -24.172 -7.477 8.281 1 96.31 167 PRO A CA 1
ATOM 1322 C C . PRO A 1 167 ? -24.234 -8.891 8.852 1 96.31 167 PRO A C 1
ATOM 1324 O O . PRO A 1 167 ? -23.875 -9.852 8.172 1 96.31 167 PRO A O 1
ATOM 1327 N N . ALA A 1 168 ? -24.672 -9.031 10.039 1 96.06 168 ALA A N 1
ATOM 1328 C CA . ALA A 1 168 ? -24.797 -10.359 10.648 1 96.06 168 ALA A CA 1
ATOM 1329 C C . ALA A 1 168 ? -25.844 -11.203 9.914 1 96.06 168 ALA A C 1
ATOM 1331 O O . ALA A 1 168 ? -25.594 -12.383 9.625 1 96.06 168 ALA A O 1
ATOM 1332 N N . ILE A 1 169 ? -26.906 -10.609 9.57 1 94.94 169 ILE A N 1
ATOM 1333 C CA . ILE A 1 169 ? -27.969 -11.297 8.852 1 94.94 169 ILE A CA 1
ATOM 1334 C C . ILE A 1 169 ? -27.5 -11.648 7.445 1 94.94 169 ILE A C 1
ATOM 1336 O O . ILE A 1 169 ? -27.75 -12.75 6.957 1 94.94 169 ILE A O 1
ATOM 1340 N N . ALA A 1 170 ? -26.844 -10.719 6.859 1 92.81 170 ALA A N 1
ATOM 1341 C CA . ALA A 1 170 ? -26.344 -10.945 5.504 1 92.81 170 ALA A CA 1
ATOM 1342 C C . ALA A 1 170 ? -25.312 -12.07 5.48 1 92.81 170 ALA A C 1
ATOM 1344 O O . ALA A 1 170 ? -25.359 -12.938 4.605 1 92.81 170 ALA A O 1
ATOM 1345 N N . THR A 1 171 ? -24.391 -12.062 6.41 1 91.88 171 THR A N 1
ATOM 1346 C CA . THR A 1 171 ? -23.359 -13.102 6.469 1 91.88 171 THR A CA 1
ATOM 1347 C C . THR A 1 171 ? -23.984 -14.461 6.75 1 91.88 171 THR A C 1
ATOM 1349 O O . THR A 1 171 ? -23.625 -15.453 6.105 1 91.88 171 THR A O 1
ATOM 1352 N N . ALA A 1 172 ? -24.922 -14.484 7.676 1 90.06 172 ALA A N 1
ATOM 1353 C CA . ALA A 1 172 ? -25.609 -15.734 7.996 1 90.06 172 ALA A CA 1
ATOM 1354 C C . ALA A 1 172 ? -26.422 -16.234 6.809 1 90.06 172 ALA A C 1
ATOM 1356 O O . ALA A 1 172 ? -26.422 -17.422 6.492 1 90.06 172 ALA A O 1
ATOM 1357 N N . GLY A 1 173 ? -27.094 -15.359 6.195 1 87 173 GLY A N 1
ATOM 1358 C CA . GLY A 1 173 ? -27.875 -15.711 5.023 1 87 173 GLY A CA 1
ATOM 1359 C C . GLY A 1 173 ? -27.031 -16.25 3.885 1 87 173 GLY A C 1
ATOM 1360 O O . GLY A 1 173 ? -27.391 -17.266 3.268 1 87 173 GLY A O 1
ATOM 1361 N N . GLY A 1 174 ? -25.922 -15.602 3.58 1 85.19 174 GLY A N 1
ATOM 1362 C CA . GLY A 1 174 ? -25.031 -16.078 2.531 1 85.19 174 GLY A CA 1
ATOM 1363 C C . GLY A 1 174 ? -24.438 -17.438 2.822 1 85.19 174 GLY A C 1
ATOM 1364 O O . GLY A 1 174 ? -24.312 -18.266 1.919 1 85.19 174 GLY A O 1
ATOM 1365 N N . SER A 1 175 ? -24.062 -17.688 4.055 1 85.31 175 SER A N 1
ATOM 1366 C CA . SER A 1 175 ? -23.5 -18.969 4.434 1 85.31 175 SER A CA 1
ATOM 1367 C C . SER A 1 175 ? -24.547 -20.078 4.371 1 85.31 175 SER A C 1
ATOM 1369 O O . SER A 1 175 ? -24.234 -21.219 4.016 1 85.31 175 SER A O 1
ATOM 1371 N N . LEU A 1 176 ? -25.75 -19.719 4.66 1 83.75 176 LEU A N 1
ATOM 1372 C CA . LEU A 1 176 ? -26.828 -20.703 4.621 1 83.75 176 LEU A CA 1
ATOM 1373 C C . LEU A 1 176 ? -27.109 -21.141 3.188 1 83.75 176 LEU A C 1
ATOM 1375 O O . LEU A 1 176 ? -27.438 -22.297 2.939 1 83.75 176 LEU A O 1
ATOM 1379 N N . VAL A 1 177 ? -26.984 -20.266 2.295 1 82.5 177 VAL A N 1
ATOM 1380 C CA . VAL A 1 177 ? -27.219 -20.578 0.887 1 82.5 177 VAL A CA 1
ATOM 1381 C C . VAL A 1 177 ? -26.141 -21.547 0.387 1 82.5 177 VAL A C 1
ATOM 1383 O O . VAL A 1 177 ? -26.438 -22.438 -0.409 1 82.5 177 VAL A O 1
ATOM 1386 N N . ILE A 1 178 ? -24.953 -21.484 0.916 1 78.06 178 ILE A N 1
ATOM 1387 C CA . ILE A 1 178 ? -23.844 -22.297 0.459 1 78.06 178 ILE A CA 1
ATOM 1388 C C . ILE A 1 178 ? -23.875 -23.656 1.151 1 78.06 178 ILE A C 1
ATOM 1390 O O . ILE A 1 178 ? -23.625 -24.688 0.524 1 78.06 178 ILE A O 1
ATOM 1394 N N . TYR A 1 179 ? -24.312 -23.719 2.35 1 79.12 179 TYR A N 1
ATOM 1395 C CA . TYR A 1 179 ? -24.156 -24.938 3.135 1 79.12 179 TYR A CA 1
ATOM 1396 C C . TYR A 1 179 ? -25.5 -25.656 3.277 1 79.12 179 TYR A C 1
ATOM 1398 O O . TYR A 1 179 ? -25.547 -26.781 3.787 1 79.12 179 TYR A O 1
ATOM 1406 N N . HIS A 1 180 ? -26.516 -25.172 2.721 1 76.5 180 HIS A N 1
ATOM 1407 C CA . HIS A 1 180 ? -27.844 -25.75 2.9 1 76.5 180 HIS A CA 1
ATOM 1408 C C . HIS A 1 180 ? -27.922 -27.141 2.287 1 76.5 180 HIS A C 1
ATOM 1410 O O . HIS A 1 180 ? -28.469 -28.062 2.893 1 76.5 180 HIS A O 1
ATOM 1416 N N . PRO A 1 181 ? -27.344 -27.328 1.021 1 70.81 181 PRO A N 1
ATOM 1417 C CA . PRO A 1 181 ? -27.453 -28.672 0.45 1 70.81 181 PRO A CA 1
ATOM 1418 C C . PRO A 1 181 ? -26.609 -29.703 1.194 1 70.81 181 PRO A C 1
ATOM 1420 O O . PRO A 1 181 ? -26.719 -30.906 0.917 1 70.81 181 PRO A O 1
ATOM 1423 N N . GLY A 1 182 ? -25.875 -29.281 2.184 1 67.69 182 GLY A N 1
ATOM 1424 C CA . GLY A 1 182 ? -25 -30.156 2.945 1 67.69 182 GLY A CA 1
ATOM 1425 C C . GLY A 1 182 ? -23.531 -29.844 2.775 1 67.69 182 GLY A C 1
ATOM 1426 O O . GLY A 1 182 ? -23.141 -29.172 1.808 1 67.69 182 GLY A O 1
ATOM 1427 N N . PHE A 1 183 ? -22.781 -30.25 3.793 1 66.38 183 PHE A N 1
ATOM 1428 C CA . PHE A 1 183 ? -21.344 -29.969 3.791 1 66.38 183 PHE A CA 1
ATOM 1429 C C . PHE A 1 183 ? -20.625 -30.875 2.787 1 66.38 183 PHE A C 1
ATOM 1431 O O . PHE A 1 183 ? -19.484 -30.594 2.408 1 66.38 183 PHE A O 1
ATOM 1438 N N . HIS A 1 184 ? -21.297 -31.922 2.207 1 64 184 HIS A N 1
ATOM 1439 C CA . HIS A 1 184 ? -20.703 -32.844 1.259 1 64 184 HIS A CA 1
ATOM 1440 C C . HIS A 1 184 ? -20.953 -32.406 -0.18 1 64 184 HIS A C 1
ATOM 1442 O O . HIS A 1 184 ? -20.266 -32.875 -1.101 1 64 184 HIS A O 1
ATOM 1448 N N . LYS A 1 185 ? -21.859 -31.5 -0.428 1 59.75 185 LYS A N 1
ATOM 1449 C CA . LYS A 1 185 ? -22.25 -31.094 -1.777 1 59.75 185 LYS A CA 1
ATOM 1450 C C . LYS A 1 185 ? -22.031 -29.594 -1.983 1 59.75 185 LYS A C 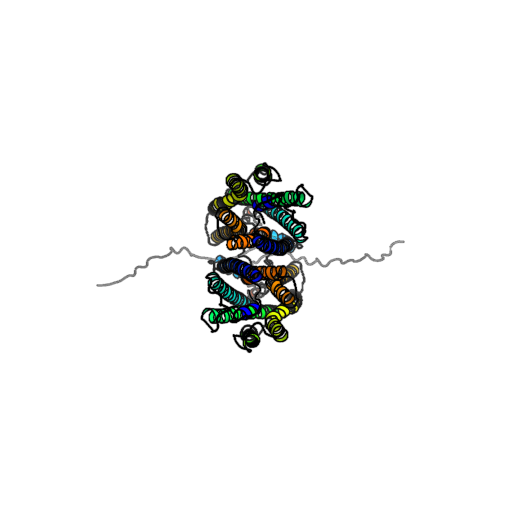1
ATOM 1452 O O . LYS A 1 185 ? -22.844 -28.938 -2.633 1 59.75 185 LYS A O 1
ATOM 1457 N N . CYS A 1 186 ? -20.969 -28.969 -1.395 1 58.28 186 CYS A N 1
ATOM 1458 C CA . CYS A 1 186 ? -20.859 -27.516 -1.41 1 58.28 186 CYS A CA 1
ATOM 1459 C C . CYS A 1 186 ? -20.781 -26.984 -2.838 1 58.28 186 CYS A C 1
ATOM 1461 O O . CYS A 1 186 ? -21.344 -25.938 -3.15 1 58.28 186 CYS A O 1
ATOM 1463 N N . TYR A 1 187 ? -19.797 -27.484 -3.768 1 53.75 187 TYR A N 1
ATOM 1464 C CA . TYR A 1 187 ? -19.469 -26.828 -5.031 1 53.75 187 TYR A CA 1
ATOM 1465 C C . TYR A 1 187 ? -20.531 -27.109 -6.082 1 53.75 187 TYR A C 1
ATOM 1467 O O . TYR A 1 187 ? -20.672 -26.359 -7.055 1 53.75 187 TYR A O 1
ATOM 1475 N N . HIS A 1 188 ? -21.141 -28.297 -5.848 1 52.41 188 HIS A N 1
ATOM 1476 C CA . HIS A 1 188 ? -22.031 -28.594 -6.961 1 52.41 188 HIS A CA 1
ATOM 1477 C C . HIS A 1 188 ? -23.266 -27.703 -6.934 1 52.41 188 HIS A C 1
ATOM 1479 O O . HIS A 1 188 ? -24.312 -28.078 -7.469 1 52.41 188 HIS A O 1
ATOM 1485 N N . THR A 1 189 ? -22.906 -26.594 -6.234 1 56.31 189 THR A N 1
ATOM 1486 C CA . THR A 1 189 ? -24.172 -25.859 -6.227 1 56.31 189 THR A CA 1
ATOM 1487 C C . THR A 1 189 ? -24.438 -25.219 -7.59 1 56.31 189 THR A C 1
ATOM 1489 O O . THR A 1 189 ? -23.5 -24.906 -8.328 1 56.31 189 THR A O 1
ATOM 1492 N N . THR A 1 190 ? -25.688 -25.125 -8.062 1 63.81 190 THR A N 1
ATOM 1493 C CA . THR A 1 190 ? -26.25 -24.578 -9.289 1 63.81 190 THR A CA 1
ATOM 1494 C C . THR A 1 190 ? -25.797 -23.141 -9.508 1 63.81 190 THR A C 1
ATOM 1496 O O . THR A 1 190 ? -25.375 -22.469 -8.562 1 63.81 190 THR A O 1
ATOM 1499 N N . LEU A 1 191 ? -25.516 -22.875 -10.656 1 71.5 191 LEU A N 1
ATOM 1500 C CA . LEU A 1 191 ? -25.219 -21.516 -11.078 1 71.5 191 LEU A CA 1
ATOM 1501 C C . LEU A 1 191 ? -26.047 -20.516 -10.289 1 71.5 191 LEU A C 1
ATOM 1503 O O . LEU A 1 191 ? -25.547 -19.438 -9.945 1 71.5 191 LEU A O 1
ATOM 1507 N N . LEU A 1 192 ? -27.188 -21 -9.875 1 72.88 192 LEU A N 1
ATOM 1508 C CA . LEU A 1 192 ? -28.094 -20.109 -9.172 1 72.88 192 LEU A CA 1
ATOM 1509 C C . LEU A 1 192 ? -27.625 -19.859 -7.738 1 72.88 192 LEU A C 1
ATOM 1511 O O . LEU A 1 192 ? -27.641 -18.734 -7.258 1 72.88 192 LEU A O 1
ATOM 1515 N N . VAL A 1 193 ? -27.219 -20.922 -7.141 1 73.25 193 VAL A N 1
ATOM 1516 C CA . VAL A 1 193 ? -26.781 -20.812 -5.754 1 73.25 193 VAL A CA 1
ATOM 1517 C C . VAL A 1 193 ? -25.484 -20.016 -5.688 1 73.25 193 VAL A C 1
ATOM 1519 O O . VAL A 1 193 ? -25.312 -19.188 -4.789 1 73.25 193 VAL A O 1
ATOM 1522 N N . ARG A 1 194 ? -24.688 -20.188 -6.66 1 74.94 194 ARG A N 1
ATOM 1523 C CA . ARG A 1 194 ? -23.422 -19.453 -6.73 1 74.94 194 ARG A CA 1
ATOM 1524 C C . ARG A 1 194 ? -23.672 -17.953 -6.961 1 74.94 194 ARG A C 1
ATOM 1526 O O . ARG A 1 194 ? -23.062 -17.109 -6.312 1 74.94 194 ARG A O 1
ATOM 1533 N N . SER A 1 195 ? -24.609 -17.703 -7.824 1 79.06 195 SER A N 1
ATOM 1534 C CA . SER A 1 195 ? -24.906 -16.312 -8.148 1 79.06 195 SER A CA 1
ATOM 1535 C C . SER A 1 195 ? -25.547 -15.602 -6.957 1 79.06 195 SER A C 1
ATOM 1537 O O . SER A 1 195 ? -25.25 -14.43 -6.707 1 79.06 195 SER A O 1
ATOM 1539 N N . MET A 1 196 ? -26.328 -16.281 -6.188 1 79.81 196 MET A N 1
ATOM 1540 C CA . MET A 1 196 ? -26.984 -15.688 -5.027 1 79.81 196 MET A CA 1
ATOM 1541 C C . MET A 1 196 ? -25.969 -15.383 -3.926 1 79.81 196 MET A C 1
ATOM 1543 O O . MET A 1 196 ? -26.047 -14.344 -3.275 1 79.81 196 MET A O 1
ATOM 1547 N N . SER A 1 197 ? -25.078 -16.281 -3.758 1 79.12 197 SER A N 1
ATOM 1548 C CA . SER A 1 197 ? -24.062 -16.062 -2.732 1 79.12 197 SER A CA 1
ATOM 1549 C C . SER A 1 197 ? -23.156 -14.883 -3.084 1 79.12 197 SER A C 1
ATOM 1551 O O . SER A 1 197 ? -22.812 -14.078 -2.217 1 79.12 197 SER A O 1
ATOM 1553 N N . TYR A 1 198 ? -22.844 -14.75 -4.371 1 81.62 198 TYR A N 1
ATOM 1554 C CA . TYR A 1 198 ? -22.016 -13.641 -4.793 1 81.62 198 TYR A CA 1
ATOM 1555 C C . TYR A 1 198 ? -22.734 -12.312 -4.637 1 81.62 198 TYR A C 1
ATOM 1557 O O . TYR A 1 198 ? -22.141 -11.312 -4.242 1 81.62 198 TYR A O 1
ATOM 1565 N N . LEU A 1 199 ? -24 -12.375 -4.84 1 84.19 199 LEU A N 1
ATOM 1566 C CA . LEU A 1 199 ? -24.781 -11.148 -4.727 1 84.19 199 LEU A CA 1
ATOM 1567 C C . LEU A 1 199 ? -24.875 -10.695 -3.275 1 84.19 199 LEU A C 1
ATOM 1569 O O . LEU A 1 199 ? -24.812 -9.492 -2.99 1 84.19 199 LEU A O 1
ATOM 1573 N N . ILE A 1 200 ? -24.984 -11.57 -2.412 1 85.75 200 ILE A N 1
ATOM 1574 C CA . ILE A 1 200 ? -25.109 -11.234 -1 1 85.75 200 ILE A CA 1
ATOM 1575 C C . ILE A 1 200 ? -23.812 -10.641 -0.481 1 85.75 200 ILE A C 1
ATOM 1577 O O . ILE A 1 200 ? -23.812 -9.633 0.233 1 85.75 200 ILE A O 1
ATOM 1581 N N . TYR A 1 201 ? -22.703 -11.18 -0.862 1 85.81 201 TYR A N 1
ATOM 1582 C CA . TYR A 1 201 ? -21.422 -10.758 -0.307 1 85.81 201 TYR A CA 1
ATOM 1583 C C . TYR A 1 201 ? -20.859 -9.578 -1.085 1 85.81 201 TYR A C 1
ATOM 1585 O O . TYR A 1 201 ? -20.125 -8.75 -0.529 1 85.81 201 TYR A O 1
ATOM 1593 N N . LEU A 1 202 ? -21.203 -9.438 -2.342 1 90 202 LEU A N 1
ATOM 1594 C CA . LEU A 1 202 ? -20.656 -8.352 -3.154 1 90 202 LEU A CA 1
ATOM 1595 C C . LEU A 1 202 ? -21.656 -7.199 -3.258 1 90 202 LEU A C 1
ATOM 1597 O O . LEU A 1 202 ? -21.281 -6.09 -3.654 1 90 202 LEU A O 1
ATOM 1601 N N . GLY A 1 203 ? -22.891 -7.457 -2.875 1 90.94 203 GLY A N 1
ATOM 1602 C CA . GLY A 1 203 ? -23.906 -6.422 -2.912 1 90.94 203 GLY A CA 1
ATOM 1603 C C . GLY A 1 203 ? -23.516 -5.168 -2.15 1 90.94 203 GLY A C 1
ATOM 1604 O O . GLY A 1 203 ? -23.531 -4.07 -2.707 1 90.94 203 GLY A O 1
ATOM 1605 N N . PRO A 1 204 ? -23.125 -5.348 -0.908 1 93.06 204 PRO A N 1
ATOM 1606 C CA . PRO A 1 204 ? -22.734 -4.18 -0.117 1 93.06 204 PRO A CA 1
ATOM 1607 C C . PRO A 1 204 ? -21.547 -3.424 -0.724 1 93.06 204 PRO A C 1
ATOM 1609 O O . PRO A 1 204 ? -21.5 -2.195 -0.644 1 93.06 204 PRO A O 1
ATOM 1612 N N . ILE A 1 205 ? -20.641 -4.121 -1.309 1 94.56 205 ILE A N 1
ATOM 1613 C CA . ILE A 1 205 ? -19.516 -3.477 -1.97 1 94.56 205 ILE A CA 1
ATOM 1614 C C . ILE A 1 205 ? -20.016 -2.59 -3.107 1 94.56 205 ILE A C 1
ATOM 1616 O O . ILE A 1 205 ? -19.609 -1.434 -3.229 1 94.56 205 ILE A O 1
ATOM 1620 N N . LEU A 1 206 ? -20.922 -3.143 -3.838 1 93.69 206 LEU A N 1
ATOM 1621 C CA . LEU A 1 206 ? -21.5 -2.4 -4.953 1 93.69 206 LEU A CA 1
ATOM 1622 C C . LEU A 1 206 ? -22.281 -1.183 -4.457 1 93.69 206 LEU A C 1
ATOM 1624 O O . LEU A 1 206 ? -22.234 -0.117 -5.078 1 93.69 206 LEU A O 1
ATOM 1628 N N . MET A 1 207 ? -22.891 -1.392 -3.398 1 94.12 207 MET A N 1
ATOM 1629 C CA . MET A 1 207 ? -23.641 -0.278 -2.826 1 94.12 207 MET A CA 1
ATOM 1630 C C . MET A 1 207 ? -22.703 0.855 -2.418 1 94.12 207 MET A C 1
ATOM 1632 O O . MET A 1 207 ? -23 2.025 -2.672 1 94.12 207 MET A O 1
ATOM 1636 N N . VAL A 1 208 ? -21.641 0.543 -1.808 1 95 208 VAL A N 1
ATOM 1637 C CA . VAL A 1 208 ? -20.688 1.565 -1.395 1 95 208 VAL A CA 1
ATOM 1638 C C . VAL A 1 208 ? -20.094 2.242 -2.627 1 95 208 VAL A C 1
ATOM 1640 O O . VAL A 1 208 ? -19.906 3.463 -2.648 1 95 208 VAL A O 1
ATOM 1643 N N . PHE A 1 209 ? -19.828 1.475 -3.684 1 95 209 PHE A N 1
ATOM 1644 C CA . PHE A 1 209 ? -19.266 1.997 -4.922 1 95 209 PHE A CA 1
ATOM 1645 C C . PHE A 1 209 ? -20.203 3.012 -5.562 1 95 209 PHE A C 1
ATOM 1647 O O . PHE A 1 209 ? -19.75 4.008 -6.133 1 95 209 PHE A O 1
ATOM 1654 N N . ILE A 1 210 ? -21.422 2.811 -5.41 1 93.88 210 ILE A N 1
ATOM 1655 C CA . ILE A 1 210 ? -22.391 3.619 -6.141 1 93.88 210 ILE A CA 1
ATOM 1656 C C . ILE A 1 210 ? -22.906 4.742 -5.242 1 93.88 210 ILE A C 1
ATOM 1658 O O . ILE A 1 210 ? -22.891 5.914 -5.625 1 93.88 210 ILE A O 1
ATOM 1662 N N . PHE A 1 211 ? -23.234 4.457 -4.047 1 94.19 211 PHE A N 1
ATOM 1663 C CA . PHE A 1 211 ? -23.938 5.402 -3.195 1 94.19 211 PHE A CA 1
ATOM 1664 C C . PHE A 1 211 ? -22.969 6.344 -2.492 1 94.19 211 PHE A C 1
ATOM 1666 O O . PHE A 1 211 ? -23.25 7.531 -2.332 1 94.19 211 PHE A O 1
ATOM 1673 N N . ASN A 1 212 ? -21.859 5.93 -2.061 1 95.94 212 ASN A N 1
ATOM 1674 C CA . ASN A 1 212 ? -20.969 6.766 -1.268 1 95.94 212 ASN A CA 1
ATOM 1675 C C . ASN A 1 212 ? -20.438 7.949 -2.074 1 95.94 212 ASN A C 1
ATOM 1677 O O . ASN A 1 212 ? -20.375 9.07 -1.566 1 95.94 212 ASN A O 1
ATOM 1681 N N . PRO A 1 213 ? -20.047 7.664 -3.348 1 93.94 213 PRO A N 1
ATOM 1682 C CA . PRO A 1 213 ? -19.625 8.844 -4.105 1 93.94 213 PRO A CA 1
ATOM 1683 C C . PRO A 1 213 ? -20.75 9.875 -4.266 1 93.94 213 PRO A C 1
ATOM 1685 O O . PRO A 1 213 ? -20.484 11.078 -4.227 1 93.94 213 PRO A O 1
ATOM 1688 N N . LEU A 1 214 ? -21.922 9.469 -4.398 1 94.31 214 LEU A N 1
ATOM 1689 C CA . LEU A 1 214 ? -23.062 10.367 -4.508 1 94.31 214 LEU A CA 1
ATOM 1690 C C . LEU A 1 214 ? -23.312 11.086 -3.188 1 94.31 214 LEU A C 1
ATOM 1692 O O . LEU A 1 214 ? -23.547 12.297 -3.17 1 94.31 214 LEU A O 1
ATOM 1696 N N . ILE A 1 215 ? -23.266 10.367 -2.164 1 94.69 215 ILE A N 1
ATOM 1697 C CA . ILE A 1 215 ? -23.484 10.938 -0.84 1 94.69 215 ILE A CA 1
ATOM 1698 C C . ILE A 1 215 ? -22.375 11.93 -0.506 1 94.69 215 ILE A C 1
ATOM 1700 O O . ILE A 1 215 ? -22.625 13 0.041 1 94.69 215 ILE A O 1
ATOM 1704 N N . PHE A 1 216 ? -21.172 11.547 -0.864 1 93.44 216 PHE A N 1
ATOM 1705 C CA . PHE A 1 216 ? -20.047 12.43 -0.612 1 93.44 216 PHE A CA 1
ATOM 1706 C C . PHE A 1 216 ? -20.188 13.719 -1.411 1 93.44 216 PHE A C 1
ATOM 1708 O O . PHE A 1 216 ? -19.844 14.805 -0.919 1 93.44 216 PHE A O 1
ATOM 1715 N N . TYR A 1 217 ? -20.656 13.57 -2.562 1 92.88 217 TYR A N 1
ATOM 1716 C CA . TYR A 1 217 ? -20.891 14.758 -3.389 1 92.88 217 TYR A CA 1
ATOM 1717 C C . TYR A 1 217 ? -21.938 15.672 -2.752 1 92.88 217 TYR A C 1
ATOM 1719 O O . TYR A 1 217 ? -21.734 16.875 -2.662 1 92.88 217 TYR A O 1
ATOM 1727 N N . GLN A 1 218 ? -22.969 15.164 -2.344 1 93.31 218 GLN A N 1
ATOM 1728 C CA . GLN A 1 218 ? -24.031 15.922 -1.689 1 93.31 218 GLN A CA 1
ATOM 1729 C C . GLN A 1 218 ? -23.547 16.5 -0.361 1 93.31 218 GLN A C 1
ATOM 1731 O O . GLN A 1 218 ? -23.922 17.625 0.005 1 93.31 218 GLN A O 1
ATOM 1736 N N . ALA A 1 219 ? -22.781 15.719 0.323 1 91.12 219 ALA A N 1
ATOM 1737 C CA . ALA A 1 219 ? -22.234 16.188 1.592 1 91.12 219 ALA A CA 1
ATOM 1738 C C . ALA A 1 219 ? -21.312 17.391 1.379 1 91.12 219 ALA A C 1
ATOM 1740 O O . ALA A 1 219 ? -21.375 18.359 2.137 1 91.12 219 ALA A O 1
ATOM 1741 N N . ALA A 1 220 ? -20.5 17.328 0.353 1 90.5 220 ALA A N 1
ATOM 1742 C CA . ALA A 1 220 ? -19.609 18.438 0.047 1 90.5 220 ALA A CA 1
ATOM 1743 C C . ALA A 1 220 ? -20.406 19.688 -0.353 1 90.5 220 ALA A C 1
ATOM 1745 O O . ALA A 1 220 ? -20.062 20.797 0.04 1 90.5 220 ALA A O 1
ATOM 1746 N N . LYS A 1 221 ? -21.406 19.484 -1.079 1 91.25 221 LYS A N 1
ATOM 1747 C CA . LYS A 1 221 ? -22.281 20.578 -1.481 1 91.25 221 LYS A CA 1
ATOM 1748 C C . LYS A 1 221 ? -22.969 21.219 -0.273 1 91.25 221 LYS A C 1
ATOM 1750 O O . LYS A 1 221 ? -23.047 22.438 -0.164 1 91.25 221 LYS A O 1
ATOM 1755 N N . SER A 1 222 ? -23.469 20.422 0.527 1 90.38 222 SER A N 1
ATOM 1756 C CA . SER A 1 222 ? -24.125 20.906 1.74 1 90.38 222 SER A CA 1
ATOM 1757 C C . SER A 1 222 ? -23.125 21.625 2.65 1 90.38 222 SER A C 1
ATOM 1759 O O . SER A 1 222 ? -23.484 22.625 3.283 1 90.38 222 SER A O 1
ATOM 1761 N N . ALA A 1 223 ? -21.953 21.094 2.723 1 86 223 ALA A N 1
ATOM 1762 C CA . ALA A 1 223 ? -20.922 21.734 3.523 1 86 223 ALA A CA 1
ATOM 1763 C C . ALA A 1 223 ? -20.578 23.125 2.971 1 86 223 ALA A C 1
ATOM 1765 O O . ALA A 1 223 ? -20.375 24.062 3.732 1 86 223 ALA A O 1
ATOM 1766 N N . LYS A 1 224 ? -20.5 23.188 1.666 1 87.81 224 LYS A N 1
ATOM 1767 C CA . LYS A 1 224 ? -20.281 24.484 1.025 1 87.81 224 LYS A CA 1
ATOM 1768 C C . LYS A 1 224 ? -21.391 25.469 1.378 1 87.81 224 LYS A C 1
ATOM 1770 O O . LYS A 1 224 ? -21.109 26.609 1.742 1 87.81 224 LYS A O 1
ATOM 1775 N N . LYS A 1 225 ? -22.547 25.047 1.295 1 87.62 225 LYS A N 1
ATOM 1776 C CA . LYS A 1 225 ? -23.688 25.906 1.619 1 87.62 225 LYS A CA 1
ATOM 1777 C C . LYS A 1 225 ? -23.656 26.328 3.082 1 87.62 225 LYS A C 1
ATOM 1779 O O . LYS A 1 225 ? -23.922 27.484 3.4 1 87.62 225 LYS A O 1
ATOM 1784 N N . ALA A 1 226 ? -23.391 25.375 3.893 1 83.25 226 ALA A N 1
ATOM 1785 C CA . ALA A 1 226 ? -23.312 25.656 5.324 1 83.25 226 ALA A CA 1
ATOM 1786 C C . ALA A 1 226 ? -22.219 26.688 5.621 1 83.25 226 ALA A C 1
ATOM 1788 O O . ALA A 1 226 ? -22.406 27.578 6.465 1 83.25 226 ALA A O 1
ATOM 1789 N N . LEU A 1 227 ? -21.141 26.594 4.879 1 81.44 227 LEU A N 1
ATOM 1790 C CA . LEU A 1 227 ? -20.031 27.531 5.07 1 81.44 227 LEU A CA 1
ATOM 1791 C C . LEU A 1 227 ? -20.406 28.922 4.566 1 81.44 227 LEU A C 1
ATOM 1793 O O . LEU A 1 227 ? -20.094 29.922 5.207 1 81.44 227 LEU A O 1
ATOM 1797 N N . ILE A 1 228 ? -21.078 28.969 3.49 1 83.75 228 ILE A N 1
ATOM 1798 C CA . ILE A 1 228 ? -21.516 30.25 2.926 1 83.75 228 ILE A CA 1
ATOM 1799 C C . ILE A 1 228 ? -22.547 30.891 3.85 1 83.75 228 ILE A C 1
ATOM 1801 O O . ILE A 1 228 ? -22.531 32.094 4.074 1 83.75 228 ILE A O 1
ATOM 1805 N N . TRP A 1 229 ? -23.406 30.109 4.332 1 82.38 229 TRP A N 1
ATOM 1806 C CA . TRP A 1 229 ? -24.453 30.609 5.223 1 82.38 229 TRP A CA 1
ATOM 1807 C C . TRP A 1 229 ? -23.859 31.141 6.523 1 82.38 229 TRP A C 1
ATOM 1809 O O . TRP A 1 229 ? -24.297 32.156 7.043 1 82.38 229 TRP A O 1
ATOM 1819 N N . HIS A 1 230 ? -22.891 30.438 7.023 1 78.69 230 HIS A N 1
ATOM 1820 C CA . HIS A 1 230 ? -22.297 30.781 8.312 1 78.69 230 HIS A CA 1
ATOM 1821 C C . HIS A 1 230 ? -21.406 32 8.195 1 78.69 230 HIS A C 1
ATOM 1823 O O . HIS A 1 230 ? -21.438 32.875 9.07 1 78.69 230 HIS A O 1
ATOM 1829 N N . TYR A 1 231 ? -20.594 32.062 7.148 1 77.25 231 TYR A N 1
ATOM 1830 C CA . TYR A 1 231 ? -19.609 33.125 7.051 1 77.25 231 TYR A CA 1
ATOM 1831 C C . TYR A 1 231 ? -20.125 34.281 6.156 1 77.25 231 TYR A C 1
ATOM 1833 O O . TYR A 1 231 ? -19.594 35.375 6.191 1 77.25 231 TYR A O 1
ATOM 1841 N N . GLY A 1 232 ? -21.188 34.094 5.555 1 78.44 232 GLY A N 1
ATOM 1842 C CA . GLY A 1 232 ? -21.766 35.062 4.66 1 78.44 232 GLY A CA 1
ATOM 1843 C C . GLY A 1 232 ? -20.859 35.438 3.504 1 78.44 232 GLY A C 1
ATOM 1844 O O . GLY A 1 232 ? -21.078 36.469 2.838 1 78.44 232 GLY A O 1
ATOM 1845 N N . ARG A 1 233 ? -19.641 34.938 3.451 1 76.44 233 ARG A N 1
ATOM 1846 C CA . ARG A 1 233 ? -18.656 35.156 2.395 1 76.44 233 ARG A CA 1
ATOM 1847 C C . ARG A 1 233 ? -18.016 33.875 1.946 1 76.44 233 ARG A C 1
ATOM 1849 O O . ARG A 1 233 ? -18.047 32.875 2.67 1 76.44 233 ARG A O 1
ATOM 1856 N N . TYR A 1 234 ? -17.734 33.688 0.717 1 80.06 234 TYR A N 1
ATOM 1857 C CA . TYR A 1 234 ? -17 32.562 0.153 1 80.06 234 TYR A CA 1
ATOM 1858 C C . TYR A 1 234 ? -15.633 33 -0.356 1 80.06 234 TYR A C 1
ATOM 1860 O O . TYR A 1 234 ? -15.469 33.281 -1.548 1 80.06 234 TYR A O 1
ATOM 1868 N N . THR A 1 235 ? -14.781 33.312 0.692 1 81 235 THR A N 1
ATOM 1869 C CA . THR A 1 235 ? -13.422 33.781 0.43 1 81 235 THR A CA 1
ATOM 1870 C C . THR A 1 235 ? -12.508 32.594 0.082 1 81 235 THR A C 1
ATOM 1872 O O . THR A 1 235 ? -12.977 31.469 -0.069 1 81 235 THR A O 1
ATOM 1875 N N . SER A 1 236 ? -11.242 32.875 -0.077 1 78.88 236 SER A N 1
ATOM 1876 C CA . SER A 1 236 ? -10.227 31.891 -0.436 1 78.88 236 SER A CA 1
ATOM 1877 C C . SER A 1 236 ? -10.062 30.844 0.659 1 78.88 236 SER A C 1
ATOM 1879 O O . SER A 1 236 ? -9.797 29.672 0.372 1 78.88 236 SER A O 1
ATOM 1881 N N . SER A 1 237 ? -10.336 31.281 1.927 1 75.5 237 SER A N 1
ATOM 1882 C CA . SER A 1 237 ? -10.172 30.359 3.035 1 75.5 237 SER A CA 1
ATOM 1883 C C . SER A 1 237 ? -11.266 29.297 3.035 1 75.5 237 SER A C 1
ATOM 1885 O O . SER A 1 237 ? -10.992 28.109 3.236 1 75.5 237 SER A O 1
ATOM 1887 N N . GLU A 1 238 ? -12.547 29.781 2.807 1 77.69 238 GLU A N 1
ATOM 1888 C CA . GLU A 1 238 ? -13.672 28.859 2.748 1 77.69 238 GLU A CA 1
ATOM 1889 C C . GLU A 1 238 ? -13.562 27.938 1.537 1 77.69 238 GLU A C 1
ATOM 1891 O O . GLU A 1 238 ? -13.898 26.75 1.618 1 77.69 238 GLU A O 1
ATOM 1896 N N . ARG A 1 239 ? -13.117 28.438 0.538 1 81.44 239 ARG A N 1
ATOM 1897 C CA . ARG A 1 239 ? -12.922 27.641 -0.668 1 81.44 239 ARG A CA 1
ATOM 1898 C C . ARG A 1 239 ? -11.883 26.547 -0.438 1 81.44 239 ARG A C 1
ATOM 1900 O O . ARG A 1 239 ? -12.047 25.406 -0.91 1 81.44 239 ARG A O 1
ATOM 1907 N N . LYS A 1 240 ? -10.852 26.859 0.271 1 79.25 240 LYS A N 1
ATOM 1908 C CA . LYS A 1 240 ? -9.812 25.891 0.596 1 79.25 240 LYS A CA 1
ATOM 1909 C C . LYS A 1 240 ? -10.367 24.766 1.47 1 79.25 240 LYS A C 1
ATOM 1911 O O . LYS A 1 240 ? -9.984 23.594 1.314 1 79.25 240 LYS A O 1
ATOM 1916 N N . LEU A 1 241 ? -11.234 25.156 2.293 1 78.56 241 LEU A N 1
ATOM 1917 C CA . LEU A 1 241 ? -11.852 24.156 3.172 1 78.56 241 LEU A CA 1
ATOM 1918 C C . LEU A 1 241 ? -12.719 23.188 2.377 1 78.56 241 LEU A C 1
ATOM 1920 O O . LEU A 1 241 ? -12.68 21.984 2.605 1 78.56 241 LEU A O 1
ATOM 1924 N N . VAL A 1 242 ? -13.469 23.75 1.51 1 83.44 242 VAL A N 1
ATOM 1925 C CA . VAL A 1 242 ? -14.328 22.906 0.68 1 83.44 242 VAL A CA 1
ATOM 1926 C C . VAL A 1 242 ? -13.469 22 -0.201 1 83.44 242 VAL A C 1
ATOM 1928 O O . VAL A 1 242 ? -13.797 20.828 -0.399 1 83.44 242 VAL A O 1
ATOM 1931 N N . ASP A 1 243 ? -12.383 22.469 -0.669 1 82.75 243 ASP A N 1
ATOM 1932 C CA . ASP A 1 243 ? -11.461 21.672 -1.474 1 82.75 243 ASP A CA 1
ATOM 1933 C C . ASP A 1 243 ? -10.867 20.531 -0.653 1 82.75 243 ASP A C 1
ATOM 1935 O O . ASP A 1 243 ? -10.695 19.422 -1.158 1 82.75 243 ASP A O 1
ATOM 1939 N N . ALA A 1 244 ? -10.555 20.844 0.518 1 81.88 244 ALA A N 1
ATOM 1940 C CA . ALA A 1 244 ? -10.008 19.828 1.407 1 81.88 244 ALA A CA 1
ATOM 1941 C C . ALA A 1 244 ? -11.016 18.703 1.646 1 81.88 244 ALA A C 1
ATOM 1943 O O . ALA A 1 244 ? -10.633 17.531 1.732 1 81.88 244 ALA A O 1
ATOM 1944 N N . ILE A 1 245 ? -12.258 19.094 1.763 1 85 245 ILE A N 1
ATOM 1945 C CA . ILE A 1 245 ? -13.312 18.109 1.963 1 85 245 ILE A CA 1
ATOM 1946 C C . ILE A 1 245 ? -13.422 17.219 0.729 1 85 245 ILE A C 1
ATOM 1948 O O . ILE A 1 245 ? -13.531 15.992 0.846 1 85 245 ILE A O 1
ATOM 1952 N N . HIS A 1 246 ? -13.297 17.812 -0.394 1 86.94 246 HIS A N 1
ATOM 1953 C CA . HIS A 1 246 ? -13.344 17.062 -1.64 1 86.94 246 HIS A CA 1
ATOM 1954 C C . HIS A 1 246 ? -12.18 16.078 -1.731 1 86.94 246 HIS A C 1
ATOM 1956 O O . HIS A 1 246 ? -12.359 14.922 -2.105 1 86.94 246 HIS A O 1
ATOM 1962 N N . VAL A 1 247 ? -11.078 16.547 -1.393 1 84.38 247 VAL A N 1
ATOM 1963 C CA . VAL A 1 247 ? -9.891 15.719 -1.477 1 84.38 247 VAL A CA 1
ATOM 1964 C C . VAL A 1 247 ? -10.008 14.547 -0.506 1 84.38 247 VAL A C 1
ATOM 1966 O O . VAL A 1 247 ? -9.68 13.406 -0.853 1 84.38 247 VAL A O 1
ATOM 1969 N N . LYS A 1 248 ? -10.477 14.789 0.605 1 87 248 LYS A N 1
ATOM 1970 C CA . LYS A 1 248 ? -10.633 13.734 1.597 1 87 248 LYS A CA 1
ATOM 1971 C C . LYS A 1 248 ? -11.594 12.656 1.101 1 87 248 LYS A C 1
ATOM 1973 O O . LYS A 1 248 ? -11.312 11.461 1.21 1 87 248 LYS A O 1
ATOM 1978 N N . PHE A 1 249 ? -12.711 13.102 0.582 1 90.5 249 PHE A N 1
ATOM 1979 C CA . PHE A 1 249 ? -13.711 12.164 0.095 1 90.5 249 PHE A CA 1
ATOM 1980 C C . PHE A 1 249 ? -13.18 11.352 -1.081 1 90.5 249 PHE A C 1
ATOM 1982 O O . PHE A 1 249 ? -13.43 10.148 -1.185 1 90.5 249 PHE A O 1
ATOM 1989 N N . ILE A 1 250 ? -12.398 11.977 -1.89 1 90.19 250 ILE A N 1
ATOM 1990 C CA . ILE A 1 250 ? -11.812 11.281 -3.031 1 90.19 250 ILE A CA 1
ATOM 1991 C C . ILE A 1 250 ? -10.789 10.258 -2.545 1 90.19 250 ILE A C 1
ATOM 1993 O O . ILE A 1 250 ? -10.719 9.141 -3.066 1 90.19 250 ILE A O 1
ATOM 1997 N N . LEU A 1 251 ? -10.016 10.625 -1.562 1 89.56 251 LEU A N 1
ATOM 1998 C CA . LEU A 1 251 ? -9.023 9.711 -1.019 1 89.56 251 LEU A CA 1
ATOM 1999 C C . LEU A 1 251 ? -9.688 8.508 -0.362 1 89.56 251 LEU A C 1
ATOM 2001 O O . LEU A 1 251 ? -9.234 7.375 -0.525 1 89.56 251 LEU A O 1
ATOM 2005 N N . ILE A 1 252 ? -10.781 8.742 0.302 1 92.5 252 ILE A N 1
ATOM 2006 C CA . ILE A 1 252 ? -11.508 7.668 0.957 1 92.5 252 ILE A CA 1
ATOM 2007 C C . ILE A 1 252 ? -12.07 6.711 -0.094 1 92.5 252 ILE A C 1
ATOM 2009 O O . ILE A 1 252 ? -11.93 5.492 0.026 1 92.5 252 ILE A O 1
ATOM 2013 N N . MET A 1 253 ? -12.641 7.281 -1.132 1 94.12 253 MET A N 1
ATOM 2014 C CA . MET A 1 253 ? -13.242 6.461 -2.182 1 94.12 253 MET A CA 1
ATOM 2015 C C . MET A 1 253 ? -12.172 5.711 -2.965 1 94.12 253 MET A C 1
ATOM 2017 O O . MET A 1 253 ? -12.352 4.543 -3.307 1 94.12 253 MET A O 1
ATOM 2021 N N . THR A 1 254 ? -11.078 6.387 -3.24 1 91.06 254 THR A N 1
ATOM 2022 C CA . THR A 1 254 ? -10 5.754 -3.986 1 91.06 254 THR A CA 1
ATOM 2023 C C . THR A 1 254 ? -9.414 4.586 -3.201 1 91.06 254 THR A C 1
ATOM 2025 O O . THR A 1 254 ? -9.164 3.516 -3.762 1 91.06 254 THR A O 1
ATOM 2028 N N . ALA A 1 255 ? -9.18 4.812 -1.944 1 92.81 255 ALA A N 1
ATOM 2029 C CA . ALA A 1 255 ? -8.672 3.736 -1.094 1 92.81 255 ALA A CA 1
ATOM 2030 C C . ALA A 1 255 ? -9.633 2.553 -1.076 1 92.81 255 ALA A C 1
ATOM 2032 O O . ALA A 1 255 ? -9.211 1.399 -1.192 1 92.81 255 ALA A O 1
ATOM 2033 N N . TYR A 1 256 ? -10.898 2.807 -0.987 1 95.75 256 TYR A N 1
ATOM 2034 C CA . TYR A 1 256 ? -11.906 1.751 -0.943 1 95.75 256 TYR A CA 1
ATOM 2035 C C . TYR A 1 256 ? -11.961 0.995 -2.266 1 95.75 256 TYR A C 1
ATOM 2037 O O . TYR A 1 256 ? -11.992 -0.238 -2.281 1 95.75 256 TYR A O 1
ATOM 2045 N N . VAL A 1 257 ? -11.977 1.694 -3.338 1 94.31 257 VAL A N 1
ATOM 2046 C CA . VAL A 1 257 ? -12.07 1.093 -4.664 1 94.31 257 VAL A CA 1
ATOM 2047 C C . VAL A 1 257 ? -10.836 0.237 -4.934 1 94.31 257 VAL A C 1
ATOM 2049 O O . VAL A 1 257 ? -10.945 -0.872 -5.461 1 94.31 257 VAL A O 1
ATOM 2052 N N . CYS A 1 258 ? -9.695 0.688 -4.551 1 91.88 258 CYS A N 1
ATOM 2053 C CA . CYS A 1 258 ? -8.453 -0.058 -4.746 1 91.88 258 CYS A CA 1
ATOM 2054 C C . CYS A 1 258 ? -8.484 -1.376 -3.982 1 91.88 258 CYS A C 1
ATOM 2056 O O . CYS A 1 258 ? -8.031 -2.402 -4.488 1 91.88 258 CYS A O 1
ATOM 2058 N N . CYS A 1 259 ? -9.047 -1.345 -2.85 1 94.06 259 CYS A N 1
ATOM 2059 C CA . CYS A 1 259 ? -9.016 -2.516 -1.981 1 94.06 259 CYS A CA 1
ATOM 2060 C C . CYS A 1 259 ? -10.078 -3.531 -2.393 1 94.06 259 CYS A C 1
ATOM 2062 O O . CYS A 1 259 ? -9.898 -4.734 -2.197 1 94.06 259 CYS A O 1
ATOM 2064 N N . TRP A 1 260 ? -11.219 -3.111 -2.998 1 94.94 260 TRP A N 1
ATOM 2065 C CA . TRP A 1 260 ? -12.336 -4.043 -3.115 1 94.94 260 TRP A CA 1
ATOM 2066 C C . TRP A 1 260 ? -12.727 -4.238 -4.574 1 94.94 260 TRP A C 1
ATOM 2068 O O . TRP A 1 260 ? -13.547 -5.102 -4.891 1 94.94 260 TRP A O 1
ATOM 2078 N N . LEU A 1 261 ? -12.125 -3.514 -5.488 1 93.44 261 LEU A N 1
ATOM 2079 C CA . LEU A 1 261 ? -12.406 -3.705 -6.91 1 93.44 261 LEU A CA 1
ATOM 2080 C C . LEU A 1 261 ? -12.016 -5.109 -7.355 1 93.44 261 LEU A C 1
ATOM 2082 O O . LEU A 1 261 ? -12.727 -5.742 -8.133 1 93.44 261 LEU A O 1
ATOM 2086 N N . PRO A 1 262 ? -10.883 -5.633 -6.887 1 92.44 262 PRO A N 1
ATOM 2087 C CA . PRO A 1 262 ? -10.516 -6.988 -7.297 1 92.44 262 PRO A CA 1
ATOM 2088 C C . PRO A 1 262 ? -11.57 -8.023 -6.918 1 92.44 262 PRO A C 1
ATOM 2090 O O . PRO A 1 262 ? -11.773 -9.008 -7.641 1 92.44 262 PRO A O 1
ATOM 2093 N N . ASN A 1 263 ? -12.289 -7.82 -5.84 1 92.12 263 ASN A N 1
ATOM 2094 C CA . ASN A 1 263 ? -13.344 -8.75 -5.441 1 92.12 263 ASN A CA 1
ATOM 2095 C C . ASN A 1 263 ? -14.492 -8.75 -6.445 1 92.12 263 ASN A C 1
ATOM 2097 O O . ASN A 1 263 ? -15.055 -9.805 -6.75 1 92.12 263 ASN A O 1
ATOM 2101 N N . LEU A 1 264 ? -14.789 -7.652 -6.926 1 90 264 LEU A N 1
ATOM 2102 C CA . LEU A 1 264 ? -15.836 -7.555 -7.938 1 90 264 LEU A CA 1
ATOM 2103 C C . LEU A 1 264 ? -15.383 -8.18 -9.25 1 90 264 LEU A C 1
ATOM 2105 O O . LEU A 1 264 ? -16.141 -8.914 -9.891 1 90 264 LEU A O 1
ATOM 2109 N N . VAL A 1 265 ? -14.148 -7.938 -9.617 1 89.56 265 VAL A N 1
ATOM 2110 C CA . VAL A 1 265 ? -13.594 -8.508 -10.844 1 89.56 265 VAL A CA 1
ATOM 2111 C C . VAL A 1 265 ? -13.531 -10.023 -10.727 1 89.56 265 VAL A C 1
ATOM 2113 O O . VAL A 1 265 ? -13.828 -10.742 -11.688 1 89.56 265 VAL A O 1
ATOM 2116 N N . SER A 1 266 ? -13.18 -10.492 -9.547 1 88.44 266 SER A N 1
ATOM 2117 C CA . SER A 1 266 ? -13.102 -11.93 -9.32 1 88.44 266 SER A CA 1
ATOM 2118 C C . SER A 1 266 ? -14.461 -12.594 -9.492 1 88.44 266 SER A C 1
ATOM 2120 O O . SER A 1 266 ? -14.562 -13.672 -10.07 1 88.44 266 SER A O 1
ATOM 2122 N N . ALA A 1 267 ? -15.508 -11.96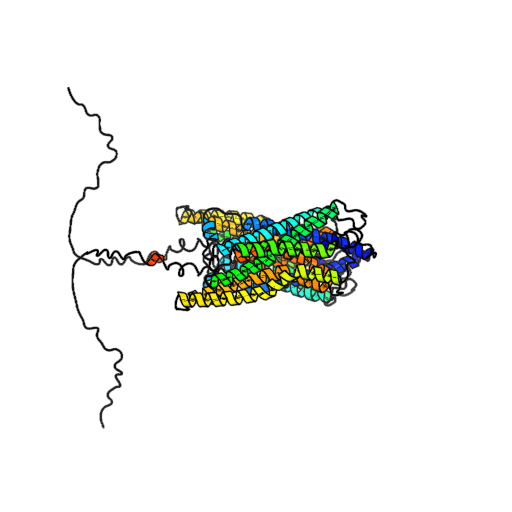9 -9.047 1 85.5 267 ALA A N 1
ATOM 2123 C CA . ALA A 1 267 ? -16.844 -12.516 -9.188 1 85.5 267 ALA A CA 1
ATOM 2124 C C . ALA A 1 267 ? -17.266 -12.57 -10.656 1 85.5 267 ALA A C 1
ATOM 2126 O O . ALA A 1 267 ? -17.875 -13.555 -11.102 1 85.5 267 ALA A O 1
ATOM 2127 N N . ILE A 1 268 ? -16.859 -11.578 -11.375 1 84.69 268 ILE A N 1
ATOM 2128 C CA . ILE A 1 268 ? -17.188 -11.531 -12.789 1 84.69 268 ILE A CA 1
ATOM 2129 C C . ILE A 1 268 ? -16.422 -12.617 -13.539 1 84.69 268 ILE A C 1
ATOM 2131 O O . ILE A 1 268 ? -16.969 -13.289 -14.414 1 84.69 268 ILE A O 1
ATOM 2135 N N . LEU A 1 269 ? -15.195 -12.836 -13.172 1 84 269 LEU A N 1
ATOM 2136 C CA . LEU A 1 269 ? -14.367 -13.852 -13.82 1 84 269 LEU A CA 1
ATOM 2137 C C . LEU A 1 269 ? -14.867 -15.25 -13.492 1 84 269 LEU A C 1
ATOM 2139 O O . LEU A 1 269 ? -14.797 -16.156 -14.328 1 84 269 LEU A O 1
ATOM 2143 N N . GLN A 1 270 ? -15.359 -15.43 -12.281 1 78.94 270 GLN A N 1
ATOM 2144 C CA . GLN A 1 270 ? -15.875 -16.734 -11.891 1 78.94 270 GLN A CA 1
ATOM 2145 C C . GLN A 1 270 ? -17.188 -17.047 -12.609 1 78.94 270 GLN A C 1
ATOM 2147 O O . GLN A 1 270 ? -17.469 -18.203 -12.914 1 78.94 270 GLN A O 1
ATOM 2152 N N . LEU A 1 271 ? -17.875 -15.969 -12.898 1 76.75 271 LEU A N 1
ATOM 2153 C CA . LEU A 1 271 ? -19.141 -16.156 -13.578 1 76.75 271 LEU A CA 1
ATOM 2154 C C . LEU A 1 271 ? -18.938 -16.297 -15.086 1 76.75 271 LEU A C 1
ATOM 2156 O O . LEU A 1 271 ? -19.75 -16.922 -15.766 1 76.75 271 LEU A O 1
ATOM 2160 N N . THR A 1 272 ? -17.688 -15.727 -15.414 1 78.5 272 THR A N 1
ATOM 2161 C CA . THR A 1 272 ? -17.359 -15.828 -16.844 1 78.5 272 THR A CA 1
ATOM 2162 C C . THR A 1 272 ? -16.297 -16.891 -17.078 1 78.5 272 THR A C 1
ATOM 2164 O O . THR A 1 272 ? -15.57 -17.266 -16.156 1 78.5 272 THR A O 1
ATOM 2167 N N . ASN A 1 273 ? -16.406 -17.922 -17.844 1 74.38 273 ASN A N 1
ATOM 2168 C CA . ASN A 1 273 ? -15.453 -19 -18.125 1 74.38 273 ASN A CA 1
ATOM 2169 C C . ASN A 1 273 ? -14.133 -18.438 -18.656 1 74.38 273 ASN A C 1
ATOM 2171 O O . ASN A 1 273 ? -13.688 -18.797 -19.734 1 74.38 273 ASN A O 1
ATOM 2175 N N . SER A 1 274 ? -13.578 -17.531 -17.781 1 74.5 274 SER A N 1
ATOM 2176 C CA . SER A 1 274 ? -12.32 -16.922 -18.203 1 74.5 274 SER A CA 1
ATOM 2177 C C . SER A 1 274 ? -11.133 -17.828 -17.859 1 74.5 274 SER A C 1
ATOM 2179 O O . SER A 1 274 ? -11.305 -18.859 -17.219 1 74.5 274 SER A O 1
ATOM 2181 N N . GLY A 1 275 ? -9.961 -17.375 -18.359 1 75.44 275 GLY A N 1
ATOM 2182 C CA . GLY A 1 275 ? -8.742 -18.156 -18.219 1 75.44 275 GLY A CA 1
ATOM 2183 C C . GLY A 1 275 ? -8.289 -18.312 -16.781 1 75.44 275 GLY A C 1
ATOM 2184 O O . GLY A 1 275 ? -8.578 -17.453 -15.945 1 75.44 275 GLY A O 1
ATOM 2185 N N . ARG A 1 276 ? -7.688 -19.297 -16.484 1 77.88 276 ARG A N 1
ATOM 2186 C CA . ARG A 1 276 ? -7.195 -19.656 -15.164 1 77.88 276 ARG A CA 1
ATOM 2187 C C . ARG A 1 276 ? -6.156 -18.656 -14.672 1 77.88 276 ARG A C 1
ATOM 2189 O O . ARG A 1 276 ? -6.086 -18.359 -13.477 1 77.88 276 ARG A O 1
ATOM 2196 N N . ASP A 1 277 ? -5.445 -18.031 -15.57 1 80.62 277 ASP A N 1
ATOM 2197 C CA . ASP A 1 277 ? -4.387 -17.094 -15.203 1 80.62 277 ASP A CA 1
ATOM 2198 C C . ASP A 1 277 ? -4.965 -15.812 -14.609 1 80.62 277 ASP A C 1
ATOM 2200 O O . ASP A 1 277 ? -4.465 -15.312 -13.602 1 80.62 277 ASP A O 1
ATOM 2204 N N . ALA A 1 278 ? -5.988 -15.422 -15.258 1 83.31 278 ALA A N 1
ATOM 2205 C CA . ALA A 1 278 ? -6.625 -14.195 -14.789 1 83.31 278 ALA A CA 1
ATOM 2206 C C . ALA A 1 278 ? -7.262 -14.398 -13.414 1 83.31 278 ALA A C 1
ATOM 2208 O O . ALA A 1 278 ? -7.191 -13.516 -12.555 1 83.31 278 ALA A O 1
ATOM 2209 N N . LYS A 1 279 ? -7.84 -15.523 -13.258 1 82.94 279 LYS A N 1
ATOM 2210 C CA . LYS A 1 279 ? -8.469 -15.828 -11.977 1 82.94 279 LYS A CA 1
ATOM 2211 C C . LYS A 1 279 ? -7.441 -15.875 -10.852 1 82.94 279 LYS A C 1
ATOM 2213 O O . LYS A 1 279 ? -7.656 -15.305 -9.781 1 82.94 279 LYS A O 1
ATOM 2218 N N . LEU A 1 280 ? -6.348 -16.438 -11.125 1 82.75 280 LEU A N 1
ATOM 2219 C CA . LEU A 1 280 ? -5.297 -16.547 -10.117 1 82.75 280 LEU A CA 1
ATOM 2220 C C . LEU A 1 280 ? -4.68 -15.188 -9.82 1 82.75 280 LEU A C 1
ATOM 2222 O O . LEU A 1 280 ? -4.359 -14.883 -8.672 1 82.75 280 LEU A O 1
ATOM 2226 N N . ALA A 1 281 ? -4.52 -14.414 -10.844 1 85.31 281 ALA A N 1
ATOM 2227 C CA . ALA A 1 281 ? -3.965 -13.07 -10.656 1 85.31 281 ALA A CA 1
ATOM 2228 C C . ALA A 1 281 ? -4.871 -12.227 -9.766 1 85.31 281 ALA A C 1
ATOM 2230 O O . ALA A 1 281 ? -4.387 -11.508 -8.891 1 85.31 281 ALA A O 1
ATOM 2231 N N . VAL A 1 282 ? -6.117 -12.367 -9.969 1 88.56 282 VAL A N 1
ATOM 2232 C CA . VAL A 1 282 ? -7.059 -11.562 -9.195 1 88.56 282 VAL A CA 1
ATOM 2233 C C . VAL A 1 282 ? -7.086 -12.055 -7.75 1 88.56 282 VAL A C 1
ATOM 2235 O O . VAL A 1 282 ? -7.23 -11.25 -6.824 1 88.56 282 VAL A O 1
ATOM 2238 N N . TRP A 1 283 ? -6.883 -13.273 -7.531 1 87.25 283 TRP A N 1
ATOM 2239 C CA . TRP A 1 283 ? -6.828 -13.812 -6.176 1 87.25 283 TRP A CA 1
ATOM 2240 C C . TRP A 1 283 ? -5.602 -13.281 -5.434 1 87.25 283 TRP A C 1
ATOM 2242 O O . TRP A 1 283 ? -5.672 -12.992 -4.238 1 87.25 283 TRP A O 1
ATOM 2252 N N . VAL A 1 284 ? -4.543 -13.164 -6.148 1 88 284 VAL A N 1
ATOM 2253 C CA . VAL A 1 284 ? -3.348 -12.594 -5.539 1 88 284 VAL A CA 1
ATOM 2254 C C . VAL A 1 284 ? -3.598 -11.125 -5.184 1 88 284 VAL A C 1
ATOM 2256 O O . VAL A 1 284 ? -3.213 -10.672 -4.105 1 88 284 VAL A O 1
ATOM 2259 N N . LEU A 1 285 ? -4.25 -10.508 -6.094 1 91.88 285 LEU A N 1
ATOM 2260 C CA . LEU A 1 285 ? -4.566 -9.102 -5.848 1 91.88 285 LEU A CA 1
ATOM 2261 C C . LEU A 1 285 ? -5.465 -8.961 -4.621 1 91.88 285 LEU A C 1
ATOM 2263 O O . LEU A 1 285 ? -5.27 -8.055 -3.809 1 91.88 285 LEU A O 1
ATOM 2267 N N . MET A 1 286 ? -6.344 -9.812 -4.512 1 92.12 286 MET A N 1
ATOM 2268 C CA . MET A 1 286 ? -7.238 -9.789 -3.355 1 92.12 286 MET A CA 1
ATOM 2269 C C . MET A 1 286 ? -6.469 -10.07 -2.068 1 92.12 286 MET A C 1
ATOM 2271 O O . MET A 1 286 ? -6.727 -9.445 -1.039 1 92.12 286 MET A O 1
ATOM 2275 N N . ALA A 1 287 ? -5.555 -10.977 -2.131 1 91.31 287 ALA A N 1
ATOM 2276 C CA . ALA A 1 287 ? -4.754 -11.344 -0.965 1 91.31 287 ALA A CA 1
ATOM 2277 C C . ALA A 1 287 ? -3.9 -10.164 -0.497 1 91.31 287 ALA A C 1
ATOM 2279 O O . ALA A 1 287 ? -3.561 -10.07 0.685 1 91.31 287 ALA A O 1
ATOM 2280 N N . VAL A 1 288 ? -3.66 -9.266 -1.379 1 92.69 288 VAL A N 1
ATOM 2281 C CA . VAL A 1 288 ? -2.795 -8.133 -1.076 1 92.69 288 VAL A CA 1
ATOM 2282 C C . VAL A 1 288 ? -3.643 -6.934 -0.65 1 92.69 288 VAL A C 1
ATOM 2284 O O . VAL A 1 288 ? -3.393 -6.328 0.396 1 92.69 288 VAL A O 1
ATOM 2287 N N . LEU A 1 289 ? -4.648 -6.691 -1.384 1 94.62 289 LEU A N 1
ATOM 2288 C CA . LEU A 1 289 ? -5.336 -5.41 -1.268 1 94.62 289 LEU A CA 1
ATOM 2289 C C . LEU A 1 289 ? -6.391 -5.457 -0.167 1 94.62 289 LEU A C 1
ATOM 2291 O O . LEU A 1 289 ? -6.672 -4.445 0.477 1 94.62 289 LEU A O 1
ATOM 2295 N N . ASN A 1 290 ? -7 -6.594 0.102 1 94.44 290 ASN A N 1
ATOM 2296 C CA . ASN A 1 290 ? -8.031 -6.672 1.133 1 94.44 290 ASN A CA 1
ATOM 2297 C C . ASN A 1 290 ? -7.465 -6.355 2.514 1 94.44 290 ASN A C 1
ATOM 2299 O O . ASN A 1 290 ? -8.016 -5.523 3.238 1 94.44 290 ASN A O 1
ATOM 2303 N N . PRO A 1 291 ? -6.371 -6.953 2.857 1 94.25 291 PRO A N 1
ATOM 2304 C CA . PRO A 1 291 ? -5.832 -6.621 4.18 1 94.25 291 PRO A CA 1
ATOM 2305 C C . PRO A 1 291 ? -5.332 -5.18 4.266 1 94.25 291 PRO A C 1
ATOM 2307 O O . PRO A 1 291 ? -5.254 -4.613 5.355 1 94.25 291 PRO A O 1
ATOM 2310 N N . LEU A 1 292 ? -4.984 -4.555 3.148 1 94.25 292 LEU A N 1
ATOM 2311 C CA . LEU A 1 292 ? -4.457 -3.193 3.141 1 94.25 292 LEU A CA 1
ATOM 2312 C C . LEU A 1 292 ? -5.559 -2.182 3.422 1 94.25 292 LEU A C 1
ATOM 2314 O O . LEU A 1 292 ? -5.281 -1.006 3.672 1 94.25 292 LEU A O 1
ATOM 2318 N N . GLN A 1 293 ? -6.809 -2.6 3.471 1 94.25 293 GLN A N 1
ATOM 2319 C CA . GLN A 1 293 ? -7.922 -1.706 3.779 1 94.25 293 GLN A CA 1
ATOM 2320 C C . GLN A 1 293 ? -7.77 -1.093 5.168 1 94.25 293 GLN A C 1
ATOM 2322 O O . GLN A 1 293 ? -8.078 0.084 5.371 1 94.25 293 GLN A O 1
ATOM 2327 N N . ALA A 1 294 ? -7.281 -1.828 6.086 1 93.75 294 ALA A N 1
ATOM 2328 C CA . ALA A 1 294 ? -7.105 -1.323 7.445 1 93.75 294 ALA A CA 1
ATOM 2329 C C . ALA A 1 294 ? -6.059 -0.212 7.484 1 93.75 294 ALA A C 1
ATOM 2331 O O . ALA A 1 294 ? -6.285 0.837 8.094 1 93.75 294 ALA A O 1
ATOM 2332 N N . VAL A 1 295 ? -4.992 -0.352 6.797 1 92.94 295 VAL A N 1
ATOM 2333 C CA . VAL A 1 295 ? -3.906 0.624 6.793 1 92.94 295 VAL A CA 1
ATOM 2334 C C . VAL A 1 295 ? -4.34 1.874 6.027 1 92.94 295 VAL A C 1
ATOM 2336 O O . VAL A 1 295 ? -4.148 2.996 6.504 1 92.94 295 VAL A O 1
ATOM 2339 N N . LEU A 1 296 ? -4.891 1.648 4.902 1 92.5 296 LEU A N 1
ATOM 2340 C CA . LEU A 1 296 ? -5.344 2.777 4.098 1 92.5 296 LEU A CA 1
ATOM 2341 C C . LEU A 1 296 ? -6.465 3.533 4.805 1 92.5 296 LEU A C 1
ATOM 2343 O O . LEU A 1 296 ? -6.57 4.754 4.68 1 92.5 296 LEU A O 1
ATOM 2347 N N . GLY A 1 297 ? -7.273 2.766 5.551 1 91.94 297 GLY A N 1
ATOM 2348 C CA . GLY A 1 297 ? -8.297 3.42 6.344 1 91.94 297 GLY A CA 1
ATOM 2349 C C . GLY A 1 297 ? -7.738 4.383 7.375 1 91.94 297 GLY A C 1
ATOM 2350 O O . GLY A 1 297 ? -8.18 5.531 7.465 1 91.94 297 GLY A O 1
ATOM 2351 N N . VAL A 1 298 ? -6.754 3.951 8.031 1 89.62 298 VAL A N 1
ATOM 2352 C CA . VAL A 1 298 ? -6.141 4.805 9.047 1 89.62 298 VAL A CA 1
ATOM 2353 C C . VAL A 1 298 ? -5.477 6.008 8.375 1 89.62 298 VAL A C 1
ATOM 2355 O O . VAL A 1 298 ? -5.586 7.133 8.867 1 89.62 298 VAL A O 1
ATOM 2358 N N . LEU A 1 299 ? -4.918 5.781 7.285 1 87.25 299 LEU A N 1
ATOM 2359 C CA . LEU A 1 299 ? -4.195 6.84 6.586 1 87.25 299 LEU A CA 1
ATOM 2360 C C . LEU A 1 299 ? -5.156 7.891 6.043 1 87.25 299 LEU A C 1
ATOM 2362 O O . LEU A 1 299 ? -4.91 9.094 6.164 1 87.25 299 LEU A O 1
ATOM 2366 N N . VAL A 1 300 ? -6.25 7.43 5.547 1 88.56 300 VAL A N 1
ATOM 2367 C CA . VAL A 1 300 ? -7.145 8.367 4.875 1 88.56 300 VAL A CA 1
ATOM 2368 C C . VAL A 1 300 ? -8.047 9.047 5.902 1 88.56 300 VAL A C 1
ATOM 2370 O O . VAL A 1 300 ? -8.406 10.219 5.734 1 88.56 300 VAL A O 1
ATOM 2373 N N . PHE A 1 301 ? -8.398 8.352 6.961 1 86.25 301 PHE A N 1
ATOM 2374 C CA . PHE A 1 301 ? -9.312 8.938 7.934 1 86.25 301 PHE A CA 1
ATOM 2375 C C . PHE A 1 301 ? -8.555 9.773 8.961 1 86.25 301 PHE A C 1
ATOM 2377 O O . PHE A 1 301 ? -8.992 10.859 9.336 1 86.25 301 PHE A O 1
ATOM 2384 N N . TRP A 1 302 ? -7.426 9.305 9.336 1 78.25 302 TRP A N 1
ATOM 2385 C CA . TRP A 1 302 ? -6.707 9.992 10.398 1 78.25 302 TRP A CA 1
ATOM 2386 C C . TRP A 1 302 ? -5.426 10.625 9.867 1 78.25 302 TRP A C 1
ATOM 2388 O O . TRP A 1 302 ? -4.883 11.547 10.477 1 78.25 302 TRP A O 1
ATOM 2398 N N . GLY A 1 303 ? -4.957 10.266 8.773 1 76.56 303 GLY A N 1
ATOM 2399 C CA . GLY A 1 303 ? -3.727 10.828 8.234 1 76.56 303 GLY A CA 1
ATOM 2400 C C . GLY A 1 303 ? -2.482 10.297 8.922 1 76.56 303 GLY A C 1
ATOM 2401 O O . GLY A 1 303 ? -2.564 9.391 9.758 1 76.56 303 GLY A O 1
ATOM 2402 N N . LEU A 1 304 ? -1.344 10.758 8.391 1 72.62 304 LEU A N 1
ATOM 2403 C CA . LEU A 1 304 ? -0.069 10.398 9 1 72.62 304 LEU A CA 1
ATOM 2404 C C . LEU A 1 304 ? 0.176 11.219 10.266 1 72.62 304 LEU A C 1
ATOM 2406 O O . LEU A 1 304 ? -0.254 12.367 10.359 1 72.62 304 LEU A O 1
ATOM 2410 N N . PRO A 1 305 ? 0.529 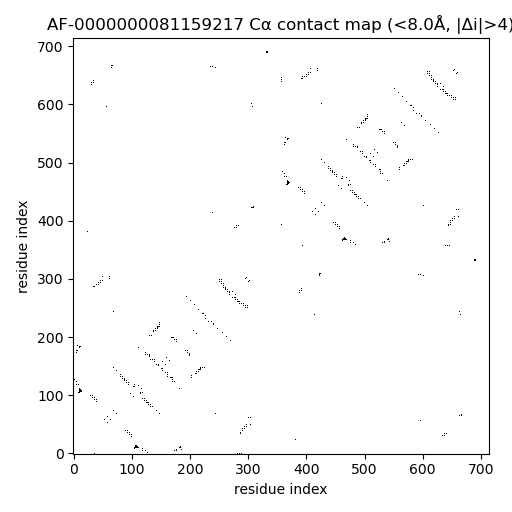10.688 11.344 1 57.91 305 PRO A N 1
ATOM 2411 C CA . PRO A 1 305 ? 0.816 11.477 12.539 1 57.91 305 PRO A CA 1
ATOM 2412 C C . PRO A 1 305 ? 1.696 12.695 12.258 1 57.91 305 PRO A C 1
ATOM 2414 O O . PRO A 1 305 ? 2.717 12.57 11.57 1 57.91 305 PRO A O 1
ATOM 2417 N N . SER A 1 306 ? 0.975 13.914 11.789 1 53.47 306 SER A N 1
ATOM 2418 C CA . SER A 1 306 ? 1.595 15.172 11.391 1 53.47 306 SER A CA 1
ATOM 2419 C C . SER A 1 306 ? 2.59 15.656 12.438 1 53.47 306 SER A C 1
ATOM 2421 O O . SER A 1 306 ? 2.438 15.367 13.625 1 53.47 306 SER A O 1
ATOM 2423 N N . ASN A 1 307 ? 3.711 16.219 11.953 1 44.88 307 ASN A N 1
ATOM 2424 C CA . ASN A 1 307 ? 4.801 17.062 12.461 1 44.88 307 ASN A CA 1
ATOM 2425 C C . ASN A 1 307 ? 4.32 18.469 12.789 1 44.88 307 ASN A C 1
ATOM 2427 O O . ASN A 1 307 ? 5.129 19.391 12.914 1 44.88 307 ASN A O 1
ATOM 2431 N N . ASN A 1 308 ? 3.076 19.062 12.828 1 37.19 308 ASN A N 1
ATOM 2432 C CA . ASN A 1 308 ? 2.729 20.469 12.719 1 37.19 308 ASN A CA 1
ATOM 2433 C C . ASN A 1 308 ? 3.338 21.281 13.859 1 37.19 308 ASN A C 1
ATOM 2435 O O . ASN A 1 308 ? 3.135 22.5 13.93 1 37.19 308 ASN A O 1
ATOM 2439 N N . VAL A 1 309 ? 3.895 20.922 14.883 1 34.62 309 VAL A N 1
ATOM 2440 C CA . VAL A 1 309 ? 4.273 21.875 15.922 1 34.62 309 VAL A CA 1
ATOM 2441 C C . VAL A 1 309 ? 5.402 22.766 15.422 1 34.62 309 VAL A C 1
ATOM 2443 O O . VAL A 1 309 ? 5.719 23.781 16.047 1 34.62 309 VAL A O 1
ATOM 2446 N N . PHE A 1 310 ? 6.051 22.672 14.305 1 32.47 310 PHE A N 1
ATOM 2447 C CA . PHE A 1 310 ? 7.352 23.312 14.234 1 32.47 310 PHE A CA 1
ATOM 2448 C C . PHE A 1 310 ? 7.203 24.781 13.812 1 32.47 310 PHE A C 1
ATOM 2450 O O . PHE A 1 310 ? 8.195 25.516 13.727 1 32.47 310 PHE A O 1
ATOM 2457 N N . ARG A 1 311 ? 6.195 25.281 13.188 1 32.03 311 ARG A N 1
ATOM 2458 C CA . ARG A 1 311 ? 6.375 26.625 12.625 1 32.03 311 ARG A CA 1
ATOM 2459 C C . ARG A 1 311 ? 6.492 27.672 13.727 1 32.03 311 ARG A C 1
ATOM 2461 O O . ARG A 1 311 ? 6.973 28.781 13.484 1 32.03 311 ARG A O 1
ATOM 2468 N N . ARG A 1 312 ? 5.723 27.734 14.766 1 32.31 312 ARG A N 1
ATOM 2469 C CA . ARG A 1 312 ? 5.66 29.016 15.469 1 32.31 312 ARG A CA 1
ATOM 2470 C C . ARG A 1 312 ? 7.051 29.469 15.891 1 32.31 312 ARG A C 1
ATOM 2472 O O . ARG A 1 312 ? 7.371 30.656 15.797 1 32.31 312 ARG A O 1
ATOM 2479 N N . ASN A 1 313 ? 7.828 28.688 16.562 1 29.05 313 ASN A N 1
ATOM 2480 C CA . ASN A 1 313 ? 8.836 29.281 17.438 1 29.05 313 ASN A CA 1
ATOM 2481 C C . ASN A 1 313 ? 10.172 29.453 16.719 1 29.05 313 ASN A C 1
ATOM 2483 O O . ASN A 1 313 ? 11.016 30.234 17.156 1 29.05 313 ASN A O 1
ATOM 2487 N N . ILE A 1 314 ? 10.406 28.609 15.695 1 27.91 314 ILE A N 1
ATOM 2488 C CA . ILE A 1 314 ? 11.836 28.75 15.469 1 27.91 314 ILE A CA 1
ATOM 2489 C C . ILE A 1 314 ? 12.109 30.062 14.727 1 27.91 314 ILE A C 1
ATOM 2491 O O . ILE A 1 314 ? 13.07 30.766 15.039 1 27.91 314 ILE A O 1
ATOM 2495 N N . PHE A 1 315 ? 11.43 30.234 13.547 1 29.42 315 PHE A N 1
ATOM 2496 C CA . PHE A 1 315 ? 11.984 31.328 12.758 1 29.42 315 PHE A CA 1
ATOM 2497 C C . PHE A 1 315 ? 11.547 32.656 13.32 1 29.42 315 PHE A C 1
ATOM 2499 O O . PHE A 1 315 ? 11.766 33.719 12.695 1 29.42 315 PHE A O 1
ATOM 2506 N N . SER A 1 316 ? 10.703 32.688 14.289 1 29.02 316 SER A N 1
ATOM 2507 C CA . SER A 1 316 ? 10.539 34.062 14.742 1 29.02 316 SER A CA 1
ATOM 2508 C C . SER A 1 316 ? 11.883 34.656 15.148 1 29.02 316 SER A C 1
ATOM 2510 O O . SER A 1 316 ? 11.93 35.781 15.688 1 29.02 316 SER A O 1
ATOM 2512 N N . SER A 1 317 ? 12.984 33.875 14.953 1 26.5 317 SER A N 1
ATOM 2513 C CA . SER A 1 317 ? 13.992 34.781 15.531 1 26.5 317 SER A CA 1
ATOM 2514 C C . SER A 1 317 ? 14 36.125 14.828 1 26.5 317 SER A C 1
ATOM 2516 O O . SER A 1 317 ? 14.094 37.156 15.477 1 26.5 317 SER A O 1
ATOM 2518 N N . ASN A 1 318 ? 14.562 36.062 13.508 1 27.38 318 ASN A N 1
ATOM 2519 C CA . ASN A 1 318 ? 15.328 37.312 13.336 1 27.38 318 ASN A CA 1
ATOM 2520 C C . ASN A 1 318 ? 14.414 38.5 13.133 1 27.38 318 ASN A C 1
ATOM 2522 O O . ASN A 1 318 ? 14.891 39.625 12.867 1 27.38 318 ASN A O 1
ATOM 2526 N N . ASP A 1 319 ? 13.234 38.312 12.562 1 28.31 319 ASP A N 1
ATOM 2527 C CA . ASP A 1 319 ? 12.781 39.656 12.289 1 28.31 319 ASP A CA 1
ATOM 2528 C C . ASP A 1 319 ? 12.469 40.406 13.586 1 28.31 319 ASP A C 1
ATOM 2530 O O . ASP A 1 319 ? 11.82 41.438 13.57 1 28.31 319 ASP A O 1
ATOM 2534 N N . SER A 1 320 ? 12.656 39.656 14.68 1 26.91 320 SER A N 1
ATOM 2535 C CA . SER A 1 320 ? 12.281 40.594 15.75 1 26.91 320 SER A CA 1
ATOM 2536 C C . SER A 1 320 ? 13.164 41.844 15.742 1 26.91 320 SER A C 1
ATOM 2538 O O . SER A 1 320 ? 12.898 42.781 16.469 1 26.91 320 SER A O 1
ATOM 2540 N N . CYS A 1 321 ? 14.516 41.562 15.422 1 25.27 321 CYS A N 1
ATOM 2541 C CA . CYS A 1 321 ? 15.125 42.625 16.219 1 25.27 321 CYS A CA 1
ATOM 2542 C C . CYS A 1 321 ? 14.719 44 15.703 1 25.27 321 CYS A C 1
ATOM 2544 O O . CYS A 1 321 ? 14.836 45 16.422 1 25.27 321 CYS A O 1
ATOM 2546 N N . ASN A 1 322 ? 14.82 44.188 14.367 1 24.8 322 ASN A N 1
ATOM 2547 C CA . ASN A 1 322 ? 14.945 45.656 14.234 1 24.8 322 ASN A CA 1
ATOM 2548 C C . ASN A 1 322 ? 13.617 46.344 14.484 1 24.8 322 ASN A C 1
ATOM 2550 O O . ASN A 1 322 ? 13.43 47.5 14.078 1 24.8 322 ASN A O 1
ATOM 2554 N N . GLU A 1 323 ? 12.562 45.625 14.531 1 23.59 323 GLU A N 1
ATOM 2555 C CA . GLU A 1 323 ? 11.531 46.625 14.742 1 23.59 323 GLU A CA 1
ATOM 2556 C C . GLU A 1 323 ? 11.781 47.406 16.031 1 23.59 323 GLU A C 1
ATOM 2558 O O . GLU A 1 323 ? 11.867 46.812 17.109 1 23.59 323 GLU A O 1
ATOM 2563 N N . SER A 1 324 ? 12.633 48.469 15.844 1 23.42 324 SER A N 1
ATOM 2564 C CA . SER A 1 324 ? 12.648 49.656 16.688 1 23.42 324 SER A CA 1
ATOM 2565 C C . SER A 1 324 ? 11.289 49.906 17.344 1 23.42 324 SER A C 1
ATOM 2567 O O . SER A 1 324 ? 10.25 49.781 16.688 1 23.42 324 SER A O 1
ATOM 2569 N N . SER A 1 325 ? 11.188 49.375 18.531 1 23.89 325 SER A N 1
ATOM 2570 C CA . SER A 1 325 ? 10.289 49.969 19.516 1 23.89 325 SER A CA 1
ATOM 2571 C C . SER A 1 325 ? 10.18 51.5 19.344 1 23.89 325 SER A C 1
ATOM 2573 O O . SER A 1 325 ? 11.109 52.219 19.688 1 23.89 325 SER A O 1
ATOM 2575 N N . VAL A 1 326 ? 10 51.906 18.047 1 22.23 326 VAL A N 1
ATOM 2576 C CA . VAL A 1 326 ? 9.531 53.281 18.141 1 22.23 326 VAL A CA 1
ATOM 2577 C C . VAL A 1 326 ? 8.555 53.438 19.297 1 22.23 326 VAL A C 1
ATOM 2579 O O . VAL A 1 326 ? 7.508 52.781 19.328 1 22.23 326 VAL A O 1
ATOM 2582 N N . SER A 1 327 ? 9.242 53.531 20.484 1 22.75 327 SER A N 1
ATOM 2583 C CA . SER A 1 327 ? 8.672 54.219 21.641 1 22.75 327 SER A CA 1
ATOM 2584 C C . SER A 1 327 ? 7.773 55.375 21.219 1 22.75 327 SER A C 1
ATOM 2586 O O . SER A 1 327 ? 8.258 56.406 20.719 1 22.75 327 SER A O 1
ATOM 2588 N N . VAL A 1 328 ? 6.992 55.062 20.234 1 19.25 328 VAL A N 1
ATOM 2589 C CA . VAL A 1 328 ? 6.066 56.188 20.219 1 19.25 328 VAL A CA 1
ATOM 2590 C C . VAL A 1 328 ? 5.586 56.5 21.625 1 19.25 328 VAL A C 1
ATOM 2592 O O . VAL A 1 328 ? 4.973 55.656 22.281 1 19.25 328 VAL A O 1
ATOM 2595 N N . ILE A 1 329 ? 6.551 57.25 22.266 1 21.14 329 ILE A N 1
ATOM 2596 C CA . ILE A 1 329 ? 6.223 58.094 23.406 1 21.14 329 ILE A CA 1
ATOM 2597 C C . ILE A 1 329 ? 4.832 58.688 23.203 1 21.14 329 ILE A C 1
ATOM 2599 O O . ILE A 1 329 ? 4.652 59.625 22.406 1 21.14 329 ILE A O 1
ATOM 2603 N N . ASN A 1 330 ? 3.984 57.812 22.609 1 17.59 330 ASN A N 1
ATOM 2604 C CA . ASN A 1 330 ? 2.783 58.625 22.703 1 17.59 330 ASN A CA 1
ATOM 2605 C C . ASN A 1 330 ? 2.615 59.188 24.109 1 17.59 330 ASN A C 1
ATOM 2607 O O . ASN A 1 330 ? 2.619 58.469 25.094 1 17.59 330 ASN A O 1
ATOM 2611 N N . ARG A 1 331 ? 3.045 60.375 24.281 1 19.77 331 ARG A N 1
ATOM 2612 C CA . ARG A 1 331 ? 2.896 61.375 25.344 1 19.77 331 ARG A CA 1
ATOM 2613 C C . ARG A 1 331 ? 1.496 61.312 25.938 1 19.77 331 ARG A C 1
ATOM 2615 O O . ARG A 1 331 ? 1.094 62.219 26.672 1 19.77 331 ARG A O 1
ATOM 2622 N N . SER A 1 332 ? 0.606 60.375 25.562 1 17.45 332 SER A N 1
ATOM 2623 C CA . SER A 1 332 ? -0.571 61.094 26.047 1 17.45 332 SER A CA 1
ATOM 2624 C C . SER A 1 332 ? -0.454 61.375 27.547 1 17.45 332 SER A C 1
ATOM 2626 O O . SER A 1 332 ? 0.435 60.844 28.219 1 17.45 332 SER A O 1
ATOM 2628 N N . SER A 1 333 ? -1.665 61.188 28.203 1 18.09 333 SER A N 1
ATOM 2629 C CA . SER A 1 333 ? -2.365 62.125 29.078 1 18.09 333 SER A CA 1
ATOM 2630 C C . SER A 1 333 ? -1.765 62.094 30.484 1 18.09 333 SER A C 1
ATOM 2632 O O . SER A 1 333 ? -1.003 61.188 30.828 1 18.09 333 SER A O 1
ATOM 2634 N N . ARG A 1 334 ? -2.711 62.438 31.516 1 17.83 334 ARG A N 1
ATOM 2635 C CA . ARG A 1 334 ? -2.885 63.156 32.781 1 17.83 334 ARG A CA 1
ATOM 2636 C C . ARG A 1 334 ? -2.443 62.312 33.969 1 17.83 334 ARG A C 1
ATOM 2638 O O . ARG A 1 334 ? -1.648 62.75 34.781 1 17.83 334 ARG A O 1
ATOM 2645 N N . SER A 1 335 ? -3.502 61.812 34.75 1 17.03 335 SER A N 1
ATOM 2646 C CA . SER A 1 335 ? -3.717 62.281 36.094 1 17.03 335 SER A CA 1
ATOM 2647 C C . SER A 1 335 ? -2.934 61.438 37.094 1 17.03 335 SER A C 1
ATOM 2649 O O . SER A 1 335 ? -1.961 61.906 37.688 1 17.03 335 SER A O 1
ATOM 2651 N N . GLY A 1 336 ? -3.734 60.812 38.094 1 16.94 336 GLY A N 1
ATOM 2652 C CA . GLY A 1 336 ? -3.613 61.031 39.531 1 16.94 336 GLY A CA 1
ATOM 2653 C C . GLY A 1 336 ? -2.619 60.094 40.188 1 16.94 336 GLY A C 1
ATOM 2654 O O . GLY A 1 336 ? -1.848 59.438 39.531 1 16.94 336 GLY A O 1
ATOM 2655 N N . ARG A 1 337 ? -3.203 59.281 41.219 1 18.03 337 ARG A N 1
ATOM 2656 C CA . ARG A 1 337 ? -2.902 59.281 42.656 1 18.03 337 ARG A CA 1
ATOM 2657 C C . ARG A 1 337 ? -1.852 58.219 43 1 18.03 337 ARG A C 1
ATOM 2659 O O . ARG A 1 337 ? -1.536 57.375 42.188 1 18.03 337 ARG A O 1
ATOM 2666 N N . SER A 1 338 ? -2.291 57.344 43.938 1 17.53 338 SER A N 1
ATOM 2667 C CA . SER A 1 338 ? -1.795 57.188 45.312 1 17.53 338 SER A CA 1
ATOM 2668 C C . SER A 1 338 ? -0.627 56.219 45.375 1 17.53 338 SER A C 1
ATOM 2670 O O . SER A 1 338 ? -0.34 55.5 44.406 1 17.53 338 SER A O 1
ATOM 2672 N N . THR A 1 339 ? -0.721 55.344 46.469 1 17.91 339 THR A N 1
ATOM 2673 C CA . THR A 1 339 ? 0.038 55.156 47.688 1 17.91 339 THR A CA 1
ATOM 2674 C C . THR A 1 339 ? 1.066 54.031 47.531 1 17.91 339 THR A C 1
ATOM 2676 O O . THR A 1 339 ? 2.26 54.25 47.781 1 17.91 339 THR A O 1
ATOM 2679 N N . ALA A 1 340 ? 0.888 52.938 48.469 1 19.09 340 ALA A N 1
ATOM 2680 C CA . ALA A 1 340 ? 1.637 52.5 49.656 1 19.09 340 ALA A CA 1
ATOM 2681 C C . ALA A 1 340 ? 2.645 51.438 49.312 1 19.09 340 ALA A C 1
ATOM 2683 O O . ALA A 1 340 ? 2.586 50.844 48.219 1 19.09 340 ALA A O 1
ATOM 2684 N N . SER A 1 341 ? 2.898 50.562 50.344 1 19.7 341 SER A N 1
ATOM 2685 C CA . SER A 1 341 ? 3.965 50.094 51.219 1 19.7 341 SER A CA 1
ATOM 2686 C C . SER A 1 341 ? 4.492 48.75 50.781 1 19.7 341 SER A C 1
ATOM 2688 O O . SER A 1 341 ? 5.309 48.125 51.469 1 19.7 341 SER A O 1
ATOM 2690 N N . GLU A 1 342 ? 4.16 48.219 49.562 1 19.58 342 GLU A N 1
ATOM 2691 C CA . GLU A 1 342 ? 4.016 46.781 49.625 1 19.58 342 GLU A CA 1
ATOM 2692 C C . GLU A 1 342 ? 5.348 46.094 49.906 1 19.58 342 GLU A C 1
ATOM 2694 O O . GLU A 1 342 ? 6.031 45.625 49 1 19.58 342 GLU A O 1
ATOM 2699 N N . SER A 1 343 ? 6.184 46.75 50.844 1 20.59 343 SER A N 1
ATOM 2700 C CA . SER A 1 343 ? 7.535 46.219 51.031 1 20.59 343 SER A CA 1
ATOM 2701 C C . SER A 1 343 ? 7.52 44.75 51.438 1 20.59 343 SER A C 1
ATOM 2703 O O . SER A 1 343 ? 8.57 44.125 51.594 1 20.59 343 SER A O 1
ATOM 2705 N N . GLU A 1 344 ? 6.363 44.25 52.125 1 21.38 344 GLU A N 1
ATOM 2706 C CA . GLU A 1 344 ? 6.59 43.406 53.312 1 21.38 344 GLU A CA 1
ATOM 2707 C C . GLU A 1 344 ? 7.402 42.156 52.969 1 21.38 344 GLU A C 1
ATOM 2709 O O . GLU A 1 344 ? 7.234 41.594 51.906 1 21.38 344 GLU A O 1
ATOM 2714 N N . PRO A 1 345 ? 8.547 42.062 53.719 1 24.48 345 PRO A N 1
ATOM 2715 C CA . PRO A 1 345 ? 9.539 40.969 53.812 1 24.48 345 PRO A CA 1
ATOM 2716 C C . PRO A 1 345 ? 8.898 39.594 53.969 1 24.48 345 PRO A C 1
ATOM 2718 O O . PRO A 1 345 ? 7.867 39.469 54.625 1 24.48 345 PRO A O 1
ATOM 2721 N N . LEU A 1 346 ? 8.914 38.844 52.938 1 20.27 346 LEU A N 1
ATOM 2722 C CA . LEU A 1 346 ? 8.078 37.656 52.875 1 20.27 346 LEU A CA 1
ATOM 2723 C C . LEU A 1 346 ? 8.047 36.938 54.25 1 20.27 346 LEU A C 1
ATOM 2725 O O . LEU A 1 346 ? 6.969 36.656 54.781 1 20.27 346 LEU A O 1
ATOM 2729 N N . ILE A 1 347 ? 8.188 35.625 54.406 1 20.19 347 ILE A N 1
ATOM 2730 C CA . ILE A 1 347 ? 7.562 34.625 55.281 1 20.19 347 ILE A CA 1
ATOM 2731 C C . ILE A 1 347 ? 8.258 34.656 56.656 1 20.19 347 ILE A C 1
ATOM 2733 O O . ILE A 1 347 ? 9.445 34.344 56.75 1 20.19 347 ILE A O 1
ATOM 2737 N N . SER A 1 348 ? 8.148 35.719 57.562 1 20.69 348 SER A N 1
ATOM 2738 C CA . SER A 1 348 ? 8.438 35.75 59 1 20.69 348 SER A CA 1
ATOM 2739 C C . SER A 1 348 ? 7.945 34.5 59.688 1 20.69 348 SER A C 1
ATOM 2741 O O . SER A 1 348 ? 6.77 34.125 59.562 1 20.69 348 SER A O 1
ATOM 2743 N N . PHE A 1 349 ? 8.867 33.406 59.75 1 20.03 349 PHE A N 1
ATOM 2744 C CA . PHE A 1 349 ? 8.477 32.25 60.562 1 20.03 349 PHE A CA 1
ATOM 2745 C C . PHE A 1 349 ? 8.008 32.719 61.969 1 20.03 349 PHE A C 1
ATOM 2747 O O . PHE A 1 349 ? 8.75 33.375 62.688 1 20.03 349 PHE A O 1
ATOM 2754 N N . LYS A 1 350 ? 6.844 33 62.188 1 20.67 350 LYS A N 1
ATOM 2755 C CA . LYS A 1 350 ? 6.117 33.406 63.375 1 20.67 350 LYS A CA 1
ATOM 2756 C C . LYS A 1 350 ? 6.305 32.406 64.5 1 20.67 350 LYS A C 1
ATOM 2758 O O . LYS A 1 350 ? 5.566 31.422 64.625 1 20.67 350 LYS A O 1
ATOM 2763 N N . ARG A 1 351 ? 7.527 31.609 64.625 1 22.97 351 ARG A N 1
ATOM 2764 C CA . ARG A 1 351 ? 7.117 30.703 65.688 1 22.97 351 ARG A CA 1
ATOM 2765 C C . ARG A 1 351 ? 6.625 31.484 66.938 1 22.97 351 ARG A C 1
ATOM 2767 O O . ARG A 1 351 ? 7.254 32.438 67.375 1 22.97 351 ARG A O 1
ATOM 2774 N N . ARG A 1 352 ? 5.484 31.156 67.375 1 21.08 352 ARG A N 1
ATOM 2775 C CA . ARG A 1 352 ? 4.555 31.531 68.438 1 21.08 352 ARG A CA 1
ATOM 2776 C C . ARG A 1 352 ? 5.234 31.5 69.812 1 21.08 352 ARG A C 1
ATOM 2778 O O . ARG A 1 352 ? 6.191 30.75 70 1 21.08 352 ARG A O 1
ATOM 2785 N N . ASP A 1 353 ? 4.762 32.125 70.812 1 21.08 353 ASP A N 1
ATOM 2786 C CA . ASP A 1 353 ? 4.805 32.812 72.125 1 21.08 353 ASP A CA 1
ATOM 2787 C C . ASP A 1 353 ? 4.84 31.844 73.25 1 21.08 353 ASP A C 1
ATOM 2789 O O . ASP A 1 353 ? 4.867 32.25 74.438 1 21.08 353 ASP A O 1
ATOM 2793 N N . TYR A 1 354 ? 4.859 30.453 73.375 1 24.98 354 TYR A N 1
ATOM 2794 C CA . TYR A 1 354 ? 4.164 30.047 74.562 1 24.98 354 TYR A CA 1
ATOM 2795 C C . TYR A 1 354 ? 4.84 30.625 75.812 1 24.98 354 TYR A C 1
ATOM 2797 O O . TYR A 1 354 ? 6.066 30.672 75.875 1 24.98 354 TYR A O 1
ATOM 2805 N N . SER A 1 355 ? 4.094 31.172 76.875 1 20.83 355 SER A N 1
ATOM 2806 C CA . SER A 1 355 ? 4.008 31.938 78.125 1 20.83 355 SER A CA 1
ATOM 2807 C C . SER A 1 355 ? 4.871 31.328 79.25 1 20.83 355 SER A C 1
ATOM 2809 O O . SER A 1 355 ? 5.785 31.984 79.75 1 20.83 355 SER A O 1
ATOM 2811 N N . SER A 1 356 ? 4.188 30.891 80.438 1 22.66 356 SER A N 1
ATOM 2812 C CA . SER A 1 356 ? 4.203 31.297 81.875 1 22.66 356 SER A CA 1
ATOM 2813 C C . SER A 1 356 ? 5.332 30.609 82.625 1 22.66 356 SER A C 1
ATOM 2815 O O . SER A 1 356 ? 6.113 31.266 83.312 1 22.66 356 SER A O 1
ATOM 2817 N N . LYS A 1 357 ? 4.879 29.422 83.312 1 23.2 357 LYS A N 1
ATOM 2818 C CA . LYS A 1 357 ? 5.281 28.922 84.625 1 23.2 357 LYS A CA 1
ATOM 2819 C C . LYS A 1 357 ? 6.617 28.188 84.5 1 23.2 357 LYS A C 1
ATOM 2821 O O . LYS A 1 357 ? 6.871 27.438 83.562 1 23.2 357 LYS A O 1
ATOM 2826 N N . MET B 1 1 ? 10.008 -6.477 -11.703 1 61.88 1 MET B N 1
ATOM 2827 C CA . MET B 1 1 ? 10.695 -6.469 -10.414 1 61.88 1 MET B CA 1
ATOM 2828 C C . MET B 1 1 ? 12.18 -6.172 -10.586 1 61.88 1 MET B C 1
ATOM 2830 O O . MET B 1 1 ? 12.711 -6.262 -11.695 1 61.88 1 MET B O 1
ATOM 2834 N N . ALA B 1 2 ? 12.672 -5.535 -9.523 1 67.06 2 ALA B N 1
ATOM 2835 C CA . ALA B 1 2 ? 14.086 -5.176 -9.578 1 67.06 2 ALA B CA 1
ATOM 2836 C C . ALA B 1 2 ? 14.969 -6.34 -9.117 1 67.06 2 ALA B C 1
ATOM 2838 O O . ALA B 1 2 ? 15.023 -6.648 -7.926 1 67.06 2 ALA B O 1
ATOM 2839 N N . THR B 1 3 ? 15.312 -7.23 -9.961 1 64.75 3 THR B N 1
ATOM 2840 C CA . THR B 1 3 ? 16.266 -8.273 -9.594 1 64.75 3 THR B CA 1
ATOM 2841 C C . THR B 1 3 ? 17.203 -8.594 -10.758 1 64.75 3 THR B C 1
ATOM 2843 O O . THR B 1 3 ? 16.844 -8.375 -11.922 1 64.75 3 THR B O 1
ATOM 2846 N N . SER B 1 4 ? 18.359 -8.852 -10.375 1 63.59 4 SER B N 1
ATOM 2847 C CA . SER B 1 4 ? 19.359 -9.25 -11.359 1 63.59 4 SER B CA 1
ATOM 2848 C C . SER B 1 4 ? 18.938 -10.516 -12.094 1 63.59 4 SER B C 1
ATOM 2850 O O . SER B 1 4 ? 19.406 -10.781 -13.203 1 63.59 4 SER B O 1
ATOM 2852 N N . ALA B 1 5 ? 17.984 -11.188 -11.469 1 62.78 5 ALA B N 1
ATOM 2853 C CA . ALA B 1 5 ? 17.531 -12.43 -12.102 1 62.78 5 ALA B CA 1
ATOM 2854 C C . ALA B 1 5 ? 16.797 -12.148 -13.406 1 62.78 5 ALA B C 1
ATOM 2856 O O . ALA B 1 5 ? 16.859 -12.953 -14.344 1 62.78 5 ALA B O 1
ATOM 2857 N N . PHE B 1 6 ? 16.234 -11.039 -13.5 1 66.38 6 PHE B N 1
ATOM 2858 C CA . PHE B 1 6 ? 15.5 -10.719 -14.711 1 66.38 6 PHE B CA 1
ATOM 2859 C C . PHE B 1 6 ? 16.453 -10.398 -15.859 1 66.38 6 PHE B C 1
ATOM 2861 O O . PHE B 1 6 ? 16.125 -10.617 -17.031 1 66.38 6 PHE B O 1
ATOM 2868 N N . LEU B 1 7 ? 17.578 -10.008 -15.484 1 65.94 7 LEU B N 1
ATOM 2869 C CA . LEU B 1 7 ? 18.562 -9.75 -16.531 1 65.94 7 LEU B CA 1
ATOM 2870 C C . LEU B 1 7 ? 19.031 -11.055 -17.172 1 65.94 7 LEU B C 1
ATOM 2872 O O . LEU B 1 7 ? 19.297 -11.094 -18.375 1 65.94 7 LEU B O 1
ATOM 2876 N N . SER B 1 8 ? 18.906 -12.062 -16.359 1 68.44 8 SER B N 1
ATOM 2877 C CA . SER B 1 8 ? 19.344 -13.352 -16.875 1 68.44 8 SER B CA 1
ATOM 2878 C C . SER B 1 8 ? 18.266 -13.992 -17.75 1 68.44 8 SER B C 1
ATOM 2880 O O . SER B 1 8 ? 18.578 -14.82 -18.609 1 68.44 8 SER B O 1
ATOM 2882 N N . ILE B 1 9 ? 17.078 -13.555 -17.516 1 68.69 9 ILE B N 1
ATOM 2883 C CA . ILE B 1 9 ? 15.984 -14.141 -18.281 1 68.69 9 ILE B CA 1
ATOM 2884 C C . ILE B 1 9 ? 16.016 -13.617 -19.719 1 68.69 9 ILE B C 1
ATOM 2886 O O . ILE B 1 9 ? 15.5 -14.258 -20.625 1 68.69 9 ILE B O 1
ATOM 2890 N N . CYS B 1 10 ? 16.672 -12.531 -19.891 1 72 10 CYS B N 1
ATOM 2891 C CA . CYS B 1 10 ? 16.734 -11.93 -21.219 1 72 10 CYS B CA 1
ATOM 2892 C C . CYS B 1 10 ? 17.766 -12.633 -22.078 1 72 10 CYS B C 1
ATOM 2894 O O . CYS B 1 10 ? 17.906 -12.32 -23.266 1 72 10 CYS B O 1
ATOM 2896 N N . CYS B 1 11 ? 18.312 -13.664 -21.5 1 68.31 11 CYS B N 1
ATOM 2897 C CA . CYS B 1 11 ? 19.297 -14.43 -22.281 1 68.31 11 CYS B CA 1
ATOM 2898 C C . CYS B 1 11 ? 18.594 -15.469 -23.156 1 68.31 11 CYS B C 1
ATOM 2900 O O . CYS B 1 11 ? 17.469 -15.867 -22.859 1 68.31 11 CYS B O 1
ATOM 2902 N N . ILE B 1 12 ? 18.953 -15.734 -24.453 1 56.91 12 ILE B N 1
ATOM 2903 C CA . ILE B 1 12 ? 18.391 -16.703 -25.391 1 56.91 12 ILE B CA 1
ATOM 2904 C C . ILE B 1 12 ? 18.375 -18.094 -24.766 1 56.91 12 ILE B C 1
ATOM 2906 O O . ILE B 1 12 ? 17.344 -18.75 -24.734 1 56.91 12 ILE B O 1
ATOM 2910 N N . ALA B 1 13 ? 18.984 -19.141 -25.203 1 50.25 13 ALA B N 1
ATOM 2911 C CA . ALA B 1 13 ? 18.891 -20.594 -25.188 1 50.25 13 ALA B CA 1
ATOM 2912 C C . ALA B 1 13 ? 18.891 -21.141 -23.766 1 50.25 13 ALA B C 1
ATOM 2914 O O . ALA B 1 13 ? 19.875 -20.984 -23.031 1 50.25 13 ALA B O 1
ATOM 2915 N N . ASN B 1 14 ? 18.188 -20.672 -22.828 1 45 14 ASN B N 1
ATOM 2916 C CA . ASN B 1 14 ? 18.641 -21.531 -21.75 1 45 14 ASN B CA 1
ATOM 2917 C C . ASN B 1 14 ? 18.156 -22.969 -21.922 1 45 14 ASN B C 1
ATOM 2919 O O . ASN B 1 14 ? 16.953 -23.219 -22.078 1 45 14 ASN B O 1
ATOM 2923 N N . GLU B 1 15 ? 18.844 -23.797 -22.562 1 39.62 15 GLU B N 1
ATOM 2924 C CA . GLU B 1 15 ? 18.703 -25.234 -22.781 1 39.62 15 GLU B CA 1
ATOM 2925 C C . GLU B 1 15 ? 17.938 -25.891 -21.625 1 39.62 15 GLU B C 1
ATOM 2927 O O . GLU B 1 15 ? 17.266 -26.906 -21.828 1 39.62 15 GLU B O 1
ATOM 2932 N N . THR B 1 16 ? 18.422 -25.688 -20.406 1 39.72 16 THR B N 1
ATOM 2933 C CA . THR B 1 16 ? 18.422 -26.891 -19.578 1 39.72 16 THR B CA 1
ATOM 2934 C C . THR B 1 16 ? 17.016 -27.188 -19.078 1 39.72 16 THR B C 1
ATOM 2936 O O . THR B 1 16 ? 16.75 -28.266 -18.531 1 39.72 16 THR B O 1
ATOM 2939 N N . ASP B 1 17 ? 16.297 -26.328 -18.391 1 43.16 17 ASP B N 1
ATOM 2940 C CA . ASP B 1 17 ? 15.469 -27.094 -17.469 1 43.16 17 ASP B CA 1
ATOM 2941 C C . ASP B 1 17 ? 14.227 -27.641 -18.172 1 43.16 17 ASP B C 1
ATOM 2943 O O . ASP B 1 17 ? 13.289 -26.891 -18.469 1 43.16 17 ASP B O 1
ATOM 2947 N N . THR B 1 18 ? 14.336 -28.641 -18.953 1 42.31 18 THR B N 1
ATOM 2948 C CA . THR B 1 18 ? 13.609 -29.656 -19.703 1 42.31 18 THR B CA 1
ATOM 2949 C C . THR B 1 18 ? 12.312 -30.031 -19 1 42.31 18 THR B C 1
ATOM 2951 O O . THR B 1 18 ? 11.531 -30.828 -19.516 1 42.31 18 THR B O 1
ATOM 2954 N N . ASP B 1 19 ? 12.18 -30.016 -17.719 1 42.5 19 ASP B N 1
ATOM 2955 C CA . ASP B 1 19 ? 10.977 -30.766 -17.359 1 42.5 19 ASP B CA 1
ATOM 2956 C C . ASP B 1 19 ? 9.711 -29.969 -17.688 1 42.5 19 ASP B C 1
ATOM 2958 O O . ASP B 1 19 ? 9.539 -28.844 -17.219 1 42.5 19 ASP B O 1
ATOM 2962 N N . GLU B 1 20 ? 9.023 -30.266 -18.688 1 47.78 20 GLU B N 1
ATOM 2963 C CA . GLU B 1 20 ? 7.777 -29.766 -19.266 1 47.78 20 GLU B CA 1
ATOM 2964 C C . GLU B 1 20 ? 6.828 -29.266 -18.172 1 47.78 20 GLU B C 1
ATOM 2966 O O . GLU B 1 20 ? 6.18 -28.234 -18.328 1 47.78 20 GLU B O 1
ATOM 2971 N N . SER B 1 21 ? 6.52 -30.172 -17.219 1 48.69 21 SER B N 1
ATOM 2972 C CA . SER B 1 21 ? 5.527 -29.859 -16.188 1 48.69 21 SER B CA 1
ATOM 2973 C C . SER B 1 21 ? 5.906 -28.609 -15.414 1 48.69 21 SER B C 1
ATOM 2975 O O . SER B 1 21 ? 5.039 -27.797 -15.055 1 48.69 21 SER B O 1
ATOM 2977 N N . THR B 1 22 ? 7.246 -28.438 -15.289 1 54.09 22 THR B N 1
ATOM 2978 C CA . THR B 1 22 ? 7.777 -27.297 -14.562 1 54.09 22 THR B CA 1
ATOM 2979 C C . THR B 1 22 ? 7.723 -26.031 -15.422 1 54.09 22 THR B C 1
ATOM 2981 O O . THR B 1 22 ? 7.516 -24.938 -14.906 1 54.09 22 THR B O 1
ATOM 2984 N N . GLU B 1 23 ? 7.516 -26.359 -16.703 1 58.97 23 GLU B N 1
ATOM 2985 C CA . GLU B 1 23 ? 7.492 -25.219 -17.609 1 58.97 23 GLU B CA 1
ATOM 2986 C C . GLU B 1 23 ? 6.113 -24.578 -17.641 1 58.97 23 GLU B C 1
ATOM 2988 O O . GLU B 1 23 ? 6 -23.344 -17.672 1 58.97 23 GLU B O 1
ATOM 2993 N N . ALA B 1 24 ? 5.047 -25.438 -17.625 1 59.94 24 ALA B N 1
ATOM 2994 C CA . ALA B 1 24 ? 3.695 -24.891 -17.625 1 59.94 24 ALA B CA 1
ATOM 2995 C C . ALA B 1 24 ? 3.434 -24.078 -16.375 1 59.94 24 ALA B C 1
ATOM 2997 O O . ALA B 1 24 ? 2.818 -23 -16.438 1 59.94 24 ALA B O 1
ATOM 2998 N N . GLY B 1 25 ? 3.873 -24.594 -15.242 1 60.19 25 GLY B N 1
ATOM 2999 C CA . GLY B 1 25 ? 3.727 -23.875 -13.984 1 60.19 25 GLY B CA 1
ATOM 3000 C C . GLY B 1 25 ? 4.48 -22.562 -13.953 1 60.19 25 GLY B C 1
ATOM 3001 O O . GLY B 1 25 ? 3.959 -21.562 -13.477 1 60.19 25 GLY B O 1
ATOM 3002 N N . ARG B 1 26 ? 5.59 -22.625 -14.664 1 62.81 26 ARG B N 1
ATOM 3003 C CA . ARG B 1 26 ? 6.418 -21.422 -14.719 1 62.81 26 ARG B CA 1
ATOM 3004 C C . ARG B 1 26 ? 5.793 -20.375 -15.625 1 62.81 26 ARG B C 1
ATOM 3006 O O . ARG B 1 26 ? 5.824 -19.172 -15.32 1 62.81 26 ARG B O 1
ATOM 3013 N N . LYS B 1 27 ? 5.18 -20.859 -16.672 1 68.88 27 LYS B N 1
ATOM 3014 C CA . LYS B 1 27 ? 4.527 -19.922 -17.578 1 68.88 27 LYS B CA 1
ATOM 3015 C C . LYS B 1 27 ? 3.295 -19.297 -16.938 1 68.88 27 LYS B C 1
ATOM 3017 O O . LYS B 1 27 ? 3.055 -18.094 -17.078 1 68.88 27 LYS B O 1
ATOM 3022 N N . LEU B 1 28 ? 2.617 -20.125 -16.234 1 70.56 28 LEU B N 1
ATOM 3023 C CA . LEU B 1 28 ? 1.417 -19.641 -15.555 1 70.56 28 LEU B CA 1
ATOM 3024 C C . LEU B 1 28 ? 1.771 -18.609 -14.484 1 70.56 28 LEU B C 1
ATOM 3026 O O . LEU B 1 28 ? 1.154 -17.547 -14.406 1 70.56 28 LEU B O 1
ATOM 3030 N N . ILE B 1 29 ? 2.809 -18.875 -13.82 1 70.12 29 ILE B N 1
ATOM 3031 C CA . ILE B 1 29 ? 3.191 -17.984 -12.719 1 70.12 29 ILE B CA 1
ATOM 3032 C C . ILE B 1 29 ? 3.787 -16.688 -13.281 1 70.12 29 ILE B C 1
ATOM 3034 O O . ILE B 1 29 ? 3.58 -15.617 -12.719 1 70.12 29 ILE B O 1
ATOM 3038 N N . GLY B 1 30 ? 4.504 -16.859 -14.391 1 76.06 30 GLY B N 1
ATOM 3039 C CA . GLY B 1 30 ? 5.031 -15.68 -15.055 1 76.06 30 GLY B CA 1
ATOM 3040 C C . GLY B 1 30 ? 3.949 -14.727 -15.531 1 76.06 30 GLY B C 1
ATOM 3041 O O . GLY B 1 30 ? 4.074 -13.516 -15.367 1 76.06 30 GLY B O 1
ATOM 3042 N N . HIS B 1 31 ? 2.906 -15.32 -15.938 1 82.81 31 HIS B N 1
ATOM 3043 C CA . HIS B 1 31 ? 1.793 -14.5 -16.391 1 82.81 31 HIS B CA 1
ATOM 3044 C C . HIS B 1 31 ? 1.093 -13.82 -15.219 1 82.81 31 HIS B C 1
ATOM 3046 O O . HIS B 1 31 ? 0.704 -12.656 -15.312 1 82.81 31 HIS B O 1
ATOM 3052 N N . VAL B 1 32 ? 0.957 -14.523 -14.18 1 83.38 32 VAL B N 1
ATOM 3053 C CA . VAL B 1 32 ? 0.308 -13.977 -12.992 1 83.38 32 VAL B CA 1
ATOM 3054 C C . VAL B 1 32 ? 1.118 -12.805 -12.453 1 83.38 32 VAL B C 1
ATOM 3056 O O . VAL B 1 32 ? 0.561 -11.742 -12.148 1 83.38 32 VAL B O 1
ATOM 3059 N N . ILE B 1 33 ? 2.4 -12.969 -12.43 1 85.81 33 ILE B N 1
ATOM 3060 C CA . ILE B 1 33 ? 3.275 -11.93 -11.898 1 85.81 33 ILE B CA 1
ATOM 3061 C C . ILE B 1 33 ? 3.219 -10.695 -12.805 1 85.81 33 ILE B C 1
ATOM 3063 O O . ILE B 1 33 ? 3.252 -9.562 -12.32 1 85.81 33 ILE B O 1
ATOM 3067 N N . THR B 1 34 ? 3.109 -10.93 -14.039 1 88.19 34 THR B N 1
ATOM 3068 C CA . THR B 1 34 ? 3.047 -9.82 -14.992 1 88.19 34 THR B CA 1
ATOM 3069 C C . THR B 1 34 ? 1.757 -9.031 -14.812 1 88.19 34 THR B C 1
ATOM 3071 O O . THR B 1 34 ? 1.776 -7.797 -14.805 1 88.19 34 THR B O 1
ATOM 3074 N N . ILE B 1 35 ? 0.682 -9.711 -14.609 1 88.31 35 ILE B N 1
ATOM 3075 C CA . ILE B 1 35 ? -0.601 -9.039 -14.414 1 88.31 35 ILE B CA 1
ATOM 3076 C C . ILE B 1 35 ? -0.583 -8.25 -13.109 1 88.31 35 ILE B C 1
ATOM 3078 O O . ILE B 1 35 ? -1.002 -7.09 -13.07 1 88.31 35 ILE B O 1
ATOM 3082 N N . VAL B 1 36 ? -0.088 -8.867 -12.109 1 90.75 36 VAL B N 1
ATOM 3083 C CA . VAL B 1 36 ? -0.016 -8.219 -10.812 1 90.75 36 VAL B CA 1
ATOM 3084 C C . VAL B 1 36 ? 0.877 -6.98 -10.898 1 90.75 36 VAL B C 1
ATOM 3086 O O . VAL B 1 36 ? 0.548 -5.93 -10.344 1 90.75 36 VAL B O 1
ATOM 3089 N N . SER B 1 37 ? 1.932 -7.102 -11.625 1 92.38 37 SER B N 1
ATOM 3090 C CA . SER B 1 37 ? 2.855 -5.984 -11.789 1 92.38 37 SER B CA 1
ATOM 3091 C C . SER B 1 37 ? 2.199 -4.836 -12.547 1 92.38 37 SER B C 1
ATOM 3093 O O . SER B 1 37 ? 2.377 -3.668 -12.188 1 92.38 37 SER B O 1
ATOM 3095 N N . ILE B 1 38 ? 1.428 -5.141 -13.539 1 93.44 38 ILE B N 1
ATOM 3096 C CA . ILE B 1 38 ? 0.757 -4.102 -14.312 1 93.44 38 ILE B CA 1
ATOM 3097 C C . ILE B 1 38 ? -0.229 -3.35 -13.422 1 93.44 38 ILE B C 1
ATOM 3099 O O . ILE B 1 38 ? -0.276 -2.117 -13.445 1 93.44 38 ILE B O 1
ATOM 3103 N N . VAL B 1 39 ? -0.93 -4.059 -12.625 1 93.19 39 VAL B N 1
ATOM 3104 C CA . VAL B 1 39 ? -1.95 -3.447 -11.773 1 93.19 39 VAL B CA 1
ATOM 3105 C C . VAL B 1 39 ? -1.288 -2.547 -10.734 1 93.19 39 VAL B C 1
ATOM 3107 O O . VAL B 1 39 ? -1.682 -1.39 -10.57 1 93.19 39 VAL B O 1
ATOM 3110 N N . PHE B 1 40 ? -0.251 -2.971 -10.141 1 94.62 40 PHE B N 1
ATOM 3111 C CA . PHE B 1 40 ? 0.347 -2.197 -9.062 1 94.62 40 PHE B CA 1
ATOM 3112 C C . PHE B 1 40 ? 1.202 -1.064 -9.617 1 94.62 40 PHE B C 1
ATOM 3114 O O . PHE B 1 40 ? 1.329 -0.011 -8.984 1 94.62 40 PHE B O 1
ATOM 3121 N N . CYS B 1 41 ? 1.766 -1.255 -10.805 1 95.94 41 CYS B N 1
ATOM 3122 C CA . CYS B 1 41 ? 2.439 -0.131 -11.445 1 95.94 41 CYS B CA 1
ATOM 3123 C C . CYS B 1 41 ? 1.447 0.968 -11.805 1 95.94 41 CYS B C 1
ATOM 3125 O O . CYS B 1 41 ? 1.728 2.152 -11.617 1 95.94 41 CYS B O 1
ATOM 3127 N N . THR B 1 42 ? 0.295 0.583 -12.227 1 94.75 42 THR B N 1
ATOM 3128 C CA . THR B 1 42 ? -0.737 1.556 -12.57 1 94.75 42 THR B CA 1
ATOM 3129 C C . THR B 1 42 ? -1.24 2.271 -11.32 1 94.75 42 THR B C 1
ATOM 3131 O O . THR B 1 42 ? -1.37 3.496 -11.312 1 94.75 42 THR B O 1
ATOM 3134 N N . LEU B 1 43 ? -1.457 1.5 -10.32 1 93 43 LEU B N 1
ATOM 3135 C CA . LEU B 1 43 ? -1.904 2.092 -9.062 1 93 43 LEU B CA 1
ATOM 3136 C C . LEU B 1 43 ? -0.86 3.061 -8.516 1 93 43 LEU B C 1
ATOM 3138 O O . LEU B 1 43 ? -1.204 4.137 -8.023 1 93 43 LEU B O 1
ATOM 3142 N N . SER B 1 44 ? 0.337 2.682 -8.609 1 94.94 44 SER B N 1
ATOM 3143 C CA . SER B 1 44 ? 1.417 3.527 -8.109 1 94.94 44 SER B CA 1
ATOM 3144 C C . SER B 1 44 ? 1.522 4.82 -8.914 1 94.94 44 SER B C 1
ATOM 3146 O O . SER B 1 44 ? 1.572 5.91 -8.336 1 94.94 44 SER B O 1
ATOM 3148 N N . LEU B 1 45 ? 1.474 4.715 -10.203 1 94.62 45 LEU B N 1
ATOM 3149 C CA . LEU B 1 45 ? 1.618 5.887 -11.062 1 94.62 45 LEU B CA 1
ATOM 3150 C C . LEU B 1 45 ? 0.43 6.828 -10.898 1 94.62 45 LEU B C 1
ATOM 3152 O O . LEU B 1 45 ? 0.607 8.039 -10.789 1 94.62 45 LEU B O 1
ATOM 3156 N N . VAL B 1 46 ? -0.733 6.305 -10.797 1 91.94 46 VAL B N 1
ATOM 3157 C CA . VAL B 1 46 ? -1.933 7.121 -10.648 1 91.94 46 VAL B CA 1
ATOM 3158 C C . VAL B 1 46 ? -1.925 7.805 -9.281 1 91.94 46 VAL B C 1
ATOM 3160 O O . VAL B 1 46 ? -2.242 8.992 -9.172 1 91.94 46 VAL B O 1
ATOM 3163 N N . SER B 1 47 ? -1.55 7.043 -8.32 1 90.31 47 SER B N 1
ATOM 3164 C CA . SER B 1 47 ? -1.521 7.598 -6.969 1 90.31 47 SER B CA 1
ATOM 3165 C C . SER B 1 47 ? -0.483 8.711 -6.852 1 90.31 47 SER B C 1
ATOM 3167 O O . SER B 1 47 ? -0.753 9.758 -6.262 1 90.31 47 SER B O 1
ATOM 3169 N N . VAL B 1 48 ? 0.633 8.5 -7.406 1 91.12 48 VAL B N 1
ATOM 3170 C CA . VAL B 1 48 ? 1.691 9.5 -7.32 1 91.12 48 VAL B CA 1
ATOM 3171 C C . VAL B 1 48 ? 1.279 10.758 -8.086 1 91.12 48 VAL B C 1
ATOM 3173 O O . VAL B 1 48 ? 1.514 11.875 -7.621 1 91.12 48 VAL B O 1
ATOM 3176 N N . LEU B 1 49 ? 0.694 10.555 -9.18 1 85.19 49 LEU B N 1
ATOM 3177 C CA . LEU B 1 49 ? 0.223 11.695 -9.961 1 85.19 49 LEU B CA 1
ATOM 3178 C C . LEU B 1 49 ? -0.839 12.477 -9.195 1 85.19 49 LEU B C 1
ATOM 3180 O O . LEU B 1 49 ? -0.846 13.711 -9.211 1 85.19 49 LEU B O 1
ATOM 3184 N N . TYR B 1 50 ? -1.638 11.828 -8.531 1 84.94 50 TYR B N 1
ATOM 3185 C CA . TYR B 1 50 ? -2.691 12.469 -7.758 1 84.94 50 TYR B CA 1
ATOM 3186 C C . TYR B 1 50 ? -2.113 13.203 -6.551 1 84.94 50 TYR B C 1
ATOM 3188 O O . TYR B 1 50 ? -2.514 14.328 -6.25 1 84.94 50 TYR B O 1
ATOM 3196 N N . LEU B 1 51 ? -1.202 12.562 -5.93 1 81.88 51 LEU B N 1
ATOM 3197 C CA . LEU B 1 51 ? -0.648 13.125 -4.703 1 81.88 51 LEU B CA 1
ATOM 3198 C C . LEU B 1 51 ? 0.265 14.305 -5.016 1 81.88 51 LEU B C 1
ATOM 3200 O O . LEU B 1 51 ? 0.396 15.227 -4.203 1 81.88 51 LEU B O 1
ATOM 3204 N N . THR B 1 52 ? 0.892 14.297 -6.176 1 79.81 52 THR B N 1
ATOM 3205 C CA . THR B 1 52 ? 1.853 15.344 -6.512 1 79.81 52 THR B CA 1
ATOM 3206 C C . THR B 1 52 ? 1.207 16.406 -7.395 1 79.81 52 THR B C 1
ATOM 3208 O O . THR B 1 52 ? 1.836 17.422 -7.719 1 79.81 52 THR B O 1
ATOM 3211 N N . TRP B 1 53 ? -0.052 16.203 -7.773 1 75.56 53 TRP B N 1
ATOM 3212 C CA . TRP B 1 53 ? -0.728 17.172 -8.633 1 75.56 53 TRP B CA 1
ATOM 3213 C C . TRP B 1 53 ? -0.81 18.531 -7.953 1 75.56 53 TRP B C 1
ATOM 3215 O O . TRP B 1 53 ? -1.171 18.625 -6.777 1 75.56 53 TRP B O 1
ATOM 3225 N N . PRO B 1 54 ? -0.086 19.562 -8.664 1 62.81 54 PRO B N 1
ATOM 3226 C CA . PRO B 1 54 ? -0.133 20.891 -8.062 1 62.81 54 PRO B CA 1
ATOM 3227 C C . PRO B 1 54 ? -1.559 21.391 -7.848 1 62.81 54 PRO B C 1
ATOM 3229 O O . PRO B 1 54 ? -2.355 21.422 -8.789 1 62.81 54 PRO B O 1
ATOM 3232 N N . ARG B 1 55 ? -2.115 21.172 -6.879 1 56.69 55 ARG B N 1
ATOM 3233 C CA . ARG B 1 55 ? -3.443 21.703 -6.586 1 56.69 55 ARG B CA 1
ATOM 3234 C C . ARG B 1 55 ? -3.375 23.172 -6.227 1 56.69 55 ARG B C 1
ATOM 3236 O O . ARG B 1 55 ? -2.338 23.672 -5.77 1 56.69 55 ARG B O 1
ATOM 3243 N N . ALA B 1 56 ? -4.145 24.016 -6.859 1 47.34 56 ALA B N 1
ATOM 3244 C CA . ALA B 1 56 ? -4.18 25.484 -6.758 1 47.34 56 ALA B CA 1
ATOM 3245 C C . ALA B 1 56 ? -3.521 25.953 -5.469 1 47.34 56 ALA B C 1
ATOM 3247 O O . ALA B 1 56 ? -3.227 25.156 -4.578 1 47.34 56 ALA B O 1
ATOM 3248 N N . GLU B 1 57 ? -3.822 27.344 -4.969 1 44.19 57 GLU B N 1
ATOM 3249 C CA . GLU B 1 57 ? -3.281 28.328 -4.031 1 44.19 57 GLU B CA 1
ATOM 3250 C C . GLU B 1 57 ? -3.012 27.688 -2.668 1 44.19 57 GLU B C 1
ATOM 3252 O O . GLU B 1 57 ? -2.084 28.094 -1.964 1 44.19 57 GLU B O 1
ATOM 3257 N N . ALA B 1 58 ? -3.908 27.031 -2.262 1 38.94 58 ALA B N 1
ATOM 3258 C CA . ALA B 1 58 ? -4.02 26.688 -0.846 1 38.94 58 ALA B CA 1
ATOM 3259 C C . ALA B 1 58 ? -2.951 25.672 -0.444 1 38.94 58 ALA B C 1
ATOM 3261 O O . ALA B 1 58 ? -2.396 25.75 0.654 1 38.94 58 ALA B O 1
ATOM 3262 N N . ALA B 1 59 ? -2.639 24.719 -1.362 1 41.59 59 ALA B N 1
ATOM 3263 C CA . ALA B 1 59 ? -1.732 23.641 -0.979 1 41.59 59 ALA B CA 1
ATOM 3264 C C . ALA B 1 59 ? -0.275 24.062 -1.142 1 41.59 59 ALA B C 1
ATOM 3266 O O . ALA B 1 59 ? 0.639 23.312 -0.797 1 41.59 59 ALA B O 1
ATOM 3267 N N . ARG B 1 60 ? 0.037 24.953 -2.01 1 41.75 60 ARG B N 1
ATOM 3268 C CA . ARG B 1 60 ? 1.355 25.578 -2.02 1 41.75 60 ARG B CA 1
ATOM 3269 C C . ARG B 1 60 ? 1.815 25.906 -0.605 1 41.75 60 ARG B C 1
ATOM 3271 O O . ARG B 1 60 ? 3.004 25.812 -0.294 1 41.75 60 ARG B O 1
ATOM 3278 N N . GLU B 1 61 ? 0.826 26.547 0.002 1 37.81 61 GLU B N 1
ATOM 3279 C CA . GLU B 1 61 ? 1.095 26.844 1.408 1 37.81 61 GLU B CA 1
ATOM 3280 C C . GLU B 1 61 ? 1.129 25.562 2.236 1 37.81 61 GLU B C 1
ATOM 3282 O O . GLU B 1 61 ? 1.865 25.469 3.221 1 37.81 61 GLU B O 1
ATOM 3287 N N . ILE B 1 62 ? 0.359 24.609 1.677 1 34.97 62 ILE B N 1
ATOM 3288 C CA . ILE B 1 62 ? 0.246 23.344 2.377 1 34.97 62 ILE B CA 1
ATOM 3289 C C . ILE B 1 62 ? 1.513 22.516 2.156 1 34.97 62 ILE B C 1
ATOM 3291 O O . ILE B 1 62 ? 1.983 21.828 3.068 1 34.97 62 ILE B O 1
ATOM 3295 N N . PHE B 1 63 ? 1.86 22.406 0.866 1 37.25 63 PHE B N 1
ATOM 3296 C CA . PHE B 1 63 ? 3.152 21.781 0.618 1 37.25 63 PHE B CA 1
ATOM 3297 C C . PHE B 1 63 ? 4.27 22.547 1.312 1 37.25 63 PHE B C 1
ATOM 3299 O O . PHE B 1 63 ? 5.383 22.031 1.457 1 37.25 63 PHE B O 1
ATOM 3306 N N . ARG B 1 64 ? 4.062 23.797 1.392 1 37.28 64 ARG B N 1
ATOM 3307 C CA . ARG B 1 64 ? 4.895 24.641 2.246 1 37.28 64 ARG B CA 1
ATOM 3308 C C . ARG B 1 64 ? 4.555 24.438 3.719 1 37.28 64 ARG B C 1
ATOM 3310 O O . ARG B 1 64 ? 4.879 25.266 4.562 1 37.28 64 ARG B O 1
ATOM 3317 N N . SER B 1 65 ? 3.545 23.531 3.768 1 35.22 65 SER B N 1
ATOM 3318 C CA . SER B 1 65 ? 3.195 23.328 5.168 1 35.22 65 SER B CA 1
ATOM 3319 C C . SER B 1 65 ? 4.441 23.156 6.031 1 35.22 65 SER B C 1
ATOM 3321 O O . SER B 1 65 ? 5.504 22.781 5.523 1 35.22 65 SER B O 1
ATOM 3323 N N . THR B 1 66 ? 4.285 23.578 7.246 1 34.62 66 THR B N 1
ATOM 3324 C CA . THR B 1 66 ? 5.145 23.734 8.414 1 34.62 66 THR B CA 1
ATOM 3325 C C . THR B 1 66 ? 5.914 22.453 8.703 1 34.62 66 THR B C 1
ATOM 3327 O O . THR B 1 66 ? 6.637 22.375 9.703 1 34.62 66 THR B O 1
ATOM 3330 N N . SER B 1 67 ? 5.508 21.359 8.07 1 38.62 67 SER B N 1
ATOM 3331 C CA . SER B 1 67 ? 6.234 20.156 8.43 1 38.62 67 SER B CA 1
ATOM 3332 C C . SER B 1 67 ? 7.68 20.219 7.949 1 38.62 67 SER B C 1
ATOM 3334 O O . SER B 1 67 ? 8.312 19.172 7.73 1 38.62 67 SER B O 1
ATOM 3336 N N . ARG B 1 68 ? 8.109 21.25 7.473 1 42.44 68 ARG B N 1
ATOM 3337 C CA . ARG B 1 68 ? 9.422 21.578 6.934 1 42.44 68 ARG B CA 1
ATOM 3338 C C . ARG B 1 68 ? 10.5 21.453 8 1 42.44 68 ARG B C 1
ATOM 3340 O O . ARG B 1 68 ? 11.188 22.422 8.32 1 42.44 68 ARG B O 1
ATOM 3347 N N . ILE B 1 69 ? 10.195 20.781 9.055 1 43.22 69 ILE B N 1
ATOM 3348 C CA . ILE B 1 69 ? 11.312 20.75 9.984 1 43.22 69 ILE B CA 1
ATOM 3349 C C . ILE B 1 69 ? 12.617 20.547 9.227 1 43.22 69 ILE B C 1
ATOM 3351 O O . ILE B 1 69 ? 13.578 21.297 9.406 1 43.22 69 ILE B O 1
ATOM 3355 N N . LEU B 1 70 ? 12.758 19.391 8.695 1 49.09 70 LEU B N 1
ATOM 3356 C CA . LEU B 1 70 ? 14 19.078 7.996 1 49.09 70 LEU B CA 1
ATOM 3357 C C . LEU B 1 70 ? 13.852 19.297 6.492 1 49.09 70 LEU B C 1
ATOM 3359 O O . LEU B 1 70 ? 14.297 18.469 5.695 1 49.09 70 LEU B O 1
ATOM 3363 N N . VAL B 1 71 ? 12.898 20.297 6.16 1 53.97 71 VAL B N 1
ATOM 3364 C CA . VAL B 1 71 ? 12.75 20.469 4.719 1 53.97 71 VAL B CA 1
ATOM 3365 C C . VAL B 1 71 ? 13.547 21.688 4.258 1 53.97 71 VAL B C 1
ATOM 3367 O O . VAL B 1 71 ? 13.07 22.828 4.363 1 53.97 71 VAL B O 1
ATOM 3370 N N . GLY B 1 72 ? 14.797 21.734 4.512 1 61.97 72 GLY B N 1
ATOM 3371 C CA . GLY B 1 72 ? 15.602 22.719 3.799 1 61.97 72 GLY B CA 1
ATOM 3372 C C . GLY B 1 72 ? 15.5 22.594 2.291 1 61.97 72 GLY B C 1
ATOM 3373 O O . GLY B 1 72 ? 15.055 21.562 1.779 1 61.97 72 GLY B O 1
ATOM 3374 N N . PRO B 1 73 ? 15.523 23.641 1.617 1 71.56 73 PRO B N 1
ATOM 3375 C CA . PRO B 1 73 ? 15.469 23.625 0.154 1 71.56 73 PRO B CA 1
ATOM 3376 C C . PRO B 1 73 ? 16.297 22.5 -0.455 1 71.56 73 PRO B C 1
ATOM 3378 O O . PRO B 1 73 ? 15.891 21.906 -1.457 1 71.56 73 PRO B O 1
ATOM 3381 N N . ASN B 1 74 ? 17.359 22.172 0.232 1 81.25 74 ASN B N 1
ATOM 3382 C CA . ASN B 1 74 ? 18.219 21.109 -0.285 1 81.25 74 ASN B CA 1
ATOM 3383 C C . ASN B 1 74 ? 17.562 19.734 -0.101 1 81.25 74 ASN B C 1
ATOM 3385 O O . ASN B 1 74 ? 17.641 18.891 -0.992 1 81.25 74 ASN B O 1
ATOM 3389 N N . LEU B 1 75 ? 16.906 19.562 0.985 1 85.44 75 LEU B N 1
ATOM 3390 C CA . LEU B 1 75 ? 16.25 18.281 1.24 1 85.44 75 LEU B CA 1
ATOM 3391 C C . LEU B 1 75 ? 15.055 18.078 0.305 1 85.44 75 LEU B C 1
ATOM 3393 O O . LEU B 1 75 ? 14.812 16.969 -0.165 1 85.44 75 LEU B O 1
ATOM 3397 N N . ASN B 1 76 ? 14.484 19.156 -0.044 1 84.81 76 ASN B N 1
ATOM 3398 C CA . ASN B 1 76 ? 13.359 19.094 -0.964 1 84.81 76 ASN B CA 1
ATOM 3399 C C . ASN B 1 76 ? 13.805 18.703 -2.373 1 84.81 76 ASN B C 1
ATOM 3401 O O . ASN B 1 76 ? 13.117 17.953 -3.064 1 84.81 76 ASN B O 1
ATOM 3405 N N . SER B 1 77 ? 14.914 19.281 -2.715 1 88.25 77 SER B N 1
ATOM 3406 C CA . SER B 1 77 ? 15.453 18.922 -4.023 1 88.25 77 SER B CA 1
ATOM 3407 C C . SER B 1 77 ? 15.812 17.438 -4.086 1 88.25 77 SER B C 1
ATOM 3409 O O . SER B 1 77 ? 15.602 16.781 -5.109 1 88.25 77 SER B O 1
ATOM 3411 N N . ILE B 1 78 ? 16.297 16.938 -3.01 1 93 78 ILE B N 1
ATOM 3412 C CA . ILE B 1 78 ? 16.672 15.523 -2.941 1 93 78 ILE B CA 1
ATOM 3413 C C . ILE B 1 78 ? 15.406 14.656 -3.004 1 93 78 ILE B C 1
ATOM 3415 O O . ILE B 1 78 ? 15.383 13.641 -3.701 1 93 78 ILE B O 1
ATOM 3419 N N . ILE B 1 79 ? 14.367 15.109 -2.326 1 91 79 ILE B N 1
ATOM 3420 C CA . ILE B 1 79 ? 13.109 14.359 -2.316 1 91 79 ILE B CA 1
ATOM 3421 C C . ILE B 1 79 ? 12.508 14.352 -3.719 1 91 79 ILE B C 1
ATOM 3423 O O . ILE B 1 79 ? 11.992 13.328 -4.172 1 91 79 ILE B O 1
ATOM 3427 N N . LYS B 1 80 ? 12.609 15.422 -4.41 1 90.69 80 LYS B N 1
ATOM 3428 C CA . LYS B 1 80 ? 12.102 15.484 -5.777 1 90.69 80 LYS B CA 1
ATOM 3429 C C . LYS B 1 80 ? 12.859 14.523 -6.691 1 90.69 80 LYS B C 1
ATOM 3431 O O . LYS B 1 80 ? 12.266 13.875 -7.555 1 90.69 80 LYS B O 1
ATOM 3436 N N . CYS B 1 81 ? 14.125 14.492 -6.465 1 92.75 81 CYS B N 1
ATOM 3437 C CA . CYS B 1 81 ? 14.938 13.57 -7.254 1 92.75 81 CYS B CA 1
ATOM 3438 C C . CYS B 1 81 ? 14.57 12.125 -6.938 1 92.75 81 CYS B C 1
ATOM 3440 O O . CYS B 1 81 ? 14.453 11.297 -7.844 1 92.75 81 CYS B O 1
ATOM 3442 N N . LEU B 1 82 ? 14.391 11.867 -5.699 1 94.75 82 LEU B N 1
ATOM 3443 C CA . LEU B 1 82 ? 14.031 10.531 -5.254 1 94.75 82 LEU B CA 1
ATOM 3444 C C . LEU B 1 82 ? 12.703 10.086 -5.867 1 94.75 82 LEU B C 1
ATOM 3446 O O . LEU B 1 82 ? 12.602 8.992 -6.418 1 94.75 82 LEU B O 1
ATOM 3450 N N . ILE B 1 83 ? 11.742 10.945 -5.863 1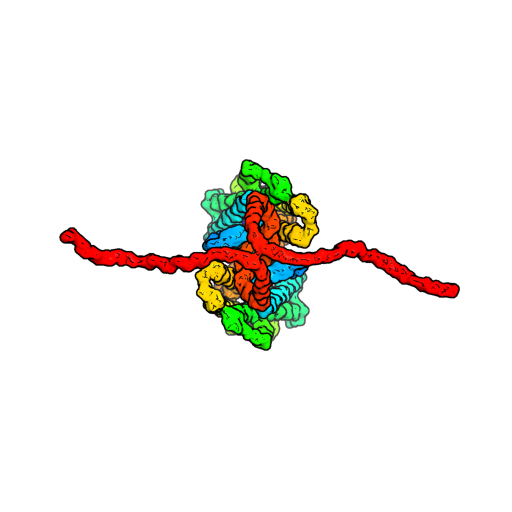 92.44 83 ILE B N 1
ATOM 3451 C CA . ILE B 1 83 ? 10.414 10.625 -6.387 1 92.44 83 ILE B CA 1
ATOM 3452 C C . ILE B 1 83 ? 10.477 10.508 -7.906 1 92.44 83 ILE B C 1
ATOM 3454 O O . ILE B 1 83 ? 9.852 9.625 -8.492 1 92.44 83 ILE B O 1
ATOM 3458 N N . SER B 1 84 ? 11.258 11.344 -8.516 1 94.38 84 SER B N 1
ATOM 3459 C CA . SER B 1 84 ? 11.383 11.305 -9.969 1 94.38 84 SER B CA 1
ATOM 3460 C C . SER B 1 84 ? 12.016 9.992 -10.438 1 94.38 84 SER B C 1
ATOM 3462 O O . SER B 1 84 ? 11.547 9.391 -11.406 1 94.38 84 SER B O 1
ATOM 3464 N N . VAL B 1 85 ? 13.039 9.609 -9.75 1 96.38 85 VAL B N 1
ATOM 3465 C CA . VAL B 1 85 ? 13.719 8.375 -10.141 1 96.38 85 VAL B CA 1
ATOM 3466 C C . VAL B 1 85 ? 12.789 7.184 -9.914 1 96.38 85 VAL B C 1
ATOM 3468 O O . VAL B 1 85 ? 12.773 6.246 -10.711 1 96.38 85 VAL B O 1
ATOM 3471 N N . ASP B 1 86 ? 12 7.188 -8.898 1 95.31 86 ASP B N 1
ATOM 3472 C CA . ASP B 1 86 ? 11.062 6.109 -8.617 1 95.31 86 ASP B CA 1
ATOM 3473 C C . ASP B 1 86 ? 9.969 6.039 -9.68 1 95.31 86 ASP B C 1
ATOM 3475 O O . ASP B 1 86 ? 9.586 4.953 -10.117 1 95.31 86 ASP B O 1
ATOM 3479 N N . ILE B 1 87 ? 9.523 7.188 -10.102 1 95.31 87 ILE B N 1
ATOM 3480 C CA . ILE B 1 87 ? 8.492 7.234 -11.133 1 95.31 87 ILE B CA 1
ATOM 3481 C C . ILE B 1 87 ? 9.047 6.668 -12.438 1 95.31 87 ILE B C 1
ATOM 3483 O O . ILE B 1 87 ? 8.367 5.891 -13.117 1 95.31 87 ILE B O 1
ATOM 3487 N N . LEU B 1 88 ? 10.211 7.043 -12.734 1 96.25 88 LEU B N 1
ATOM 3488 C CA . LEU B 1 88 ? 10.828 6.562 -13.961 1 96.25 88 LEU B CA 1
ATOM 3489 C C . LEU B 1 88 ? 11.055 5.055 -13.906 1 96.25 88 LEU B C 1
ATOM 3491 O O . LEU B 1 88 ? 10.898 4.359 -14.906 1 96.25 88 LEU B O 1
ATOM 3495 N N . ALA B 1 89 ? 11.445 4.551 -12.766 1 96.12 89 ALA B N 1
ATOM 3496 C CA . ALA B 1 89 ? 11.609 3.107 -12.594 1 96.12 89 ALA B CA 1
ATOM 3497 C C . ALA B 1 89 ? 10.281 2.375 -12.773 1 96.12 89 ALA B C 1
ATOM 3499 O O . ALA B 1 89 ? 10.219 1.347 -13.445 1 96.12 89 ALA B O 1
ATOM 3500 N N . VAL B 1 90 ? 9.211 2.938 -12.227 1 96.06 90 VAL B N 1
ATOM 3501 C CA . VAL B 1 90 ? 7.902 2.303 -12.289 1 96.06 90 VAL B CA 1
ATOM 3502 C C . VAL B 1 90 ? 7.367 2.357 -13.719 1 96.06 90 VAL B C 1
ATOM 3504 O O . VAL B 1 90 ? 6.723 1.413 -14.18 1 96.06 90 VAL B O 1
ATOM 3507 N N . ILE B 1 91 ? 7.648 3.414 -14.43 1 95.81 91 ILE B N 1
ATOM 3508 C CA . ILE B 1 91 ? 7.246 3.512 -15.828 1 95.81 91 ILE B CA 1
ATOM 3509 C C . ILE B 1 91 ? 7.938 2.422 -16.641 1 95.81 91 ILE B C 1
ATOM 3511 O O . ILE B 1 91 ? 7.312 1.78 -17.484 1 95.81 91 ILE B O 1
ATOM 3515 N N . GLY B 1 92 ? 9.195 2.246 -16.375 1 94.81 92 GLY B N 1
ATOM 3516 C CA . GLY B 1 92 ? 9.914 1.179 -17.062 1 94.81 92 GLY B CA 1
ATOM 3517 C C . GLY B 1 92 ? 9.352 -0.199 -16.766 1 94.81 92 GLY B C 1
ATOM 3518 O O . GLY B 1 92 ? 9.195 -1.019 -17.672 1 94.81 92 GLY B O 1
ATOM 3519 N N . LEU B 1 93 ? 9.078 -0.447 -15.539 1 93.81 93 LEU B N 1
ATOM 3520 C CA . LEU B 1 93 ? 8.484 -1.719 -15.133 1 93.81 93 LEU B CA 1
ATOM 3521 C C . LEU B 1 93 ? 7.121 -1.92 -15.781 1 93.81 93 LEU B C 1
ATOM 3523 O O . LEU B 1 93 ? 6.793 -3.029 -16.219 1 93.81 93 LEU B O 1
ATOM 3527 N N . PHE B 1 94 ? 6.363 -0.896 -15.844 1 94.94 94 PHE B N 1
ATOM 3528 C CA . PHE B 1 94 ? 5.035 -0.948 -16.438 1 94.94 94 PHE B CA 1
ATOM 3529 C C . PHE B 1 94 ? 5.121 -1.3 -17.922 1 94.94 94 PHE B C 1
ATOM 3531 O O . PHE B 1 94 ? 4.41 -2.191 -18.391 1 94.94 94 PHE B O 1
ATOM 3538 N N . ILE B 1 95 ? 5.992 -0.615 -18.625 1 93.19 95 ILE B N 1
ATOM 3539 C CA . ILE B 1 95 ? 6.148 -0.838 -20.062 1 93.19 95 ILE B CA 1
ATOM 3540 C C . ILE B 1 95 ? 6.645 -2.26 -20.312 1 93.19 95 ILE B C 1
ATOM 3542 O O . ILE B 1 95 ? 6.133 -2.955 -21.188 1 93.19 95 ILE B O 1
ATOM 3546 N N . ARG B 1 96 ? 7.559 -2.684 -19.625 1 90.38 96 ARG B N 1
ATOM 3547 C CA . ARG B 1 96 ? 8.078 -4.039 -19.781 1 90.38 96 ARG B CA 1
ATOM 3548 C C . ARG B 1 96 ? 6.992 -5.078 -19.516 1 90.38 96 ARG B C 1
ATOM 3550 O O . ARG B 1 96 ? 6.848 -6.043 -20.25 1 90.38 96 ARG B O 1
ATOM 3557 N N . SER B 1 97 ? 6.25 -4.879 -18.438 1 89.88 97 SER B N 1
ATOM 3558 C CA . SER B 1 97 ? 5.203 -5.832 -18.078 1 89.88 97 SER B CA 1
ATOM 3559 C C . SER B 1 97 ? 4.102 -5.863 -19.141 1 89.88 97 SER B C 1
ATOM 3561 O O . SER B 1 97 ? 3.551 -6.926 -19.438 1 89.88 97 SER B O 1
ATOM 3563 N N . CYS B 1 98 ? 3.832 -4.75 -19.703 1 90.69 98 CYS B N 1
ATOM 3564 C CA . CYS B 1 98 ? 2.816 -4.691 -20.75 1 90.69 98 CYS B CA 1
ATOM 3565 C C . CYS B 1 98 ? 3.277 -5.434 -22 1 90.69 98 CYS B C 1
ATOM 3567 O O . CYS B 1 98 ? 2.498 -6.164 -22.609 1 90.69 98 CYS B O 1
ATOM 3569 N N . VAL B 1 99 ? 4.523 -5.289 -22.312 1 87.94 99 VAL B N 1
ATOM 3570 C CA . VAL B 1 99 ? 5.055 -5.945 -23.5 1 87.94 99 VAL B CA 1
ATOM 3571 C C . VAL B 1 99 ? 5.141 -7.453 -23.266 1 87.94 99 VAL B C 1
ATOM 3573 O O . VAL B 1 99 ? 4.832 -8.242 -24.156 1 87.94 99 VAL B O 1
ATOM 3576 N N . TRP B 1 100 ? 5.48 -7.875 -22.094 1 83.69 100 TRP B N 1
ATOM 3577 C CA . TRP B 1 100 ? 5.57 -9.297 -21.766 1 83.69 100 TRP B CA 1
ATOM 3578 C C . TRP B 1 100 ? 4.184 -9.922 -21.719 1 83.69 100 TRP B C 1
ATOM 3580 O O . TRP B 1 100 ? 4.016 -11.109 -22.016 1 83.69 100 TRP B O 1
ATOM 3590 N N . ALA B 1 101 ? 3.24 -9.148 -21.312 1 82.88 101 ALA B N 1
ATOM 3591 C CA . ALA B 1 101 ? 1.87 -9.648 -21.266 1 82.88 101 ALA B CA 1
ATOM 3592 C C . ALA B 1 101 ? 1.335 -9.891 -22.672 1 82.88 101 ALA B C 1
ATOM 3594 O O . ALA B 1 101 ? 0.467 -10.742 -22.875 1 82.88 101 ALA B O 1
ATOM 3595 N N . SER B 1 102 ? 1.853 -9.219 -23.641 1 81.19 102 SER B N 1
ATOM 3596 C CA . SER B 1 102 ? 1.42 -9.391 -25.031 1 81.19 102 SER B CA 1
ATOM 3597 C C . SER B 1 102 ? 2.156 -10.547 -25.703 1 81.19 102 SER B C 1
ATOM 3599 O O . SER B 1 102 ? 2.088 -10.711 -26.922 1 81.19 102 SER B O 1
ATOM 3601 N N . GLN B 1 103 ? 2.758 -11.445 -24.938 1 67.38 103 GLN B N 1
ATOM 3602 C CA . GLN B 1 103 ? 3.379 -12.695 -25.359 1 67.38 103 GLN B CA 1
ATOM 3603 C C . GLN B 1 103 ? 4.605 -12.43 -26.234 1 67.38 103 GLN B C 1
ATOM 3605 O O . GLN B 1 103 ? 4.938 -13.234 -27.109 1 67.38 103 GLN B O 1
ATOM 3610 N N . LYS B 1 104 ? 5.078 -11.391 -26.094 1 65.94 104 LYS B N 1
ATOM 3611 C CA . LYS B 1 104 ? 6.355 -11.148 -26.766 1 65.94 104 LYS B CA 1
ATOM 3612 C C . LYS B 1 104 ? 7.527 -11.398 -25.812 1 65.94 104 LYS B C 1
ATOM 3614 O O . LYS B 1 104 ? 8.344 -10.5 -25.578 1 65.94 104 LYS B O 1
ATOM 3619 N N . PHE B 1 105 ? 7.391 -12.602 -25.219 1 65.81 105 PHE B N 1
ATOM 3620 C CA . PHE B 1 105 ? 8.477 -13.047 -24.359 1 65.81 105 PHE B CA 1
ATOM 3621 C C . PHE B 1 105 ? 9.664 -13.539 -25.172 1 65.81 105 PHE B C 1
ATOM 3623 O O . PHE B 1 105 ? 9.492 -14.094 -26.25 1 65.81 105 PHE B O 1
ATOM 3630 N N . PRO B 1 106 ? 10.828 -13.102 -24.625 1 66.25 106 PRO B N 1
ATOM 3631 C CA . PRO B 1 106 ? 11.984 -13.609 -25.359 1 66.25 106 PRO B CA 1
ATOM 3632 C C . PRO B 1 106 ? 11.984 -15.133 -25.484 1 66.25 106 PRO B C 1
ATOM 3634 O O . PRO B 1 106 ? 11.766 -15.836 -24.484 1 66.25 106 PRO B O 1
ATOM 3637 N N . ASP B 1 107 ? 11.875 -15.492 -26.75 1 62.97 107 ASP B N 1
ATOM 3638 C CA . ASP B 1 107 ? 11.906 -16.922 -27.031 1 62.97 107 ASP B CA 1
ATOM 3639 C C . ASP B 1 107 ? 13.281 -17.516 -26.719 1 62.97 107 ASP B C 1
ATOM 3641 O O . ASP B 1 107 ? 14.289 -17.109 -27.297 1 62.97 107 ASP B O 1
ATOM 3645 N N . ARG B 1 108 ? 13.289 -18.219 -25.688 1 63.62 108 ARG B N 1
ATOM 3646 C CA . ARG B 1 108 ? 14.531 -18.828 -25.219 1 63.62 108 ARG B CA 1
ATOM 3647 C C . ARG B 1 108 ? 15.117 -19.766 -26.266 1 63.62 108 ARG B C 1
ATOM 3649 O O . ARG B 1 108 ? 16.312 -20.062 -26.234 1 63.62 108 ARG B O 1
ATOM 3656 N N . GLU B 1 109 ? 14.188 -20.188 -27.188 1 62 109 GLU B N 1
ATOM 3657 C CA . GLU B 1 109 ? 14.672 -21.109 -28.203 1 62 109 GLU B CA 1
ATOM 3658 C C . GLU B 1 109 ? 15.227 -20.344 -29.406 1 62 109 GLU B C 1
ATOM 3660 O O . GLU B 1 109 ? 15.719 -20.953 -30.359 1 62 109 GLU B O 1
ATOM 3665 N N . ALA B 1 110 ? 15.211 -19.094 -29.203 1 61.69 110 ALA B N 1
ATOM 3666 C CA . ALA B 1 110 ? 15.656 -18.344 -30.359 1 61.69 110 ALA B CA 1
ATOM 3667 C C . ALA B 1 110 ? 17.188 -18.375 -30.5 1 61.69 110 ALA B C 1
ATOM 3669 O O . ALA B 1 110 ? 17.891 -18.406 -29.484 1 61.69 110 ALA B O 1
ATOM 3670 N N . HIS B 1 111 ? 17.641 -18.672 -31.547 1 62.5 111 HIS B N 1
ATOM 3671 C CA . HIS B 1 111 ? 19.062 -18.812 -31.859 1 62.5 111 HIS B CA 1
ATOM 3672 C C . HIS B 1 111 ? 19.719 -17.453 -32.062 1 62.5 111 HIS B C 1
ATOM 3674 O O . HIS B 1 111 ? 20.953 -17.344 -32.031 1 62.5 111 HIS B O 1
ATOM 3680 N N . SER B 1 112 ? 18.969 -16.422 -32.312 1 65.75 112 SER B N 1
ATOM 3681 C CA . SER B 1 112 ? 19.516 -15.094 -32.562 1 65.75 112 SER B CA 1
ATOM 3682 C C . SER B 1 112 ? 18.844 -14.031 -31.703 1 65.75 112 SER B C 1
ATOM 3684 O O . SER B 1 112 ? 17.75 -14.25 -31.188 1 65.75 112 SER B O 1
ATOM 3686 N N . MET B 1 113 ? 19.641 -12.969 -31.547 1 73.31 113 MET B N 1
ATOM 3687 C CA . MET B 1 113 ? 19.109 -11.828 -30.797 1 73.31 113 MET B CA 1
ATOM 3688 C C . MET B 1 113 ? 18 -11.148 -31.578 1 73.31 113 MET B C 1
ATOM 3690 O O . MET B 1 113 ? 18.219 -10.633 -32.688 1 73.31 113 MET B O 1
ATOM 3694 N N . ASP B 1 114 ? 16.844 -11.367 -31.203 1 79.19 114 ASP B N 1
ATOM 3695 C CA . ASP B 1 114 ? 15.672 -10.75 -31.828 1 79.19 114 ASP B CA 1
ATOM 3696 C C . ASP B 1 114 ? 15.211 -9.531 -31.047 1 79.19 114 ASP B C 1
ATOM 3698 O O . ASP B 1 114 ? 15.828 -9.148 -30.047 1 79.19 114 ASP B O 1
ATOM 3702 N N . PHE B 1 115 ? 14.281 -8.82 -31.547 1 81.5 115 PHE B N 1
ATOM 3703 C CA . PHE B 1 115 ? 13.75 -7.594 -30.969 1 81.5 115 PHE B CA 1
ATOM 3704 C C . PHE B 1 115 ? 13.266 -7.844 -29.547 1 81.5 115 PHE B C 1
ATOM 3706 O O . PHE B 1 115 ? 13.578 -7.074 -28.625 1 81.5 115 PHE B O 1
ATOM 3713 N N . PRO B 1 116 ? 12.648 -8.93 -29.281 1 81.94 116 PRO B N 1
ATOM 3714 C CA . PRO B 1 116 ? 12.203 -9.164 -27.906 1 81.94 116 PRO B CA 1
ATOM 3715 C C . PRO B 1 116 ? 13.359 -9.305 -26.922 1 81.94 116 PRO B C 1
ATOM 3717 O O . PRO B 1 116 ? 13.25 -8.891 -25.766 1 81.94 116 PRO B O 1
ATOM 3720 N N . HIS B 1 117 ? 14.438 -9.789 -27.469 1 81.94 117 HIS B N 1
ATOM 3721 C CA . HIS B 1 117 ? 15.602 -9.93 -26.609 1 81.94 117 HIS B CA 1
ATOM 3722 C C . HIS B 1 117 ? 16.234 -8.578 -26.312 1 81.94 117 HIS B C 1
ATOM 3724 O O . HIS B 1 117 ? 16.594 -8.289 -25.156 1 81.94 117 HIS B O 1
ATOM 3730 N N . ILE B 1 118 ? 16.406 -7.801 -27.312 1 83.88 118 ILE B N 1
ATOM 3731 C CA . ILE B 1 118 ? 16.984 -6.473 -27.141 1 83.88 118 ILE B CA 1
ATOM 3732 C C . ILE B 1 118 ? 16.094 -5.637 -26.219 1 83.88 118 ILE B C 1
ATOM 3734 O O . ILE B 1 118 ? 16.609 -4.926 -25.344 1 83.88 118 ILE B O 1
ATOM 3738 N N . PHE B 1 119 ? 14.836 -5.742 -26.406 1 87.38 119 PHE B N 1
ATOM 3739 C CA . PHE B 1 119 ? 13.906 -5 -25.562 1 87.38 119 PHE B CA 1
ATOM 3740 C C . PHE B 1 119 ? 14 -5.465 -24.125 1 87.38 119 PHE B C 1
ATOM 3742 O O . PHE B 1 119 ? 13.922 -4.652 -23.203 1 87.38 119 PHE B O 1
ATOM 3749 N N . CYS B 1 120 ? 14.133 -6.68 -23.984 1 84.38 120 CYS B N 1
ATOM 3750 C CA . CYS B 1 120 ? 14.258 -7.234 -22.641 1 84.38 120 CYS B CA 1
ATOM 3751 C C . CYS B 1 120 ? 15.508 -6.699 -21.953 1 84.38 120 CYS B C 1
ATOM 3753 O O . CYS B 1 120 ? 15.445 -6.297 -20.781 1 84.38 120 CYS B O 1
ATOM 3755 N N . VAL B 1 121 ? 16.609 -6.625 -22.688 1 85.38 121 VAL B N 1
ATOM 3756 C CA . VAL B 1 121 ? 17.875 -6.164 -22.109 1 85.38 121 VAL B CA 1
ATOM 3757 C C . VAL B 1 121 ? 17.781 -4.672 -21.797 1 85.38 121 VAL B C 1
ATOM 3759 O O . VAL B 1 121 ? 18.109 -4.246 -20.688 1 85.38 121 VAL B O 1
ATOM 3762 N N . VAL B 1 122 ? 17.25 -3.889 -22.672 1 88.88 122 VAL B N 1
ATOM 3763 C CA . VAL B 1 122 ? 17.203 -2.438 -22.516 1 88.88 122 VAL B CA 1
ATOM 3764 C C . VAL B 1 122 ? 16.234 -2.064 -21.406 1 88.88 122 VAL B C 1
ATOM 3766 O O . VAL B 1 122 ? 16.531 -1.198 -20.578 1 88.88 122 VAL B O 1
ATOM 3769 N N . SER B 1 123 ? 15.102 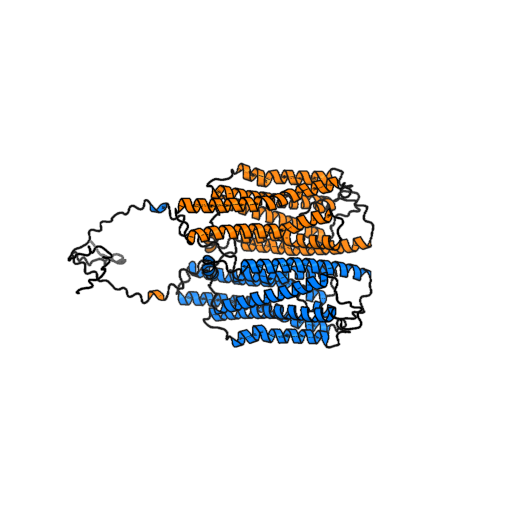-2.67 -21.328 1 89.5 123 SER B N 1
ATOM 3770 C CA . SER B 1 123 ? 14.117 -2.361 -20.297 1 89.5 123 SER B CA 1
ATOM 3771 C C . SER B 1 123 ? 14.602 -2.787 -18.922 1 89.5 123 SER B C 1
ATOM 3773 O O . SER B 1 123 ? 14.367 -2.09 -17.938 1 89.5 123 SER B O 1
ATOM 3775 N N . SER B 1 124 ? 15.258 -3.879 -18.875 1 89.19 124 SER B N 1
ATOM 3776 C CA . SER B 1 124 ? 15.781 -4.34 -17.594 1 89.19 124 SER B CA 1
ATOM 3777 C C . SER B 1 124 ? 16.875 -3.412 -17.078 1 89.19 124 SER B C 1
ATOM 3779 O O . SER B 1 124 ? 16.953 -3.141 -15.883 1 89.19 124 SER B O 1
ATOM 3781 N N . LEU B 1 125 ? 17.703 -2.975 -18 1 90.75 125 LEU B N 1
ATOM 3782 C CA . LEU B 1 125 ? 18.734 -2.033 -17.609 1 90.75 125 LEU B CA 1
ATOM 3783 C C . LEU B 1 125 ? 18.141 -0.71 -17.156 1 90.75 125 LEU B C 1
ATOM 3785 O O . LEU B 1 125 ? 18.625 -0.099 -16.203 1 90.75 125 LEU B O 1
ATOM 3789 N N . TRP B 1 126 ? 17.125 -0.277 -17.828 1 93.44 126 TRP B N 1
ATOM 3790 C CA . TRP B 1 126 ? 16.422 0.946 -17.453 1 93.44 126 TRP B CA 1
ATOM 3791 C C . TRP B 1 126 ? 15.875 0.845 -16.031 1 93.44 126 TRP B C 1
ATOM 3793 O O . TRP B 1 126 ? 16.109 1.729 -15.203 1 93.44 126 TRP B O 1
ATOM 3803 N N . VAL B 1 127 ? 15.203 -0.208 -15.727 1 93.38 127 VAL B N 1
ATOM 3804 C CA . VAL B 1 127 ? 14.562 -0.396 -14.43 1 93.38 127 VAL B CA 1
ATOM 3805 C C . VAL B 1 127 ? 15.625 -0.525 -13.344 1 93.38 127 VAL B C 1
ATOM 3807 O O . VAL B 1 127 ? 15.523 0.109 -12.289 1 93.38 127 VAL B O 1
ATOM 3810 N N . GLU B 1 128 ? 16.672 -1.226 -13.633 1 92.31 128 GLU B N 1
ATOM 3811 C CA . GLU B 1 128 ? 17.719 -1.44 -12.641 1 92.31 128 GLU B CA 1
ATOM 3812 C C . GLU B 1 128 ? 18.484 -0.151 -12.367 1 92.31 128 GLU B C 1
ATOM 3814 O O . GLU B 1 128 ? 18.875 0.111 -11.227 1 92.31 128 GLU B O 1
ATOM 3819 N N . PHE B 1 129 ? 18.703 0.584 -13.383 1 94.5 129 PHE B N 1
ATOM 3820 C CA . PHE B 1 129 ? 19.438 1.833 -13.211 1 94.5 129 PHE B CA 1
ATOM 3821 C C . PHE B 1 129 ? 18.672 2.785 -12.297 1 94.5 129 PHE B C 1
ATOM 3823 O O . PHE B 1 129 ? 19.25 3.314 -11.336 1 94.5 129 PHE B O 1
ATOM 3830 N N . PHE B 1 130 ? 17.453 2.957 -12.547 1 96.31 130 PHE B N 1
ATOM 3831 C CA . PHE B 1 130 ? 16.703 3.936 -11.781 1 96.31 130 PHE B CA 1
ATOM 3832 C C . PHE B 1 130 ? 16.422 3.426 -10.367 1 96.31 130 PHE B C 1
ATOM 3834 O O . PHE B 1 130 ? 16.375 4.211 -9.422 1 96.31 130 PHE B O 1
ATOM 3841 N N . PHE B 1 131 ? 16.25 2.164 -10.195 1 94.56 131 PHE B N 1
ATOM 3842 C CA . PHE B 1 131 ? 16.141 1.651 -8.836 1 94.56 131 PHE B CA 1
ATOM 3843 C C . PHE B 1 131 ? 17.453 1.778 -8.086 1 94.56 131 PHE B C 1
ATOM 3845 O O . PHE B 1 131 ? 17.484 2.023 -6.883 1 94.56 131 PHE B O 1
ATOM 3852 N N . MET B 1 132 ? 18.516 1.615 -8.844 1 94.81 132 MET B N 1
ATOM 3853 C CA . MET B 1 132 ? 19.828 1.838 -8.234 1 94.81 132 MET B CA 1
ATOM 3854 C C . MET B 1 132 ? 19.984 3.285 -7.781 1 94.81 132 MET B C 1
ATOM 3856 O O . MET B 1 132 ? 20.484 3.549 -6.688 1 94.81 132 MET B O 1
ATOM 3860 N N . CYS B 1 133 ? 19.578 4.148 -8.602 1 96.56 133 CYS B N 1
ATOM 3861 C CA . CYS B 1 133 ? 19.594 5.559 -8.234 1 96.56 133 CYS B CA 1
ATOM 3862 C C . CYS B 1 133 ? 18.75 5.801 -6.988 1 96.56 133 CYS B C 1
ATOM 3864 O O . CYS B 1 133 ? 19.109 6.605 -6.129 1 96.56 133 CYS B O 1
ATOM 3866 N N . ASN B 1 134 ? 17.625 5.137 -6.922 1 96.19 134 ASN B N 1
ATOM 3867 C CA . ASN B 1 134 ? 16.734 5.281 -5.77 1 96.19 134 ASN B CA 1
ATOM 3868 C C . ASN B 1 134 ? 17.453 4.945 -4.469 1 96.19 134 ASN B C 1
ATOM 3870 O O . ASN B 1 134 ? 17.328 5.664 -3.475 1 96.19 134 ASN B O 1
ATOM 3874 N N . HIS B 1 135 ? 18.219 3.922 -4.453 1 96.38 135 HIS B N 1
ATOM 3875 C CA . HIS B 1 135 ? 18.922 3.514 -3.246 1 96.38 135 HIS B CA 1
ATOM 3876 C C . HIS B 1 135 ? 19.969 4.547 -2.85 1 96.38 135 HIS B C 1
ATOM 3878 O O . HIS B 1 135 ? 20.094 4.898 -1.674 1 96.38 135 HIS B O 1
ATOM 3884 N N . PHE B 1 136 ? 20.656 5.023 -3.773 1 96.75 136 PHE B N 1
ATOM 3885 C CA . PHE B 1 136 ? 21.703 5.984 -3.469 1 96.75 136 PHE B CA 1
ATOM 3886 C C . PHE B 1 136 ? 21.109 7.324 -3.049 1 96.75 136 PHE B C 1
ATOM 3888 O O . PHE B 1 136 ? 21.672 8.016 -2.191 1 96.75 136 PHE B O 1
ATOM 3895 N N . TRP B 1 137 ? 20.047 7.688 -3.662 1 96.44 137 TRP B N 1
ATOM 3896 C CA . TRP B 1 137 ? 19.391 8.93 -3.254 1 96.44 137 TRP B CA 1
ATOM 3897 C C . TRP B 1 137 ? 18.844 8.812 -1.838 1 96.44 137 TRP B C 1
ATOM 3899 O O . TRP B 1 137 ? 18.781 9.797 -1.103 1 96.44 137 TRP B O 1
ATOM 3909 N N . HIS B 1 138 ? 18.375 7.629 -1.461 1 96.56 138 HIS B N 1
ATOM 3910 C CA . HIS B 1 138 ? 17.984 7.426 -0.073 1 96.56 138 HIS B CA 1
ATOM 3911 C C . HIS B 1 138 ? 19.156 7.629 0.874 1 96.56 138 HIS B C 1
ATOM 3913 O O . HIS B 1 138 ? 19 8.195 1.958 1 96.56 138 HIS B O 1
ATOM 3919 N N . MET B 1 139 ? 20.281 7.207 0.44 1 96 139 MET B N 1
ATOM 3920 C CA . MET B 1 139 ? 21.484 7.391 1.245 1 96 139 MET B CA 1
ATOM 3921 C C . MET B 1 139 ? 21.844 8.867 1.353 1 96 139 MET B C 1
ATOM 3923 O O . MET B 1 139 ? 22.172 9.352 2.436 1 96 139 MET B O 1
ATOM 3927 N N . ILE B 1 140 ? 21.719 9.547 0.251 1 95.62 140 ILE B N 1
ATOM 3928 C CA . ILE B 1 140 ? 22.016 10.977 0.226 1 95.62 140 ILE B CA 1
ATOM 3929 C C . ILE B 1 140 ? 21.031 11.727 1.133 1 95.62 140 ILE B C 1
ATOM 3931 O O . ILE B 1 140 ? 21.422 12.688 1.806 1 95.62 140 ILE B O 1
ATOM 3935 N N . TYR B 1 141 ? 19.812 11.312 1.097 1 94.94 141 TYR B N 1
ATOM 3936 C CA . TYR B 1 141 ? 18.844 11.945 1.973 1 94.94 141 TYR B CA 1
ATOM 3937 C C . TYR B 1 141 ? 19.25 11.82 3.434 1 94.94 141 TYR B C 1
ATOM 3939 O O . TYR B 1 141 ? 19.188 12.789 4.188 1 94.94 141 TYR B O 1
ATOM 3947 N N . GLY B 1 142 ? 19.656 10.664 3.791 1 93.81 142 GLY B N 1
ATOM 3948 C CA . GLY B 1 142 ? 20.109 10.477 5.16 1 93.81 142 GLY B CA 1
ATOM 3949 C C . GLY B 1 142 ? 21.312 11.328 5.508 1 93.81 142 GLY B C 1
ATOM 3950 O O . GLY B 1 142 ? 21.359 11.961 6.559 1 93.81 142 GLY B O 1
ATOM 3951 N N . MET B 1 143 ? 22.234 11.32 4.668 1 93.69 143 MET B N 1
ATOM 3952 C CA . MET B 1 143 ? 23.453 12.094 4.891 1 93.69 143 MET B CA 1
ATOM 3953 C C . MET B 1 143 ? 23.141 13.586 4.949 1 93.69 143 MET B C 1
ATOM 3955 O O . MET B 1 143 ? 23.672 14.305 5.805 1 93.69 143 MET B O 1
ATOM 3959 N N . GLU B 1 144 ? 22.344 14.016 4.059 1 92.62 144 GLU B N 1
ATOM 3960 C CA . GLU B 1 144 ? 21.969 15.43 4.039 1 92.62 144 GLU B CA 1
ATOM 3961 C C . GLU B 1 144 ? 21.203 15.82 5.301 1 92.62 144 GLU B C 1
ATOM 3963 O O . GLU B 1 144 ? 21.391 16.922 5.832 1 92.62 144 GLU B O 1
ATOM 3968 N N . ALA B 1 145 ? 20.297 14.977 5.691 1 90.31 145 ALA B N 1
ATOM 3969 C CA . ALA B 1 145 ? 19.562 15.25 6.926 1 90.31 145 ALA B CA 1
ATOM 3970 C C . ALA B 1 145 ? 20.516 15.398 8.109 1 90.31 145 ALA B C 1
ATOM 3972 O O . ALA B 1 145 ? 20.312 16.266 8.969 1 90.31 145 ALA B O 1
ATOM 3973 N N . PHE B 1 146 ? 21.547 14.602 8.125 1 91 146 PHE B N 1
ATOM 3974 C CA . PHE B 1 146 ? 22.562 14.68 9.172 1 91 146 PHE B CA 1
ATOM 3975 C C . PHE B 1 146 ? 23.375 15.969 9.047 1 91 146 PHE B C 1
ATOM 3977 O O . PHE B 1 146 ? 23.641 16.641 10.039 1 91 146 PHE B O 1
ATOM 3984 N N . MET B 1 147 ? 23.734 16.297 7.867 1 90.44 147 MET B N 1
ATOM 3985 C CA . MET B 1 147 ? 24.531 17.5 7.629 1 90.44 147 MET B CA 1
ATOM 3986 C C . MET B 1 147 ? 23.734 18.766 7.949 1 90.44 147 MET B C 1
ATOM 3988 O O . MET B 1 147 ? 24.25 19.688 8.555 1 90.44 147 MET B O 1
ATOM 3992 N N . VAL B 1 148 ? 22.484 18.734 7.594 1 86.12 148 VAL B N 1
ATOM 3993 C CA . VAL B 1 148 ? 21.625 19.891 7.844 1 86.12 148 VAL B CA 1
ATOM 3994 C C . VAL B 1 148 ? 21.422 20.078 9.344 1 86.12 148 VAL B C 1
ATOM 3996 O O . VAL B 1 148 ? 21.375 21.203 9.844 1 86.12 148 VAL B O 1
ATOM 3999 N N . ALA B 1 149 ? 21.25 19.031 10.039 1 84.19 149 ALA B N 1
ATOM 4000 C CA . ALA B 1 149 ? 21.109 19.078 11.492 1 84.19 149 ALA B CA 1
ATOM 4001 C C . ALA B 1 149 ? 22.359 19.703 12.133 1 84.19 149 ALA B C 1
ATOM 4003 O O . ALA B 1 149 ? 22.281 20.25 13.227 1 84.19 149 ALA B O 1
ATOM 4004 N N . ASN B 1 150 ? 23.469 19.641 11.438 1 86.31 150 ASN B N 1
ATOM 4005 C CA . ASN B 1 150 ? 24.719 20.219 11.938 1 86.31 150 ASN B CA 1
ATOM 4006 C C . ASN B 1 150 ? 25.078 21.516 11.219 1 86.31 150 ASN B C 1
ATOM 4008 O O . ASN B 1 150 ? 26.234 21.938 11.227 1 86.31 150 ASN B O 1
ATOM 4012 N N . ASN B 1 151 ? 24.172 22.047 10.523 1 82.44 151 ASN B N 1
ATOM 4013 C CA . ASN B 1 151 ? 24.297 23.328 9.828 1 82.44 151 ASN B CA 1
ATOM 4014 C C . ASN B 1 151 ? 25.328 23.25 8.703 1 82.44 151 ASN B C 1
ATOM 4016 O O . ASN B 1 151 ? 26.078 24.203 8.477 1 82.44 151 ASN B O 1
ATOM 4020 N N . ARG B 1 152 ? 25.406 22.141 8.172 1 87.38 152 ARG B N 1
ATOM 4021 C CA . ARG B 1 152 ? 26.25 21.906 6.996 1 87.38 152 ARG B CA 1
ATOM 4022 C C . ARG B 1 152 ? 25.406 21.422 5.82 1 87.38 152 ARG B C 1
ATOM 4024 O O . ARG B 1 152 ? 24.203 21.172 5.965 1 87.38 152 ARG B O 1
ATOM 4031 N N . GLU B 1 153 ? 25.953 21.422 4.574 1 89.62 153 GLU B N 1
ATOM 4032 C CA . GLU B 1 153 ? 25.266 20.953 3.381 1 89.62 153 GLU B CA 1
ATOM 4033 C C . GLU B 1 153 ? 26.203 20.172 2.471 1 89.62 153 GLU B C 1
ATOM 4035 O O . GLU B 1 153 ? 27.406 20.438 2.432 1 89.62 153 GLU B O 1
ATOM 4040 N N . ILE B 1 154 ? 25.672 19.172 1.894 1 91 154 ILE B N 1
ATOM 4041 C CA . ILE B 1 154 ? 26.422 18.406 0.903 1 91 154 ILE B CA 1
ATOM 4042 C C . ILE B 1 154 ? 26.531 19.203 -0.395 1 91 154 ILE B C 1
ATOM 4044 O O . ILE B 1 154 ? 25.562 19.844 -0.812 1 91 154 ILE B O 1
ATOM 4048 N N . SER B 1 155 ? 27.719 19.172 -0.95 1 91.75 155 SER B N 1
ATOM 4049 C CA . SER B 1 155 ? 27.922 19.906 -2.195 1 91.75 155 SER B CA 1
ATOM 4050 C C . SER B 1 155 ? 27.078 19.328 -3.324 1 91.75 155 SER B C 1
ATOM 4052 O O . SER B 1 155 ? 26.781 18.125 -3.33 1 91.75 155 SER B O 1
ATOM 4054 N N . GLY B 1 156 ? 26.641 20.172 -4.258 1 91.88 156 GLY B N 1
ATOM 4055 C CA . GLY B 1 156 ? 25.875 19.734 -5.41 1 91.88 156 GLY B CA 1
ATOM 4056 C C . GLY B 1 156 ? 26.594 18.703 -6.258 1 91.88 156 GLY B C 1
ATOM 4057 O O . GLY B 1 156 ? 25.969 17.781 -6.785 1 91.88 156 GLY B O 1
ATOM 4058 N N . PHE B 1 157 ? 27.875 18.906 -6.301 1 93.62 157 PHE B N 1
ATOM 4059 C CA . PHE B 1 157 ? 28.672 17.984 -7.102 1 93.62 157 PHE B CA 1
ATOM 4060 C C . PHE B 1 157 ? 28.672 16.594 -6.488 1 93.62 157 PHE B C 1
ATOM 4062 O O . PHE B 1 157 ? 28.547 15.586 -7.203 1 93.62 157 PHE B O 1
ATOM 4069 N N . MET B 1 158 ? 28.797 16.5 -5.27 1 93.44 158 MET B N 1
ATOM 4070 C CA . MET B 1 158 ? 28.781 15.203 -4.59 1 93.44 158 MET B CA 1
ATOM 4071 C C . MET B 1 158 ? 27.422 14.531 -4.715 1 93.44 158 MET B C 1
ATOM 4073 O O . MET B 1 158 ? 27.344 13.312 -4.867 1 93.44 158 MET B O 1
ATOM 4077 N N . LYS B 1 159 ? 26.344 15.273 -4.633 1 94.88 159 LYS B N 1
ATOM 4078 C CA . LYS B 1 159 ? 25 14.734 -4.828 1 94.88 159 LYS B CA 1
ATOM 4079 C C . LYS B 1 159 ? 24.844 14.141 -6.227 1 94.88 159 LYS B C 1
ATOM 4081 O O . LYS B 1 159 ? 24.266 13.062 -6.387 1 94.88 159 LYS B O 1
ATOM 4086 N N . PHE B 1 160 ? 25.406 14.867 -7.172 1 94.81 160 PHE B N 1
ATOM 4087 C CA . PHE B 1 160 ? 25.328 14.406 -8.555 1 94.81 160 PHE B CA 1
ATOM 4088 C C . PHE B 1 160 ? 26.156 13.141 -8.75 1 94.81 160 PHE B C 1
ATOM 4090 O O . PHE B 1 160 ? 25.703 12.195 -9.398 1 94.81 160 PHE B O 1
ATOM 4097 N N . LEU B 1 161 ? 27.266 13.094 -8.172 1 95.81 161 LEU B N 1
ATOM 4098 C CA . LEU B 1 161 ? 28.172 11.953 -8.305 1 95.81 161 LEU B CA 1
ATOM 4099 C C . LEU B 1 161 ? 27.578 10.711 -7.664 1 95.81 161 LEU B C 1
ATOM 4101 O O . LEU B 1 161 ? 27.438 9.672 -8.312 1 95.81 161 LEU B O 1
ATOM 4105 N N . VAL B 1 162 ? 27.094 10.828 -6.527 1 95.56 162 VAL B N 1
ATOM 4106 C CA . VAL B 1 162 ? 26.625 9.68 -5.766 1 95.56 162 VAL B CA 1
ATOM 4107 C C . VAL B 1 162 ? 25.219 9.305 -6.227 1 95.56 162 VAL B C 1
ATOM 4109 O O . VAL B 1 162 ? 24.859 8.125 -6.238 1 95.56 162 VAL B O 1
ATOM 4112 N N . GLY B 1 163 ? 24.438 10.266 -6.652 1 96.12 163 GLY B N 1
ATOM 4113 C CA . GLY B 1 163 ? 23.062 10.023 -7.012 1 96.12 163 GLY B CA 1
ATOM 4114 C C . GLY B 1 163 ? 22.891 9.5 -8.43 1 96.12 163 GLY B C 1
ATOM 4115 O O . GLY B 1 163 ? 21.938 8.781 -8.719 1 96.12 163 GLY B O 1
ATOM 4116 N N . TRP B 1 164 ? 23.828 9.82 -9.367 1 96.62 164 TRP B N 1
ATOM 4117 C CA . TRP B 1 164 ? 23.594 9.484 -10.766 1 96.62 164 TRP B CA 1
ATOM 4118 C C . TRP B 1 164 ? 24.766 8.68 -11.336 1 96.62 164 TRP B C 1
ATOM 4120 O O . TRP B 1 164 ? 24.562 7.648 -11.977 1 96.62 164 TRP B O 1
ATOM 4130 N N . ILE B 1 165 ? 25.984 9.039 -10.992 1 96.31 165 ILE B N 1
ATOM 4131 C CA . ILE B 1 165 ? 27.141 8.453 -11.656 1 96.31 165 ILE B CA 1
ATOM 4132 C C . ILE B 1 165 ? 27.469 7.102 -11.031 1 96.31 165 ILE B C 1
ATOM 4134 O O . ILE B 1 165 ? 27.688 6.117 -11.742 1 96.31 165 ILE B O 1
ATOM 4138 N N . VAL B 1 166 ? 27.547 7.035 -9.797 1 96.06 166 VAL B N 1
ATOM 4139 C CA . VAL B 1 166 ? 27.859 5.789 -9.109 1 96.06 166 VAL B CA 1
ATOM 4140 C C . VAL B 1 166 ? 26.844 4.719 -9.469 1 96.06 166 VAL B C 1
ATOM 4142 O O . VAL B 1 166 ? 27.203 3.604 -9.844 1 96.06 166 VAL B O 1
ATOM 4145 N N . PRO B 1 167 ? 25.547 5.027 -9.438 1 96.31 167 PRO B N 1
ATOM 4146 C CA . PRO B 1 167 ? 24.578 4.023 -9.852 1 96.31 167 PRO B CA 1
ATOM 4147 C C . PRO B 1 167 ? 24.734 3.602 -11.312 1 96.31 167 PRO B C 1
ATOM 4149 O O . PRO B 1 167 ? 24.5 2.441 -11.656 1 96.31 167 PRO B O 1
ATOM 4152 N N . ALA B 1 168 ? 25.141 4.484 -12.141 1 96.06 168 ALA B N 1
ATOM 4153 C CA . ALA B 1 168 ? 25.344 4.152 -13.547 1 96.06 168 ALA B CA 1
ATOM 4154 C C . ALA B 1 168 ? 26.484 3.152 -13.711 1 96.06 168 ALA B C 1
ATOM 4156 O O . ALA B 1 168 ? 26.359 2.18 -14.461 1 96.06 168 ALA B O 1
ATOM 4157 N N . ILE B 1 169 ? 27.5 3.344 -12.992 1 94.88 169 ILE B N 1
ATOM 4158 C CA . ILE B 1 169 ? 28.656 2.455 -13.039 1 94.88 169 ILE B CA 1
ATOM 4159 C C . ILE B 1 169 ? 28.297 1.094 -12.453 1 94.88 169 ILE B C 1
ATOM 4161 O O . ILE B 1 169 ? 28.656 0.053 -13.008 1 94.88 169 ILE B O 1
ATOM 4165 N N . ALA B 1 170 ? 27.578 1.147 -11.383 1 92.69 170 ALA B N 1
ATOM 4166 C CA . ALA B 1 170 ? 27.172 -0.096 -10.742 1 92.69 170 ALA B CA 1
ATOM 4167 C C . ALA B 1 170 ? 26.25 -0.902 -11.648 1 92.69 170 ALA B C 1
ATOM 4169 O O . ALA B 1 170 ? 26.406 -2.119 -11.781 1 92.69 170 ALA B O 1
ATOM 4170 N N . THR B 1 171 ? 25.281 -0.252 -12.273 1 92.06 171 THR B N 1
ATOM 4171 C CA . THR B 1 171 ? 24.344 -0.935 -13.164 1 92.06 171 THR B CA 1
ATOM 4172 C C . THR B 1 171 ? 25.078 -1.507 -14.375 1 92.06 171 THR B C 1
ATOM 4174 O O . THR B 1 171 ? 24.844 -2.652 -14.766 1 92.06 171 THR B O 1
ATOM 4177 N N . ALA B 1 172 ? 25.969 -0.716 -14.93 1 90 172 ALA B N 1
ATOM 4178 C CA . ALA B 1 172 ? 26.75 -1.177 -16.078 1 90 172 ALA B CA 1
ATOM 4179 C C . ALA B 1 172 ? 27.672 -2.342 -15.688 1 90 172 ALA B C 1
ATOM 4181 O O . ALA B 1 172 ? 27.781 -3.324 -16.422 1 90 172 ALA B O 1
ATOM 4182 N N . GLY B 1 173 ? 28.281 -2.221 -14.578 1 86.94 173 GLY B N 1
ATOM 4183 C CA . GLY B 1 173 ? 29.141 -3.287 -14.094 1 86.94 173 GLY B CA 1
ATOM 4184 C C . GLY B 1 173 ? 28.391 -4.59 -13.844 1 86.94 173 GLY B C 1
ATOM 4185 O O . GLY B 1 173 ? 28.859 -5.66 -14.242 1 86.94 173 GLY B O 1
ATOM 4186 N N . GLY B 1 174 ? 27.25 -4.527 -13.203 1 85.25 174 GLY B N 1
ATOM 4187 C CA . GLY B 1 174 ? 26.453 -5.719 -12.961 1 85.25 174 GLY B CA 1
ATOM 4188 C C . GLY B 1 174 ? 25.969 -6.387 -14.242 1 85.25 174 GLY B C 1
ATOM 4189 O O . GLY B 1 174 ? 25.953 -7.613 -14.336 1 85.25 174 GLY B O 1
ATOM 4190 N N . SER B 1 175 ? 25.578 -5.598 -15.211 1 85.31 175 SER B N 1
ATOM 4191 C CA . SER B 1 175 ? 25.109 -6.145 -16.484 1 85.31 175 SER B CA 1
ATOM 4192 C C . SER B 1 175 ? 26.25 -6.781 -17.266 1 85.31 175 SER B C 1
ATOM 4194 O O . SER B 1 175 ? 26.062 -7.789 -17.953 1 85.31 175 SER B O 1
ATOM 4196 N N . LEU B 1 176 ? 27.406 -6.211 -17.125 1 83.75 176 LEU B N 1
ATOM 4197 C CA . LEU B 1 176 ? 28.562 -6.754 -17.828 1 83.75 176 LEU B CA 1
ATOM 4198 C C . LEU B 1 176 ? 28.953 -8.117 -17.281 1 83.75 176 LEU B C 1
ATOM 4200 O O . LEU B 1 176 ? 29.406 -8.992 -18.016 1 83.75 176 LEU B O 1
ATOM 4204 N N . VAL B 1 177 ? 28.797 -8.297 -16.047 1 82.75 177 VAL B N 1
ATOM 4205 C CA . VAL B 1 177 ? 29.109 -9.57 -15.406 1 82.75 177 VAL B CA 1
ATOM 4206 C C . VAL B 1 177 ? 28.156 -10.656 -15.906 1 82.75 177 VAL B C 1
ATOM 4208 O O . VAL B 1 177 ? 28.562 -11.805 -16.109 1 82.75 177 VAL B O 1
ATOM 4211 N N . ILE B 1 178 ? 26.953 -10.305 -16.219 1 78 178 ILE B N 1
ATOM 4212 C CA . ILE B 1 178 ? 25.938 -11.266 -16.641 1 78 178 ILE B CA 1
ATOM 4213 C C . ILE B 1 178 ? 26.062 -11.547 -18.125 1 78 178 ILE B C 1
ATOM 4215 O O . ILE B 1 178 ? 25.938 -12.695 -18.562 1 78 178 ILE B O 1
ATOM 4219 N N . TYR B 1 179 ? 26.453 -10.586 -18.906 1 79 179 TYR B N 1
ATOM 4220 C CA . TYR B 1 179 ? 26.391 -10.734 -20.359 1 79 179 TYR B CA 1
ATOM 4221 C C . TYR B 1 179 ? 27.766 -10.938 -20.953 1 79 179 TYR B C 1
ATOM 4223 O O . TYR B 1 179 ? 27.906 -11.219 -22.141 1 79 179 TYR B O 1
ATOM 4231 N N . HIS B 1 180 ? 28.766 -10.984 -20.172 1 76.12 180 HIS B N 1
ATOM 4232 C CA . HIS B 1 180 ? 30.141 -11.086 -20.672 1 76.12 180 HIS B CA 1
ATOM 4233 C C . HIS B 1 180 ? 30.359 -12.414 -21.391 1 76.12 180 HIS B C 1
ATOM 4235 O O . HIS B 1 180 ? 30.969 -12.445 -22.469 1 76.12 180 HIS B O 1
ATOM 4241 N N . PRO B 1 181 ? 29.875 -13.57 -20.781 1 71 181 PRO B N 1
ATOM 4242 C CA . PRO B 1 181 ? 30.141 -14.836 -21.469 1 71 181 PRO B CA 1
ATOM 4243 C C . PRO B 1 181 ? 29.359 -14.961 -22.781 1 71 181 PRO B C 1
ATOM 4245 O O . PRO B 1 181 ? 29.578 -15.906 -23.547 1 71 181 PRO B O 1
ATOM 4248 N N . GLY B 1 182 ? 28.547 -14.008 -23.078 1 67.31 182 GLY B N 1
ATOM 4249 C CA . GLY B 1 182 ? 27.719 -14.031 -24.281 1 67.31 182 GLY B CA 1
ATOM 4250 C C . GLY B 1 182 ? 26.234 -14.07 -24 1 67.31 182 GLY B C 1
ATOM 4251 O O . GLY B 1 182 ? 25.828 -14.438 -22.891 1 67.31 182 GLY B O 1
ATOM 4252 N N . PHE B 1 183 ? 25.5 -13.57 -24.969 1 65.94 183 PHE B N 1
ATOM 4253 C CA . PHE B 1 183 ? 24.047 -13.523 -24.828 1 65.94 183 PHE B CA 1
ATOM 4254 C C . PHE B 1 183 ? 23.438 -14.914 -24.922 1 65.94 183 PHE B C 1
ATOM 4256 O O . PHE B 1 183 ? 22.297 -15.133 -24.516 1 65.94 183 PHE B O 1
ATOM 4263 N N . HIS B 1 184 ? 24.219 -15.961 -25.359 1 63.5 184 HIS B N 1
ATOM 4264 C CA . HIS B 1 184 ? 23.75 -17.328 -25.531 1 63.5 184 HIS B CA 1
ATOM 4265 C C . HIS B 1 184 ? 24 -18.172 -24.281 1 63.5 184 HIS B C 1
ATOM 4267 O O . HIS B 1 184 ? 23.406 -19.234 -24.109 1 63.5 184 HIS B O 1
ATOM 4273 N N . LYS B 1 185 ? 24.812 -17.734 -23.359 1 58.62 185 LYS B N 1
ATOM 4274 C CA . LYS B 1 185 ? 25.219 -18.516 -22.203 1 58.62 185 LYS B CA 1
ATOM 4275 C C . LYS B 1 185 ? 24.859 -17.812 -20.891 1 58.62 185 LYS B C 1
ATOM 4277 O O . LYS B 1 185 ? 25.609 -17.891 -19.906 1 58.62 185 LYS B O 1
ATOM 4282 N N . CYS B 1 186 ? 23.766 -17.016 -20.812 1 57.72 186 CYS B N 1
ATOM 4283 C CA . CYS B 1 186 ? 23.516 -16.172 -19.656 1 57.72 186 CYS B CA 1
ATOM 4284 C C . CYS B 1 186 ? 23.344 -17.016 -18.391 1 57.72 186 CYS B C 1
ATOM 4286 O O . CYS B 1 186 ? 23.797 -16.609 -17.312 1 57.72 186 CYS B O 1
ATOM 4288 N N . TYR B 1 187 ? 22.453 -18.125 -18.344 1 53.66 187 TYR B N 1
ATOM 4289 C CA . TYR B 1 187 ? 22.031 -18.781 -17.109 1 53.66 187 TYR B CA 1
ATOM 4290 C C . TYR B 1 187 ? 23.156 -19.641 -16.547 1 53.66 187 TYR B C 1
ATOM 4292 O O . TYR B 1 187 ? 23.25 -19.859 -15.344 1 53.66 187 TYR B O 1
ATOM 4300 N N . HIS B 1 188 ? 23.938 -20.109 -17.547 1 52.12 188 HIS B N 1
ATOM 4301 C CA . HIS B 1 188 ? 24.891 -21.094 -17.031 1 52.12 188 HIS B CA 1
ATOM 4302 C C . HIS B 1 188 ? 26.031 -20.406 -16.312 1 52.12 188 HIS B C 1
ATOM 4304 O O . HIS B 1 188 ? 27.125 -20.969 -16.188 1 52.12 188 HIS B O 1
ATOM 4310 N N . THR B 1 189 ? 25.531 -19.219 -15.883 1 56.12 189 THR B N 1
ATOM 4311 C CA . THR B 1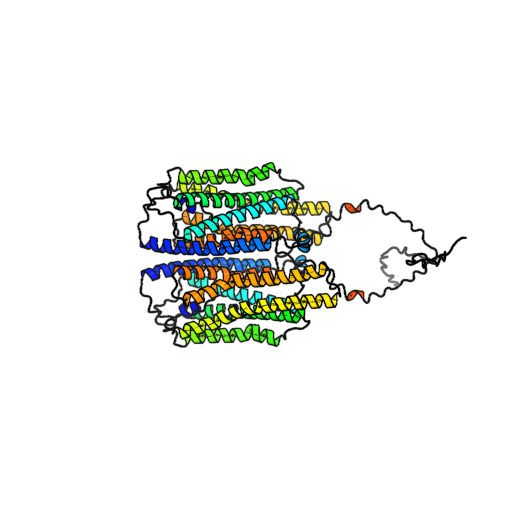 189 ? 26.734 -18.641 -15.273 1 56.12 189 THR B CA 1
ATOM 4312 C C . THR B 1 189 ? 27.031 -19.281 -13.93 1 56.12 189 THR B C 1
ATOM 4314 O O . THR B 1 189 ? 26.109 -19.75 -13.242 1 56.12 189 THR B O 1
ATOM 4317 N N . THR B 1 190 ? 28.266 -19.484 -13.516 1 64.12 190 THR B N 1
ATOM 4318 C CA . THR B 1 190 ? 28.844 -20.078 -12.312 1 64.12 190 THR B CA 1
ATOM 4319 C C . THR B 1 190 ? 28.281 -19.391 -11.062 1 64.12 190 THR B C 1
ATOM 4321 O O . THR B 1 190 ? 27.75 -18.281 -11.141 1 64.12 190 THR B O 1
ATOM 4324 N N . LEU B 1 191 ? 28.031 -20.172 -10.156 1 72.06 191 LEU B N 1
ATOM 4325 C CA . LEU B 1 191 ? 27.625 -19.688 -8.836 1 72.06 191 LEU B CA 1
ATOM 4326 C C . LEU B 1 191 ? 28.344 -18.391 -8.5 1 72.06 191 LEU B C 1
ATOM 4328 O O . LEU B 1 191 ? 27.75 -17.5 -7.879 1 72.06 191 LEU B O 1
ATOM 4332 N N . LEU B 1 192 ? 29.5 -18.266 -9.078 1 73 192 LEU B N 1
ATOM 4333 C CA . LEU B 1 192 ? 30.312 -17.094 -8.773 1 73 192 LEU B CA 1
ATOM 4334 C C . LEU B 1 192 ? 29.766 -15.867 -9.492 1 73 192 LEU B C 1
ATOM 4336 O O . LEU B 1 192 ? 29.656 -14.789 -8.898 1 73 192 LEU B O 1
ATOM 4340 N N . VAL B 1 193 ? 29.422 -16.078 -10.703 1 73.44 193 VAL B N 1
ATOM 4341 C CA . VAL B 1 193 ? 28.922 -14.953 -11.492 1 73.44 193 VAL B CA 1
ATOM 4342 C C . VAL B 1 193 ? 27.562 -14.516 -10.961 1 73.44 193 VAL B C 1
ATOM 4344 O O . VAL B 1 193 ? 27.281 -13.32 -10.875 1 73.44 193 VAL B O 1
ATOM 4347 N N . ARG B 1 194 ? 26.812 -15.445 -10.531 1 75.12 194 ARG B N 1
ATOM 4348 C CA . ARG B 1 194 ? 25.5 -15.148 -9.961 1 75.12 194 ARG B CA 1
ATOM 4349 C C . ARG B 1 194 ? 25.641 -14.398 -8.641 1 75.12 194 ARG B C 1
ATOM 4351 O O . ARG B 1 194 ? 24.922 -13.422 -8.406 1 75.12 194 ARG B O 1
ATOM 4358 N N . SER B 1 195 ? 26.562 -14.852 -7.879 1 79.31 195 SER B N 1
ATOM 4359 C CA . SER B 1 195 ? 26.766 -14.234 -6.574 1 79.31 195 SER B CA 1
ATOM 4360 C C . SER B 1 195 ? 27.297 -12.805 -6.719 1 79.31 195 SER B C 1
ATOM 4362 O O . SER B 1 195 ? 26.891 -11.914 -5.961 1 79.31 195 SER B O 1
ATOM 4364 N N . MET B 1 196 ? 28.094 -12.555 -7.691 1 80.19 196 MET B N 1
ATOM 4365 C CA . MET B 1 196 ? 28.641 -11.219 -7.91 1 80.19 196 MET B CA 1
ATOM 4366 C C . MET B 1 196 ? 27.578 -10.25 -8.391 1 80.19 196 MET B C 1
ATOM 4368 O O . MET B 1 196 ? 27.531 -9.094 -7.973 1 80.19 196 MET B O 1
ATOM 4372 N N . SER B 1 197 ? 26.766 -10.742 -9.242 1 79.12 197 SER B N 1
ATOM 4373 C CA . SER B 1 197 ? 25.703 -9.883 -9.75 1 79.12 197 SER B CA 1
ATOM 4374 C C . SER B 1 197 ? 24.703 -9.516 -8.648 1 79.12 197 SER B C 1
ATOM 4376 O O . SER B 1 197 ? 24.266 -8.367 -8.57 1 79.12 197 SER B O 1
ATOM 4378 N N . TYR B 1 198 ? 24.438 -10.477 -7.762 1 81.75 198 TYR B N 1
ATOM 4379 C CA . TYR B 1 198 ? 23.531 -10.203 -6.66 1 81.75 198 TYR B CA 1
ATOM 4380 C C . TYR B 1 198 ? 24.125 -9.203 -5.68 1 81.75 198 TYR B C 1
ATOM 4382 O O . TYR B 1 198 ? 23.422 -8.336 -5.164 1 81.75 198 TYR B O 1
ATOM 4390 N N . LEU B 1 199 ? 25.391 -9.297 -5.551 1 84.19 199 LEU B N 1
ATOM 4391 C CA . LEU B 1 199 ? 26.062 -8.391 -4.625 1 84.19 199 LEU B CA 1
ATOM 4392 C C . LEU B 1 199 ? 26.062 -6.965 -5.164 1 84.19 199 LEU B C 1
ATOM 4394 O O . LEU B 1 199 ? 25.875 -6.008 -4.406 1 84.19 199 LEU B O 1
ATOM 4398 N N . ILE B 1 200 ? 26.203 -6.816 -6.383 1 85.75 200 ILE B N 1
ATOM 4399 C CA . ILE B 1 200 ? 26.25 -5.488 -6.984 1 85.75 200 ILE B CA 1
ATOM 4400 C C . ILE B 1 200 ? 24.875 -4.832 -6.898 1 85.75 200 ILE B C 1
ATOM 4402 O O . ILE B 1 200 ? 24.766 -3.654 -6.555 1 85.75 200 ILE B O 1
ATOM 4406 N N . TYR B 1 201 ? 23.844 -5.555 -7.133 1 86.19 201 TYR B N 1
ATOM 4407 C CA . TYR B 1 201 ? 22.516 -4.973 -7.207 1 86.19 201 TYR B CA 1
ATOM 4408 C C . TYR B 1 201 ? 21.875 -4.906 -5.824 1 86.19 201 TYR B C 1
ATOM 4410 O O . TYR B 1 201 ? 21.047 -4.023 -5.555 1 86.19 201 TYR B O 1
ATOM 4418 N N . LEU B 1 202 ? 22.25 -5.766 -4.922 1 90.12 202 LEU B N 1
ATOM 4419 C CA . LEU B 1 202 ? 21.656 -5.785 -3.594 1 90.12 202 LEU B CA 1
ATOM 4420 C C . LEU B 1 202 ? 22.531 -5.062 -2.584 1 90.12 202 LEU B C 1
ATOM 4422 O O . LEU B 1 202 ? 22.094 -4.723 -1.488 1 90.12 202 LEU B O 1
ATOM 4426 N N . GLY B 1 203 ? 23.766 -4.801 -2.971 1 90.88 203 GLY B N 1
ATOM 4427 C CA . GLY B 1 203 ? 24.688 -4.102 -2.098 1 90.88 203 GLY B CA 1
ATOM 4428 C C . GLY B 1 203 ? 24.156 -2.77 -1.603 1 90.88 203 GLY B C 1
ATOM 4429 O O . GLY B 1 203 ? 24.109 -2.525 -0.396 1 90.88 203 GLY B O 1
ATOM 4430 N N . PRO B 1 204 ? 23.734 -1.943 -2.523 1 92.94 204 PRO B N 1
ATOM 4431 C CA . PRO B 1 204 ? 23.203 -0.641 -2.111 1 92.94 204 PRO B CA 1
ATOM 4432 C C . PRO B 1 204 ? 21.984 -0.76 -1.194 1 92.94 204 PRO B C 1
ATOM 4434 O O . PRO B 1 204 ? 21.812 0.053 -0.283 1 92.94 204 PRO B O 1
ATOM 4437 N N . ILE B 1 205 ? 21.172 -1.73 -1.408 1 94.56 205 ILE B N 1
ATOM 4438 C CA . ILE B 1 205 ? 20.016 -1.955 -0.541 1 94.56 205 ILE B CA 1
ATOM 4439 C C . ILE B 1 205 ? 20.484 -2.254 0.88 1 94.56 205 ILE B C 1
ATOM 4441 O O . ILE B 1 205 ? 19.984 -1.674 1.844 1 94.56 205 ILE B O 1
ATOM 4445 N N . LEU B 1 206 ? 21.484 -3.084 0.931 1 93.69 206 LEU B N 1
ATOM 4446 C CA . LEU B 1 206 ? 22.031 -3.449 2.229 1 93.69 206 LEU B CA 1
ATOM 4447 C C . LEU B 1 206 ? 22.672 -2.242 2.908 1 93.69 206 LEU B C 1
ATOM 4449 O O . LEU B 1 206 ? 22.562 -2.076 4.125 1 93.69 206 LEU B O 1
ATOM 4453 N N . MET B 1 207 ? 23.25 -1.476 2.117 1 94.06 207 MET B N 1
ATOM 4454 C CA . MET B 1 207 ? 23.875 -0.273 2.666 1 94.06 207 MET B CA 1
ATOM 4455 C C . MET B 1 207 ? 22.828 0.658 3.262 1 94.06 207 MET B C 1
ATOM 4457 O O . MET B 1 207 ? 23.016 1.2 4.352 1 94.06 207 MET B O 1
ATOM 4461 N N . VAL B 1 208 ? 21.766 0.847 2.592 1 94.81 208 VAL B N 1
ATOM 4462 C CA . VAL B 1 208 ? 20.703 1.711 3.096 1 94.81 208 VAL B CA 1
ATOM 4463 C C . VAL B 1 208 ? 20.109 1.107 4.363 1 94.81 208 VAL B C 1
ATOM 4465 O O . VAL B 1 208 ? 19.828 1.825 5.328 1 94.81 208 VAL B O 1
ATOM 4468 N N . PHE B 1 209 ? 19.969 -0.222 4.406 1 94.88 209 PHE B N 1
ATOM 4469 C CA . PHE B 1 209 ? 19.422 -0.922 5.559 1 94.88 209 PHE B CA 1
ATOM 4470 C C . PHE B 1 209 ? 20.281 -0.713 6.789 1 94.88 209 PHE B C 1
ATOM 4472 O O . PHE B 1 209 ? 19.781 -0.587 7.906 1 94.88 209 PHE B O 1
ATOM 4479 N N . ILE B 1 210 ? 21.516 -0.608 6.594 1 93.69 210 ILE B N 1
ATOM 4480 C CA . ILE B 1 210 ? 22.438 -0.59 7.719 1 93.69 210 ILE B CA 1
ATOM 4481 C C . ILE B 1 210 ? 22.812 0.852 8.062 1 93.69 210 ILE B C 1
ATOM 4483 O O . ILE B 1 210 ? 22.688 1.272 9.211 1 93.69 210 ILE B O 1
ATOM 4487 N N . PHE B 1 211 ? 23.094 1.646 7.117 1 94.06 211 PHE B N 1
ATOM 4488 C CA . PHE B 1 211 ? 23.688 2.959 7.355 1 94.06 211 PHE B CA 1
ATOM 4489 C C . PHE B 1 211 ? 22.594 3.998 7.613 1 94.06 211 PHE B C 1
ATOM 4491 O O . PHE B 1 211 ? 22.766 4.883 8.453 1 94.06 211 PHE B O 1
ATOM 4498 N N . ASN B 1 212 ? 21.5 3.979 6.988 1 95.88 212 ASN B N 1
ATOM 4499 C CA . ASN B 1 212 ? 20.5 5.035 7.113 1 95.88 212 ASN B CA 1
ATOM 4500 C C . ASN B 1 212 ? 19.922 5.086 8.523 1 95.88 212 ASN B C 1
ATOM 4502 O O . ASN B 1 212 ? 19.734 6.168 9.078 1 95.88 212 ASN B O 1
ATOM 4506 N N . PRO B 1 213 ? 19.609 3.873 9.062 1 93.88 213 PRO B N 1
ATOM 4507 C CA . PRO B 1 213 ? 19.125 3.973 10.438 1 93.88 213 PRO B CA 1
ATOM 4508 C C . PRO B 1 213 ? 20.156 4.586 11.391 1 93.88 213 PRO B C 1
ATOM 4510 O O . PRO B 1 213 ? 19.781 5.332 12.305 1 93.88 213 PRO B O 1
ATOM 4513 N N . LEU B 1 214 ? 21.359 4.344 11.195 1 94.25 214 LEU B N 1
ATOM 4514 C CA . LEU B 1 214 ? 22.422 4.918 12.008 1 94.25 214 LEU B CA 1
ATOM 4515 C C . LEU B 1 214 ? 22.547 6.418 11.758 1 94.25 214 LEU B C 1
ATOM 4517 O O . LEU B 1 214 ? 22.672 7.199 12.703 1 94.25 214 LEU B O 1
ATOM 4521 N N . ILE B 1 215 ? 22.516 6.762 10.562 1 94.56 215 ILE B N 1
ATOM 4522 C CA . ILE B 1 215 ? 22.641 8.164 10.195 1 94.56 215 ILE B CA 1
ATOM 4523 C C . ILE B 1 215 ? 21.422 8.938 10.719 1 94.56 215 ILE B C 1
ATOM 4525 O O . ILE B 1 215 ? 21.562 10.055 11.227 1 94.56 215 ILE B O 1
ATOM 4529 N N . PHE B 1 216 ? 20.281 8.32 10.609 1 93.25 216 PHE B N 1
ATOM 4530 C CA . PHE B 1 216 ? 19.062 8.961 11.094 1 93.25 216 PHE B CA 1
ATOM 4531 C C . PHE B 1 216 ? 19.125 9.141 12.609 1 93.25 216 PHE B C 1
ATOM 4533 O O . PHE B 1 216 ? 18.672 10.164 13.133 1 93.25 216 PHE B O 1
ATOM 4540 N N . TYR B 1 217 ? 19.672 8.195 13.219 1 92.81 217 TYR B N 1
ATOM 4541 C CA . TYR B 1 217 ? 19.844 8.297 14.664 1 92.81 217 TYR B CA 1
ATOM 4542 C C . TYR B 1 217 ? 20.766 9.453 15.031 1 92.81 217 TYR B C 1
ATOM 4544 O O . TYR B 1 217 ? 20.453 10.25 15.914 1 92.81 217 TYR B O 1
ATOM 4552 N N . GLN B 1 218 ? 21.812 9.555 14.422 1 93.25 218 GLN B N 1
ATOM 4553 C CA . GLN B 1 218 ? 22.766 10.633 14.656 1 93.25 218 GLN B CA 1
ATOM 4554 C C . GLN B 1 218 ? 22.188 11.984 14.258 1 93.25 218 GLN B C 1
ATOM 4556 O O . GLN B 1 218 ? 22.438 12.992 14.922 1 93.25 218 GLN B O 1
ATOM 4561 N N . ALA B 1 219 ? 21.453 11.969 13.195 1 91.06 219 ALA B N 1
ATOM 4562 C CA . ALA B 1 219 ? 20.812 13.203 12.75 1 91.06 219 ALA B CA 1
ATOM 4563 C C . ALA B 1 219 ? 19.797 13.695 13.781 1 91.06 219 ALA B C 1
ATOM 4565 O O . ALA B 1 219 ? 19.734 14.891 14.07 1 91.06 219 ALA B O 1
ATOM 4566 N N . ALA B 1 220 ? 19.062 12.773 14.328 1 90.5 220 ALA B N 1
ATOM 4567 C CA . ALA B 1 220 ? 18.078 13.148 15.352 1 90.5 220 ALA B CA 1
ATOM 4568 C C . ALA B 1 220 ? 18.781 13.664 16.609 1 90.5 220 ALA B C 1
ATOM 4570 O O . ALA B 1 220 ? 18.312 14.633 17.219 1 90.5 220 ALA B O 1
ATOM 4571 N N . LYS B 1 221 ? 19.812 13.07 16.953 1 91.31 221 LYS B N 1
ATOM 4572 C CA . LYS B 1 221 ? 20.594 13.508 18.094 1 91.31 221 LYS B CA 1
ATOM 4573 C C . LYS B 1 221 ? 21.172 14.906 17.875 1 91.31 221 LYS B C 1
ATOM 4575 O O . LYS B 1 221 ? 21.141 15.75 18.766 1 91.31 221 LYS B O 1
ATOM 4580 N N . SER B 1 222 ? 21.703 15.094 16.781 1 90.44 222 SER B N 1
ATOM 4581 C CA . SER B 1 222 ? 22.25 16.391 16.422 1 90.44 222 SER B CA 1
ATOM 4582 C C . SER B 1 222 ? 21.172 17.469 16.391 1 90.44 222 SER B C 1
ATOM 4584 O O . SER B 1 222 ? 21.391 18.609 16.797 1 90.44 222 SER B O 1
ATOM 4586 N N . ALA B 1 223 ? 20.031 17.094 15.875 1 85.94 223 ALA B N 1
ATOM 4587 C CA . ALA B 1 223 ? 18.906 18.016 15.836 1 85.94 223 ALA B CA 1
ATOM 4588 C C . ALA B 1 223 ? 18.469 18.406 17.25 1 85.94 223 ALA B C 1
ATOM 4590 O O . ALA B 1 223 ? 18.141 19.562 17.5 1 85.94 223 ALA B O 1
ATOM 4591 N N . LYS B 1 224 ? 18.453 17.422 18.094 1 88 224 LYS B N 1
ATOM 4592 C CA . LYS B 1 224 ? 18.141 17.688 19.5 1 88 224 LYS B CA 1
ATOM 4593 C C . LYS B 1 224 ? 19.141 18.672 20.109 1 88 224 LYS B C 1
ATOM 4595 O O . LYS B 1 224 ? 18.75 19.641 20.766 1 88 224 LYS B O 1
ATOM 4600 N N . LYS B 1 225 ? 20.344 18.469 19.891 1 87.75 225 LYS B N 1
ATOM 4601 C CA . LYS B 1 225 ? 21.375 19.344 20.406 1 87.75 225 LYS B CA 1
ATOM 4602 C C . LYS B 1 225 ? 21.25 20.75 19.828 1 87.75 225 LYS B C 1
ATOM 4604 O O . LYS B 1 225 ? 21.406 21.734 20.547 1 87.75 225 LYS B O 1
ATOM 4609 N N . ALA B 1 226 ? 21.031 20.781 18.578 1 83.44 226 ALA B N 1
ATOM 4610 C CA . ALA B 1 226 ? 20.859 22.062 17.906 1 83.44 226 ALA B CA 1
ATOM 4611 C C . ALA B 1 226 ? 19.672 22.828 18.484 1 83.44 226 ALA B C 1
ATOM 4613 O O . ALA B 1 226 ? 19.734 24.047 18.656 1 83.44 226 ALA B O 1
ATOM 4614 N N . LEU B 1 227 ? 18.641 22.094 18.812 1 81.62 227 LEU B N 1
ATOM 4615 C CA . LEU B 1 227 ? 17.453 22.719 19.391 1 81.62 227 LEU B CA 1
ATOM 4616 C C . LEU B 1 227 ? 17.719 23.219 20.797 1 81.62 227 LEU B C 1
ATOM 4618 O O . LEU B 1 227 ? 17.297 24.312 21.172 1 81.62 227 LEU B O 1
ATOM 4622 N N . ILE B 1 228 ? 18.438 22.469 21.531 1 83.81 228 ILE B N 1
ATOM 4623 C CA . ILE B 1 228 ? 18.781 22.859 22.891 1 83.81 228 ILE B CA 1
ATOM 4624 C C . ILE B 1 228 ? 19.719 24.062 22.859 1 83.81 228 ILE B C 1
ATOM 4626 O O . ILE B 1 228 ? 19.578 24.984 23.672 1 83.81 228 ILE B O 1
ATOM 4630 N N . TRP B 1 229 ? 20.609 24.047 22 1 82.75 229 TRP B N 1
ATOM 4631 C CA . TRP B 1 229 ? 21.578 25.141 21.875 1 82.75 229 TRP B CA 1
ATOM 4632 C C . TRP B 1 229 ? 20.875 26.422 21.453 1 82.75 229 TRP B C 1
ATOM 4634 O O . TRP B 1 229 ? 21.203 27.516 21.938 1 82.75 229 TRP B O 1
ATOM 4644 N N . HIS B 1 230 ? 19.938 26.297 20.562 1 78.88 230 HIS B N 1
ATOM 4645 C CA . HIS B 1 230 ? 19.25 27.469 20 1 78.88 230 HIS B CA 1
ATOM 4646 C C . HIS B 1 230 ? 18.266 28.062 21 1 78.88 230 HIS B C 1
ATOM 4648 O O . HIS B 1 230 ? 18.172 29.281 21.141 1 78.88 230 HIS B O 1
ATOM 4654 N N . TYR B 1 231 ? 17.5 27.203 21.672 1 77.56 231 TYR B N 1
ATOM 4655 C CA . TYR B 1 231 ? 16.422 27.688 22.531 1 77.56 231 TYR B CA 1
ATOM 4656 C C . TYR B 1 231 ? 16.875 27.734 23.984 1 77.56 231 TYR B C 1
ATOM 4658 O O . TYR B 1 231 ? 16.25 28.406 24.812 1 77.56 231 TYR B O 1
ATOM 4666 N N . GLY B 1 232 ? 17.969 27.25 24.266 1 78.88 232 GLY B N 1
ATOM 4667 C CA . GLY B 1 232 ? 18.5 27.203 25.625 1 78.88 232 GLY B CA 1
ATOM 4668 C C . GLY B 1 232 ? 17.609 26.438 26.578 1 78.88 232 GLY B C 1
ATOM 4669 O O . GLY B 1 232 ? 17.781 26.547 27.797 1 78.88 232 GLY B O 1
ATOM 4670 N N . ARG B 1 233 ? 16.422 25.969 26.172 1 76.81 233 ARG B N 1
ATOM 4671 C CA . ARG B 1 233 ? 15.484 25.203 26.969 1 76.81 233 ARG B CA 1
ATOM 4672 C C . ARG B 1 233 ? 14.969 24 26.188 1 76.81 233 ARG B C 1
ATOM 4674 O O . ARG B 1 233 ? 15.039 23.953 24.969 1 76.81 233 ARG B O 1
ATOM 4681 N N . TYR B 1 234 ? 14.789 22.906 26.797 1 80.31 234 TYR B N 1
ATOM 4682 C CA . TYR B 1 234 ? 14.188 21.703 26.234 1 80.31 234 TYR B CA 1
ATOM 4683 C C . TYR B 1 234 ? 12.805 21.453 26.844 1 80.31 234 TYR B C 1
ATOM 4685 O O . TYR B 1 234 ? 12.672 20.672 27.781 1 80.31 234 TYR B O 1
ATOM 4693 N N . THR B 1 235 ? 11.867 22.375 26.391 1 81.19 235 THR B N 1
ATOM 4694 C CA . THR B 1 235 ? 10.484 22.328 26.859 1 81.19 235 THR B CA 1
ATOM 4695 C C . THR B 1 235 ? 9.703 21.25 26.125 1 81.19 235 THR B C 1
ATOM 4697 O O . THR B 1 235 ? 10.273 20.484 25.344 1 81.19 235 THR B O 1
ATOM 4700 N N . SER B 1 236 ? 8.422 21.172 26.375 1 79.19 236 SER B N 1
ATOM 4701 C CA . SER B 1 236 ? 7.523 20.188 25.766 1 79.19 236 SER B CA 1
ATOM 4702 C C . SER B 1 236 ? 7.402 20.391 24.266 1 79.19 236 SER B C 1
ATOM 4704 O O . SER B 1 236 ? 7.262 19.422 23.516 1 79.19 236 SER B O 1
ATOM 4706 N N . SER B 1 237 ? 7.574 21.688 23.844 1 75.62 237 SER B N 1
ATOM 4707 C CA . SER B 1 237 ? 7.449 21.984 22.422 1 75.62 237 SER B CA 1
ATOM 4708 C C . SER B 1 237 ? 8.633 21.422 21.641 1 75.62 237 SER B C 1
ATOM 4710 O O . SER B 1 237 ? 8.461 20.828 20.578 1 75.62 237 SER B O 1
ATOM 4712 N N . GLU B 1 238 ? 9.883 21.656 22.219 1 78 238 GLU B N 1
ATOM 4713 C CA . GLU B 1 238 ? 11.086 21.141 21.562 1 78 238 GLU B CA 1
ATOM 4714 C C . GLU B 1 238 ? 11.117 19.609 21.578 1 78 238 GLU B C 1
ATOM 4716 O O . GLU B 1 238 ? 11.547 18.984 20.625 1 78 238 GLU B O 1
ATOM 4721 N N . ARG B 1 239 ? 10.664 19.094 22.578 1 81.44 239 ARG B N 1
ATOM 4722 C CA . ARG B 1 239 ? 10.594 17.641 22.688 1 81.44 239 ARG B CA 1
ATOM 4723 C C . ARG B 1 239 ? 9.648 17.062 21.641 1 81.44 239 ARG B C 1
ATOM 4725 O O . ARG B 1 239 ? 9.938 16.016 21.062 1 81.44 239 ARG B O 1
ATOM 4732 N N . LYS B 1 240 ? 8.562 17.719 21.406 1 79.06 240 LYS B N 1
ATOM 4733 C CA . LYS B 1 240 ? 7.605 17.281 20.406 1 79.06 240 LYS B CA 1
ATOM 4734 C C . LYS B 1 240 ? 8.227 17.328 19 1 79.06 240 LYS B C 1
ATOM 4736 O O . LYS B 1 240 ? 7.957 16.453 18.172 1 79.06 240 LYS B O 1
ATOM 4741 N N . LEU B 1 241 ? 9.023 18.297 18.828 1 78.75 241 LEU B N 1
ATOM 4742 C CA . LEU B 1 241 ? 9.688 18.422 17.547 1 78.75 241 LEU B CA 1
ATOM 4743 C C . LEU B 1 241 ? 10.672 17.281 17.312 1 78.75 241 LEU B C 1
ATOM 4745 O O . LEU B 1 241 ? 10.734 16.719 16.234 1 78.75 241 LEU B O 1
ATOM 4749 N N . VAL B 1 242 ? 11.398 17.016 18.328 1 83.56 242 VAL B N 1
ATOM 4750 C CA . VAL B 1 242 ? 12.367 15.93 18.234 1 83.56 242 VAL B CA 1
ATOM 4751 C C . VAL B 1 242 ? 11.633 14.602 18.031 1 83.56 242 VAL B C 1
ATOM 4753 O O . VAL B 1 242 ? 12.07 13.758 17.234 1 83.56 242 VAL B O 1
ATOM 4756 N N . ASP B 1 243 ? 10.531 14.414 18.625 1 82.69 243 ASP B N 1
ATOM 4757 C CA . ASP B 1 243 ? 9.727 13.211 18.469 1 82.69 243 ASP B CA 1
ATOM 4758 C C . ASP B 1 243 ? 9.195 13.102 17.031 1 82.69 243 ASP B C 1
ATOM 4760 O O . ASP B 1 243 ? 9.148 12.008 16.469 1 82.69 243 ASP B O 1
ATOM 4764 N N . ALA B 1 244 ? 8.82 14.18 16.547 1 81.94 244 ALA B N 1
ATOM 4765 C CA . ALA B 1 244 ? 8.32 14.195 15.164 1 81.94 244 ALA B CA 1
ATOM 4766 C C . ALA B 1 244 ? 9.414 13.781 14.18 1 81.94 244 ALA B C 1
ATOM 4768 O O . ALA B 1 244 ? 9.141 13.094 13.195 1 81.94 244 ALA B O 1
ATOM 4769 N N . ILE B 1 245 ? 10.617 14.234 14.477 1 84.88 245 ILE B N 1
ATOM 4770 C CA . ILE B 1 245 ? 11.742 13.875 13.625 1 84.88 245 ILE B CA 1
ATOM 4771 C C . ILE B 1 245 ? 11.984 12.367 13.695 1 84.88 245 ILE B C 1
ATOM 4773 O O . ILE B 1 245 ? 12.203 11.711 12.672 1 84.88 245 ILE B O 1
ATOM 4777 N N . HIS B 1 246 ? 11.852 11.852 14.859 1 87 246 HIS B N 1
ATOM 4778 C CA . HIS B 1 246 ? 12.016 10.414 15.047 1 87 246 HIS B CA 1
ATOM 4779 C C . HIS B 1 246 ? 10.953 9.633 14.281 1 87 246 HIS B C 1
ATOM 4781 O O . HIS B 1 246 ? 11.258 8.648 13.617 1 87 246 HIS B O 1
ATOM 4787 N N . VAL B 1 247 ? 9.805 10.094 14.391 1 84.31 247 VAL B N 1
ATOM 4788 C CA . VAL B 1 247 ? 8.695 9.398 13.742 1 84.31 247 VAL B CA 1
ATOM 4789 C C . VAL B 1 247 ? 8.883 9.445 12.227 1 84.31 247 VAL B C 1
ATOM 4791 O O . VAL B 1 247 ? 8.672 8.438 11.539 1 84.31 247 VAL B O 1
ATOM 4794 N N . LYS B 1 248 ? 9.266 10.508 11.75 1 87 248 LYS B N 1
ATOM 4795 C CA . LYS B 1 248 ? 9.484 10.648 10.312 1 87 248 LYS B CA 1
ATOM 4796 C C . LYS B 1 248 ? 10.562 9.688 9.82 1 87 248 LYS B C 1
ATOM 4798 O O . LYS B 1 248 ? 10.375 9.008 8.812 1 87 248 LYS B O 1
ATOM 4803 N N . PHE B 1 249 ? 11.656 9.648 10.547 1 90.44 249 PHE B N 1
ATOM 4804 C CA . PHE B 1 249 ? 12.758 8.781 10.156 1 90.44 249 PHE B CA 1
ATOM 4805 C C . PHE B 1 249 ? 12.352 7.312 10.234 1 90.44 249 PHE B C 1
ATOM 4807 O O . PHE B 1 249 ? 12.719 6.512 9.375 1 90.44 249 PHE B O 1
ATOM 4814 N N . ILE B 1 250 ? 11.555 7 11.18 1 90.06 250 ILE B N 1
ATOM 4815 C CA . ILE B 1 250 ? 11.078 5.625 11.328 1 90.06 250 ILE B CA 1
ATOM 4816 C C . ILE B 1 250 ? 10.133 5.285 10.18 1 90.06 250 ILE B C 1
ATOM 4818 O O . ILE B 1 250 ? 10.188 4.184 9.625 1 90.06 250 ILE B O 1
ATOM 4822 N N . LEU B 1 251 ? 9.297 6.215 9.828 1 89.5 251 LEU B N 1
ATOM 4823 C CA . LEU B 1 251 ? 8.359 5.984 8.727 1 89.5 251 LEU B CA 1
ATOM 4824 C C . LEU B 1 251 ? 9.109 5.816 7.406 1 89.5 251 LEU B C 1
ATOM 4826 O O . LEU B 1 251 ? 8.766 4.945 6.605 1 89.5 251 LEU B O 1
ATOM 4830 N N . ILE B 1 252 ? 10.141 6.574 7.223 1 92.5 252 ILE B N 1
ATOM 4831 C CA . ILE B 1 252 ? 10.938 6.484 6.004 1 92.5 252 ILE B CA 1
ATOM 4832 C C . ILE B 1 252 ? 11.633 5.125 5.938 1 92.5 252 ILE B C 1
ATOM 4834 O O . ILE B 1 252 ? 11.594 4.457 4.902 1 92.5 252 ILE B O 1
ATOM 4838 N N . MET B 1 253 ? 12.188 4.711 7.055 1 94.06 253 MET B N 1
ATOM 4839 C CA . MET B 1 253 ? 12.898 3.441 7.094 1 94.06 253 MET B CA 1
ATOM 4840 C C . MET B 1 253 ? 11.938 2.27 6.949 1 94.06 253 MET B C 1
ATOM 4842 O O . MET B 1 253 ? 12.234 1.296 6.254 1 94.06 253 MET B O 1
ATOM 4846 N N . THR B 1 254 ? 10.82 2.373 7.59 1 91.12 254 THR B N 1
ATOM 4847 C CA . THR B 1 254 ? 9.836 1.299 7.512 1 91.12 254 THR B CA 1
ATOM 4848 C C . THR B 1 254 ? 9.32 1.14 6.086 1 91.12 254 THR B C 1
ATOM 4850 O O . THR B 1 254 ? 9.195 0.019 5.586 1 91.12 254 THR B O 1
ATOM 4853 N N . ALA B 1 255 ? 9 2.242 5.469 1 92.81 255 ALA B N 1
ATOM 4854 C CA . ALA B 1 255 ? 8.562 2.199 4.078 1 92.81 255 ALA B CA 1
ATOM 4855 C C . ALA B 1 255 ? 9.625 1.569 3.186 1 92.81 255 ALA B C 1
ATOM 4857 O O . ALA B 1 255 ? 9.312 0.728 2.338 1 92.81 255 ALA B O 1
ATOM 4858 N N . TYR B 1 256 ? 10.859 1.917 3.385 1 95.75 256 TYR B N 1
ATOM 4859 C CA . TYR B 1 256 ? 11.953 1.392 2.576 1 95.75 256 TYR B CA 1
ATOM 4860 C C . TYR B 1 256 ? 12.133 -0.104 2.809 1 95.75 256 TYR B C 1
ATOM 4862 O O . TYR B 1 256 ? 12.281 -0.873 1.857 1 95.75 256 TYR B O 1
ATOM 4870 N N . VAL B 1 257 ? 12.117 -0.514 4.023 1 94.25 257 VAL B N 1
ATOM 4871 C CA . VAL B 1 257 ? 12.328 -1.914 4.379 1 94.25 257 VAL B CA 1
ATOM 4872 C C . VAL B 1 257 ? 11.188 -2.764 3.824 1 94.25 257 VAL B C 1
ATOM 4874 O O . VAL B 1 257 ? 11.414 -3.85 3.289 1 94.25 257 VAL B O 1
ATOM 4877 N N . CYS B 1 258 ? 10 -2.287 3.887 1 91.75 258 CYS B N 1
ATOM 4878 C CA . CYS B 1 258 ? 8.844 -3.016 3.375 1 91.75 258 CYS B CA 1
ATOM 4879 C C . CYS B 1 258 ? 8.961 -3.225 1.869 1 91.75 258 CYS B C 1
ATOM 4881 O O . CYS B 1 258 ? 8.625 -4.297 1.361 1 91.75 258 CYS B O 1
ATOM 4883 N N . CYS B 1 259 ? 9.469 -2.273 1.223 1 93.94 259 CYS B N 1
ATOM 4884 C CA . CYS B 1 259 ? 9.5 -2.318 -0.235 1 93.94 259 CYS B CA 1
ATOM 4885 C C . CYS B 1 259 ? 10.664 -3.172 -0.728 1 93.94 259 CYS B C 1
ATOM 4887 O O . CYS B 1 259 ? 10.586 -3.783 -1.795 1 93.94 259 CYS B O 1
ATOM 4889 N N . TRP B 1 260 ? 11.805 -3.275 0.015 1 94.88 260 TRP B N 1
ATOM 4890 C CA . TRP B 1 260 ? 13 -3.842 -0.593 1 94.88 260 TRP B CA 1
ATOM 4891 C C . TRP B 1 260 ? 13.477 -5.07 0.178 1 94.88 260 TRP B C 1
ATOM 4893 O O . TRP B 1 260 ? 14.383 -5.773 -0.262 1 94.88 260 TRP B O 1
ATOM 4903 N N . LEU B 1 261 ? 12.844 -5.391 1.282 1 93.25 261 LEU B N 1
ATOM 4904 C CA . LEU B 1 261 ? 13.195 -6.594 2.027 1 93.25 261 LEU B CA 1
ATOM 4905 C C . LEU B 1 261 ? 12.953 -7.844 1.191 1 93.25 261 LEU B C 1
ATOM 4907 O O . LEU B 1 261 ? 13.758 -8.781 1.212 1 93.25 261 LEU B O 1
ATOM 4911 N N . PRO B 1 262 ? 11.852 -7.91 0.447 1 92.38 262 PRO B N 1
ATOM 4912 C CA . PRO B 1 262 ? 11.633 -9.109 -0.373 1 92.38 262 PRO B CA 1
ATOM 4913 C C . PRO B 1 262 ? 12.758 -9.352 -1.376 1 92.38 262 PRO B C 1
ATOM 4915 O O . PRO B 1 262 ? 13.078 -10.5 -1.688 1 92.38 262 PRO B O 1
ATOM 4918 N N . ASN B 1 263 ? 13.406 -8.305 -1.855 1 92.06 263 ASN B N 1
ATOM 4919 C CA . ASN B 1 263 ? 14.516 -8.469 -2.783 1 92.06 263 ASN B CA 1
ATOM 4920 C C . ASN B 1 263 ? 15.711 -9.156 -2.117 1 92.06 263 ASN B C 1
ATOM 4922 O O . ASN B 1 263 ? 16.375 -9.992 -2.73 1 92.06 263 ASN B O 1
ATOM 4926 N N . LEU B 1 264 ? 15.922 -8.828 -0.952 1 89.81 264 LEU B N 1
ATOM 4927 C CA . LEU B 1 264 ? 17 -9.469 -0.202 1 89.81 264 LEU B CA 1
ATOM 4928 C C . LEU B 1 264 ? 16.672 -10.922 0.102 1 89.81 264 LEU B C 1
ATOM 4930 O O . LEU B 1 264 ? 17.516 -11.805 -0.04 1 89.81 264 LEU B O 1
ATOM 4934 N N . VAL B 1 265 ? 15.438 -11.164 0.476 1 89.44 265 VAL B N 1
ATOM 4935 C CA . VAL B 1 265 ? 14.992 -12.523 0.77 1 89.44 265 VAL B CA 1
ATOM 4936 C C . VAL B 1 265 ? 15.062 -13.375 -0.496 1 89.44 265 VAL B C 1
ATOM 4938 O O . VAL B 1 265 ? 15.461 -14.539 -0.448 1 89.44 265 VAL B O 1
ATOM 4941 N N . SER B 1 266 ? 14.695 -12.773 -1.605 1 88.44 266 SER B N 1
ATOM 4942 C CA . SER B 1 266 ? 14.742 -13.492 -2.875 1 88.44 266 SER B CA 1
ATOM 4943 C C . SER B 1 266 ? 16.172 -13.906 -3.229 1 88.44 266 SER B C 1
ATOM 4945 O O . SER B 1 266 ? 16.391 -15.023 -3.711 1 88.44 266 SER B O 1
ATOM 4947 N N . ALA B 1 267 ? 17.125 -13.078 -2.984 1 85.38 267 ALA B N 1
ATOM 4948 C CA . ALA B 1 267 ? 18.516 -13.398 -3.266 1 85.38 267 ALA B CA 1
ATOM 4949 C C . ALA B 1 267 ? 19 -14.547 -2.383 1 85.38 267 ALA B C 1
ATOM 4951 O O . ALA B 1 267 ? 19.703 -15.438 -2.85 1 85.38 267 ALA B O 1
ATOM 4952 N N . ILE B 1 268 ? 18.547 -14.531 -1.173 1 84.69 268 ILE B N 1
ATOM 4953 C CA . ILE B 1 268 ? 18.938 -15.586 -0.242 1 84.69 268 ILE B CA 1
ATOM 4954 C C . ILE B 1 268 ? 18.297 -16.906 -0.658 1 84.69 268 ILE B C 1
ATOM 4956 O O . ILE B 1 268 ? 18.953 -17.953 -0.623 1 84.69 268 ILE B O 1
ATOM 4960 N N . LEU B 1 269 ? 17.094 -16.859 -1.105 1 83.94 269 LEU B N 1
ATOM 4961 C CA . LEU B 1 269 ? 16.391 -18.062 -1.526 1 83.94 269 LEU B CA 1
ATOM 4962 C C . LEU B 1 269 ? 16.984 -18.625 -2.811 1 83.94 269 LEU B C 1
ATOM 4964 O O . LEU B 1 269 ? 17.031 -19.844 -3.002 1 83.94 269 LEU B O 1
ATOM 4968 N N . GLN B 1 270 ? 17.438 -17.734 -3.682 1 79.06 270 GLN B N 1
ATOM 4969 C CA . GLN B 1 270 ? 18.047 -18.188 -4.93 1 79.06 270 GLN B CA 1
ATOM 4970 C C . GLN B 1 270 ? 19.406 -18.812 -4.68 1 79.06 270 GLN B C 1
ATOM 4972 O O . GLN B 1 270 ? 19.812 -19.734 -5.391 1 79.06 270 GLN B O 1
ATOM 4977 N N . LEU B 1 271 ? 20.016 -18.312 -3.627 1 76.88 271 LEU B N 1
ATOM 4978 C CA . LEU B 1 271 ? 21.328 -18.844 -3.305 1 76.88 271 LEU B CA 1
ATOM 4979 C C . LEU B 1 271 ? 21.219 -20.125 -2.488 1 76.88 271 LEU B C 1
ATOM 4981 O O . LEU B 1 271 ? 22.125 -20.953 -2.498 1 76.88 271 LEU B O 1
ATOM 4985 N N . THR B 1 272 ? 19.922 -20.156 -1.92 1 78.81 272 THR B N 1
ATOM 4986 C CA . THR B 1 272 ? 19.672 -21.375 -1.134 1 78.81 272 THR B CA 1
ATOM 4987 C C . THR B 1 272 ? 18.734 -22.312 -1.869 1 78.81 272 THR B C 1
ATOM 4989 O O . THR B 1 272 ? 18 -21.891 -2.771 1 78.81 272 THR B O 1
ATOM 4992 N N . ASN B 1 273 ? 18.953 -23.578 -2.084 1 74.19 273 ASN B N 1
ATOM 4993 C CA . ASN B 1 273 ? 18.109 -24.547 -2.768 1 74.19 273 ASN B CA 1
ATOM 4994 C C . ASN B 1 273 ? 16.766 -24.719 -2.062 1 74.19 273 ASN B C 1
ATOM 4996 O O . ASN B 1 273 ? 16.406 -25.828 -1.656 1 74.19 273 ASN B O 1
ATOM 5000 N N . SER B 1 274 ? 16.125 -23.547 -1.952 1 74.31 274 SER B N 1
ATOM 5001 C CA . SER B 1 274 ? 14.828 -23.609 -1.278 1 74.31 274 SER B CA 1
ATOM 5002 C C . SER B 1 274 ? 13.719 -24 -2.246 1 74.31 274 SER B C 1
ATOM 5004 O O . SER B 1 274 ? 13.945 -24.109 -3.451 1 74.31 274 SER B O 1
ATOM 5006 N N . GLY B 1 275 ? 12.523 -24.219 -1.626 1 75.31 275 GLY B N 1
ATOM 5007 C CA . GLY B 1 275 ? 11.375 -24.703 -2.381 1 75.31 275 GLY B CA 1
ATOM 5008 C C . GLY B 1 275 ? 10.875 -23.703 -3.414 1 75.31 275 GLY B C 1
ATOM 5009 O O . GLY B 1 275 ? 11.055 -22.5 -3.26 1 75.31 275 GLY B O 1
ATOM 5010 N N . ARG B 1 276 ? 10.352 -24.141 -4.398 1 77.81 276 ARG B N 1
ATOM 5011 C CA . ARG B 1 276 ? 9.836 -23.375 -5.527 1 77.81 276 ARG B CA 1
ATOM 5012 C C . ARG B 1 276 ? 8.695 -22.453 -5.094 1 77.81 276 ARG B C 1
ATOM 5014 O O . ARG B 1 276 ? 8.547 -21.344 -5.602 1 77.81 276 ARG B O 1
ATOM 5021 N N . ASP B 1 277 ? 7.965 -22.844 -4.066 1 80.5 277 ASP B N 1
ATOM 5022 C CA . ASP B 1 277 ? 6.812 -22.078 -3.613 1 80.5 277 ASP B CA 1
ATOM 5023 C C . ASP B 1 277 ? 7.246 -20.781 -2.955 1 80.5 277 ASP B C 1
ATOM 5025 O O . ASP B 1 277 ? 6.66 -19.719 -3.211 1 80.5 277 ASP B O 1
ATOM 5029 N N . ALA B 1 278 ? 8.258 -20.938 -2.207 1 83.19 278 ALA B N 1
ATOM 5030 C CA . ALA B 1 278 ? 8.75 -19.75 -1.512 1 83.19 278 ALA B CA 1
ATOM 5031 C C . ALA B 1 278 ? 9.344 -18.75 -2.496 1 83.19 278 ALA B C 1
ATOM 5033 O O . ALA B 1 278 ? 9.156 -17.531 -2.346 1 83.19 278 ALA B O 1
ATOM 5034 N N . LYS B 1 279 ? 10.016 -19.266 -3.457 1 82.75 279 LYS B N 1
ATOM 5035 C CA . LYS B 1 279 ? 10.617 -18.391 -4.461 1 82.75 279 LYS B CA 1
ATOM 5036 C C . LYS B 1 279 ? 9.555 -17.641 -5.246 1 82.75 279 LYS B C 1
ATOM 5038 O O . LYS B 1 279 ? 9.672 -16.422 -5.461 1 82.75 279 LYS B O 1
ATOM 5043 N N . LEU B 1 280 ? 8.516 -18.297 -5.551 1 82.5 280 LEU B N 1
ATOM 5044 C CA . LEU B 1 280 ? 7.438 -17.688 -6.316 1 82.5 280 LEU B CA 1
ATOM 5045 C C . LEU B 1 280 ? 6.684 -16.672 -5.469 1 82.5 280 LEU B C 1
ATOM 5047 O O . LEU B 1 280 ? 6.281 -15.609 -5.969 1 82.5 280 LEU B O 1
ATOM 5051 N N . ALA B 1 281 ? 6.516 -17 -4.238 1 85.25 281 ALA B N 1
ATOM 5052 C CA . ALA B 1 281 ? 5.832 -16.078 -3.338 1 85.25 281 ALA B CA 1
ATOM 5053 C C . ALA B 1 281 ? 6.613 -14.773 -3.189 1 85.25 281 ALA B C 1
ATOM 5055 O O . ALA B 1 281 ? 6.027 -13.688 -3.189 1 85.25 281 ALA B O 1
ATOM 5056 N N . VAL B 1 282 ? 7.871 -14.906 -3.119 1 88.56 282 VAL B N 1
ATOM 5057 C CA . VAL B 1 282 ? 8.695 -13.719 -2.928 1 88.56 282 VAL B CA 1
ATOM 5058 C C . VAL B 1 282 ? 8.703 -12.883 -4.207 1 88.56 282 VAL B C 1
ATOM 5060 O O . VAL B 1 282 ? 8.734 -11.648 -4.152 1 88.56 282 VAL B O 1
ATOM 5063 N N . TRP B 1 283 ? 8.602 -13.484 -5.301 1 87.12 283 TRP B N 1
ATOM 5064 C CA . TRP B 1 283 ? 8.531 -12.758 -6.562 1 87.12 283 TRP B CA 1
ATOM 5065 C C . TRP B 1 283 ? 7.23 -11.969 -6.668 1 87.12 283 TRP B C 1
ATOM 5067 O O . TRP B 1 283 ? 7.219 -10.844 -7.176 1 87.12 283 TRP B O 1
ATOM 5077 N N . VAL B 1 284 ? 6.199 -12.547 -6.168 1 87.88 284 VAL B N 1
ATOM 5078 C CA . VAL B 1 284 ? 4.93 -11.828 -6.152 1 87.88 284 VAL B CA 1
ATOM 5079 C C . VAL B 1 284 ? 5.031 -10.625 -5.219 1 87.88 284 VAL B C 1
ATOM 5081 O O . VAL B 1 284 ? 4.555 -9.539 -5.547 1 87.88 284 VAL B O 1
ATOM 5084 N N . LEU B 1 285 ? 5.672 -10.898 -4.145 1 91.75 285 LEU B N 1
ATOM 5085 C CA . LEU B 1 285 ? 5.848 -9.805 -3.189 1 91.75 285 LEU B CA 1
ATOM 5086 C C . LEU B 1 285 ? 6.672 -8.68 -3.799 1 91.75 285 LEU B C 1
ATOM 5088 O O . LEU B 1 285 ? 6.355 -7.5 -3.609 1 91.75 285 LEU B O 1
ATOM 5092 N N . MET B 1 286 ? 7.621 -9.031 -4.492 1 92.06 286 MET B N 1
ATOM 5093 C CA . MET B 1 286 ? 8.453 -8.031 -5.152 1 92.06 286 MET B CA 1
ATOM 5094 C C . MET B 1 286 ? 7.66 -7.27 -6.207 1 92.06 286 MET B C 1
ATOM 5096 O O . MET B 1 286 ? 7.816 -6.059 -6.348 1 92.06 286 MET B O 1
ATOM 5100 N N . ALA B 1 287 ? 6.836 -7.969 -6.918 1 91.19 287 ALA B N 1
ATOM 5101 C CA . ALA B 1 287 ? 6.02 -7.355 -7.965 1 91.19 287 ALA B CA 1
ATOM 5102 C C . ALA B 1 287 ? 5.043 -6.344 -7.379 1 91.19 287 ALA B C 1
ATOM 5104 O O . ALA B 1 287 ? 4.637 -5.395 -8.055 1 91.19 287 ALA B O 1
ATOM 5105 N N . VAL B 1 288 ? 4.758 -6.5 -6.133 1 92.5 288 VAL B N 1
ATOM 5106 C CA . VAL B 1 288 ? 3.777 -5.645 -5.473 1 92.5 288 VAL B CA 1
ATOM 5107 C C . VAL B 1 288 ? 4.492 -4.496 -4.762 1 92.5 288 VAL B C 1
ATOM 5109 O O . VAL B 1 288 ? 4.137 -3.328 -4.941 1 92.5 288 VAL B O 1
ATOM 5112 N N . LEU B 1 289 ? 5.504 -4.824 -4.074 1 94.62 289 LEU B N 1
ATOM 5113 C CA . LEU B 1 289 ? 6.066 -3.881 -3.115 1 94.62 289 LEU B CA 1
ATOM 5114 C C . LEU B 1 289 ? 7.074 -2.953 -3.789 1 94.62 289 LEU B C 1
ATOM 5116 O O . LEU B 1 289 ? 7.227 -1.799 -3.385 1 94.62 289 LEU B O 1
ATOM 5120 N N . ASN B 1 290 ? 7.773 -3.387 -4.816 1 94.31 290 ASN B N 1
ATOM 5121 C CA . ASN B 1 290 ? 8.758 -2.535 -5.473 1 94.31 290 ASN B CA 1
ATOM 5122 C C . ASN B 1 290 ? 8.109 -1.311 -6.109 1 94.31 290 ASN B C 1
ATOM 5124 O O . ASN B 1 290 ? 8.547 -0.182 -5.887 1 94.31 290 ASN B O 1
ATOM 5128 N N . PRO B 1 291 ? 7.047 -1.51 -6.844 1 94.19 291 PRO B N 1
ATOM 5129 C CA . PRO B 1 291 ? 6.426 -0.32 -7.426 1 94.19 291 PRO B CA 1
ATOM 5130 C C . PRO B 1 291 ? 5.793 0.59 -6.379 1 94.19 291 PRO B C 1
ATOM 5132 O O . PRO B 1 291 ? 5.613 1.787 -6.617 1 94.19 291 PRO B O 1
ATOM 5135 N N . LEU B 1 292 ? 5.449 0.072 -5.211 1 94.06 292 LEU B N 1
ATOM 5136 C CA . LEU B 1 292 ? 4.801 0.858 -4.168 1 94.06 292 LEU B CA 1
ATOM 5137 C C . LEU B 1 292 ? 5.793 1.803 -3.5 1 94.06 292 LEU B C 1
ATOM 5139 O O . LEU B 1 292 ? 5.398 2.701 -2.752 1 94.06 292 LEU B O 1
ATOM 5143 N N . GLN B 1 293 ? 7.07 1.7 -3.789 1 94.06 293 GLN B N 1
ATOM 5144 C CA . GLN B 1 293 ? 8.078 2.592 -3.232 1 94.06 293 GLN B CA 1
ATOM 5145 C C . GLN B 1 293 ? 7.812 4.043 -3.623 1 94.06 293 GLN B C 1
ATOM 5147 O O . GLN B 1 293 ? 8 4.953 -2.816 1 94.06 293 GLN B O 1
ATOM 5152 N N . ALA B 1 294 ? 7.355 4.266 -4.789 1 93.62 294 ALA B N 1
ATOM 5153 C CA . ALA B 1 294 ? 7.074 5.621 -5.25 1 93.62 294 ALA B CA 1
ATOM 5154 C C . ALA B 1 294 ? 5.934 6.246 -4.449 1 93.62 294 ALA B C 1
ATOM 5156 O O . ALA B 1 294 ? 6.035 7.391 -3.998 1 93.62 294 ALA B O 1
ATOM 5157 N N . VAL B 1 295 ? 4.918 5.52 -4.18 1 92.88 295 VAL B N 1
ATOM 5158 C CA . VAL B 1 295 ? 3.752 6.02 -3.463 1 92.88 295 VAL B CA 1
ATOM 5159 C C . VAL B 1 295 ? 4.102 6.23 -1.99 1 92.88 295 VAL B C 1
ATOM 5161 O O . VAL B 1 295 ? 3.789 7.273 -1.414 1 92.88 295 VAL B O 1
ATOM 5164 N N . LEU B 1 296 ? 4.715 5.262 -1.446 1 92.31 296 LEU B N 1
ATOM 5165 C CA . LEU B 1 296 ? 5.098 5.367 -0.043 1 92.31 296 LEU B CA 1
ATOM 5166 C C . LEU B 1 296 ? 6.113 6.488 0.16 1 92.31 296 LEU B C 1
ATOM 5168 O O . LEU B 1 296 ? 6.113 7.152 1.199 1 92.31 296 LEU B O 1
ATOM 5172 N N . GLY B 1 297 ? 6.945 6.672 -0.871 1 91.69 297 GLY B N 1
ATOM 5173 C CA . GLY B 1 297 ? 7.875 7.785 -0.803 1 91.69 297 GLY B CA 1
ATOM 5174 C C . GLY B 1 297 ? 7.188 9.133 -0.713 1 91.69 297 GLY B C 1
ATOM 5175 O O . GLY B 1 297 ? 7.516 9.953 0.151 1 91.69 297 GLY B O 1
ATOM 5176 N N . VAL B 1 298 ? 6.219 9.289 -1.502 1 89.5 298 VAL B N 1
ATOM 5177 C CA . VAL B 1 298 ? 5.488 10.555 -1.493 1 89.5 298 VAL B CA 1
ATOM 5178 C C . VAL B 1 298 ? 4.746 10.711 -0.168 1 89.5 298 VAL B C 1
ATOM 5180 O O . VAL B 1 298 ? 4.727 11.805 0.413 1 89.5 298 VAL B O 1
ATOM 5183 N N . LEU B 1 299 ? 4.258 9.672 0.311 1 87.19 299 LEU B N 1
ATOM 5184 C CA . LEU B 1 299 ? 3.473 9.719 1.539 1 87.19 299 LEU B CA 1
ATOM 5185 C C . LEU B 1 299 ? 4.359 10.023 2.74 1 87.19 299 LEU B C 1
ATOM 5187 O O . LEU B 1 299 ? 3.996 10.844 3.592 1 87.19 299 LEU B O 1
ATOM 5191 N N . VAL B 1 300 ? 5.5 9.445 2.738 1 88.44 300 VAL B N 1
ATOM 5192 C CA . VAL B 1 300 ? 6.336 9.578 3.928 1 88.44 300 VAL B CA 1
ATOM 5193 C C . VAL B 1 300 ? 7.117 10.891 3.865 1 88.44 300 VAL B C 1
ATOM 5195 O O . VAL B 1 300 ? 7.383 11.508 4.898 1 88.44 300 VAL B O 1
ATOM 5198 N N . PHE B 1 301 ? 7.488 11.328 2.688 1 86.12 301 PHE B N 1
ATOM 5199 C CA . PHE B 1 301 ? 8.305 12.531 2.582 1 86.12 301 PHE B CA 1
ATOM 5200 C C . PHE B 1 301 ? 7.422 13.781 2.561 1 86.12 301 PHE B C 1
ATOM 5202 O O . PHE B 1 301 ? 7.742 14.781 3.201 1 86.12 301 PHE B O 1
ATOM 5209 N N . TRP B 1 302 ? 6.32 13.68 1.912 1 78.06 302 TRP B N 1
ATOM 5210 C CA . TRP B 1 302 ? 5.488 14.875 1.765 1 78.06 302 TRP B CA 1
ATOM 5211 C C . TRP B 1 302 ? 4.184 14.727 2.543 1 78.06 302 TRP B C 1
ATOM 5213 O O . TRP B 1 302 ? 3.543 15.727 2.883 1 78.06 302 TRP B O 1
ATOM 5223 N N . GLY B 1 303 ? 3.797 13.602 2.898 1 76.44 303 GLY B N 1
ATOM 5224 C CA . GLY B 1 303 ? 2.547 13.414 3.619 1 76.44 303 GLY B CA 1
ATOM 5225 C C . GLY B 1 303 ? 1.325 13.516 2.727 1 76.44 303 GLY B C 1
ATOM 5226 O O . GLY B 1 303 ? 1.448 13.648 1.507 1 76.44 303 GLY B O 1
ATOM 5227 N N . LEU B 1 304 ? 0.172 13.266 3.377 1 72.44 304 LEU B N 1
ATOM 5228 C CA . LEU B 1 304 ? -1.092 13.406 2.66 1 72.44 304 LEU B CA 1
ATOM 5229 C C . LEU B 1 304 ? -1.47 14.875 2.508 1 72.44 304 LEU B C 1
ATOM 5231 O O . LEU B 1 304 ? -1.155 15.695 3.375 1 72.44 304 LEU B O 1
ATOM 5235 N N . PRO B 1 305 ? -1.831 15.367 1.406 1 58.06 305 PRO B N 1
ATOM 5236 C CA . PRO B 1 305 ? -2.248 16.766 1.271 1 58.06 305 PRO B CA 1
ATOM 5237 C C . PRO B 1 305 ? -3.236 17.188 2.354 1 58.06 305 PRO B C 1
ATOM 5239 O O . PRO B 1 305 ? -4.227 16.5 2.6 1 58.06 305 PRO B O 1
ATOM 5242 N N . SER B 1 306 ? -2.67 17.531 3.656 1 53.88 306 SER B N 1
ATOM 5243 C CA . SER B 1 306 ? -3.434 17.906 4.84 1 53.88 306 SER B CA 1
ATOM 5244 C C . SER B 1 306 ? -4.383 19.062 4.547 1 53.88 306 SER B C 1
ATOM 5246 O O . SER B 1 306 ? -4.125 19.875 3.648 1 53.88 306 SER B O 1
ATOM 5248 N N . ASN B 1 307 ? -5.582 19.031 5.164 1 44.94 307 ASN B N 1
ATOM 5249 C CA . ASN B 1 307 ? -6.688 19.938 5.426 1 44.94 307 ASN B CA 1
ATOM 5250 C C . ASN B 1 307 ? -6.281 21.047 6.395 1 44.94 307 ASN B C 1
ATOM 5252 O O . ASN B 1 307 ? -7.137 21.703 6.988 1 44.94 307 ASN B O 1
ATOM 5256 N N . ASN B 1 308 ? -5.094 21.469 6.875 1 37.09 308 ASN B N 1
ATOM 5257 C CA . ASN B 1 308 ? -4.84 22.281 8.07 1 37.09 308 ASN B CA 1
ATOM 5258 C C . ASN B 1 308 ? -5.523 23.641 7.984 1 37.09 308 ASN B C 1
ATOM 5260 O O . ASN B 1 308 ? -5.406 24.453 8.898 1 37.09 308 ASN B O 1
ATOM 5264 N N . VAL B 1 309 ? -6.098 24.156 7.039 1 34.66 309 VAL B N 1
ATOM 5265 C CA . VAL B 1 309 ? -6.594 25.531 7.102 1 34.66 309 VAL B CA 1
ATOM 5266 C C . VAL B 1 309 ? -7.766 25.609 8.078 1 34.66 309 VAL B C 1
ATOM 5268 O O . VAL B 1 309 ? -8.164 26.703 8.484 1 34.66 309 VAL B O 1
ATOM 5271 N N . PHE B 1 310 ? -8.352 24.625 8.656 1 32.88 310 PHE B N 1
ATOM 5272 C CA . PHE B 1 310 ? -9.688 24.859 9.188 1 32.88 310 PHE B CA 1
ATOM 5273 C C . PHE B 1 310 ? -9.617 25.438 10.594 1 32.88 310 PHE B C 1
ATOM 5275 O O . PHE B 1 310 ? -10.641 25.781 11.188 1 32.88 310 PHE B O 1
ATOM 5282 N N . ARG B 1 311 ? -8.617 25.312 11.383 1 32.84 311 ARG B N 1
ATOM 5283 C CA . ARG B 1 311 ? -8.812 25.688 12.773 1 32.84 311 ARG B CA 1
ATOM 5284 C C . ARG B 1 311 ? -9.039 27.188 12.906 1 32.84 311 ARG B C 1
ATOM 5286 O O . ARG B 1 311 ? -9.609 27.656 13.891 1 32.84 311 ARG B O 1
ATOM 5293 N N . ARG B 1 312 ? -8.328 28.078 12.281 1 32.84 312 ARG B N 1
ATOM 5294 C CA . ARG B 1 312 ? -8.375 29.453 12.781 1 32.84 312 ARG B CA 1
ATOM 5295 C C . ARG B 1 312 ? -9.805 29.984 12.812 1 32.84 312 ARG B C 1
ATOM 5297 O O . ARG B 1 312 ? -10.203 30.672 13.75 1 32.84 312 ARG B O 1
ATOM 5304 N N . ASN B 1 313 ? -10.57 29.891 11.758 1 29.16 313 ASN B N 1
ATOM 5305 C CA . ASN B 1 313 ? -11.672 30.828 11.609 1 29.16 313 ASN B CA 1
ATOM 5306 C C . ASN B 1 313 ? -12.969 30.281 12.211 1 29.16 313 ASN B C 1
ATOM 5308 O O . ASN B 1 313 ? -13.867 31.062 12.547 1 29.16 313 ASN B O 1
ATOM 5312 N N . ILE B 1 314 ? -13.109 28.938 12.211 1 28.44 314 ILE B N 1
ATOM 5313 C CA . ILE B 1 314 ? -14.523 28.734 12.492 1 28.44 314 ILE B CA 1
ATOM 5314 C C . ILE B 1 314 ? -14.781 28.938 13.984 1 28.44 314 ILE B C 1
ATOM 5316 O O . ILE B 1 314 ? -15.797 29.531 14.367 1 28.44 314 ILE B O 1
ATOM 5320 N N . PHE B 1 315 ? -13.992 28.234 14.844 1 29.94 315 PHE B N 1
ATOM 5321 C CA . PHE B 1 315 ? -14.508 28.25 16.203 1 29.94 315 PHE B CA 1
ATOM 5322 C C . PHE B 1 315 ? -14.203 29.594 16.875 1 29.94 315 PHE B C 1
ATOM 5324 O O . PHE B 1 315 ? -14.414 29.734 18.078 1 29.94 315 PHE B O 1
ATOM 5331 N N . SER B 1 316 ? -13.484 30.453 16.25 1 29.16 316 SER B N 1
ATOM 5332 C CA . SER B 1 316 ? -13.469 31.703 16.984 1 29.16 316 SER B CA 1
ATOM 5333 C C . SER B 1 316 ? -14.883 32.219 17.234 1 29.16 316 SER B C 1
ATOM 5335 O O . SER B 1 316 ? -15.07 33.312 17.75 1 29.16 316 SER B O 1
ATOM 5337 N N . SER B 1 317 ? -15.883 31.422 16.75 1 26.72 317 SER B N 1
ATOM 5338 C CA . SER B 1 317 ? -17.016 32.281 17.094 1 26.72 317 SER B CA 1
ATOM 5339 C C . SER B 1 317 ? -17.078 32.531 18.594 1 26.72 317 SER B C 1
ATOM 5341 O O . SER B 1 317 ? -17.266 33.688 19.016 1 26.72 317 SER B O 1
ATOM 5343 N N . ASN B 1 318 ? -17.609 31.453 19.344 1 27.8 318 ASN B N 1
ATOM 5344 C CA . ASN B 1 318 ? -18.469 31.953 20.406 1 27.8 318 ASN B CA 1
ATOM 5345 C C . ASN B 1 318 ? -17.656 32.5 21.578 1 27.8 318 ASN B C 1
ATOM 5347 O O . ASN B 1 318 ? -18.219 32.875 22.609 1 27.8 318 ASN B O 1
ATOM 5351 N N . ASP B 1 319 ? -16.406 32.062 21.75 1 28.25 319 ASP B N 1
ATOM 5352 C CA . ASP B 1 319 ? -16.047 32.656 23.047 1 28.25 319 ASP B CA 1
ATOM 5353 C C . ASP B 1 319 ? -15.93 34.156 22.969 1 28.25 319 ASP B C 1
ATOM 5355 O O . ASP B 1 319 ? -15.484 34.812 23.922 1 28.25 319 ASP B O 1
ATOM 5359 N N . SER B 1 320 ? -15.938 34.656 21.75 1 27.38 320 SER B N 1
ATOM 5360 C CA . SER B 1 320 ? -15.766 36.094 21.922 1 27.38 320 SER B CA 1
ATOM 5361 C C . SER B 1 320 ? -16.953 36.719 22.625 1 27.38 320 SER B C 1
ATOM 5363 O O . SER B 1 320 ? -16.984 37.906 22.875 1 27.38 320 SER B O 1
ATOM 5365 N N . CYS B 1 321 ? -18.156 35.969 22.578 1 25.8 321 CYS B N 1
ATOM 5366 C CA . CYS B 1 321 ? -19.062 37.031 22.969 1 25.8 321 CYS B CA 1
ATOM 5367 C C . CYS B 1 321 ? -18.781 37.5 24.391 1 25.8 321 CYS B C 1
ATOM 5369 O O . CYS B 1 321 ? -19.156 38.625 24.766 1 25.8 321 CYS B O 1
ATOM 5371 N N . ASN B 1 322 ? -18.625 36.594 25.328 1 24.92 322 ASN B N 1
ATOM 5372 C CA . ASN B 1 322 ? -18.875 37.281 26.594 1 24.92 322 ASN B CA 1
ATOM 5373 C C . ASN B 1 322 ? -17.672 38.125 27 1 24.92 322 ASN B C 1
ATOM 5375 O O . ASN B 1 322 ? -17.547 38.531 28.156 1 24.92 322 ASN B O 1
ATOM 5379 N N . GLU B 1 323 ? -16.5 37.906 26.438 1 23.84 323 GLU B N 1
ATOM 5380 C CA . GLU B 1 323 ? -15.641 38.875 27.125 1 23.84 323 GLU B CA 1
ATOM 5381 C C . GLU B 1 323 ? -16.094 40.312 26.859 1 23.84 323 GLU B C 1
ATOM 5383 O O . GLU B 1 323 ? -16.188 40.75 25.703 1 23.84 323 GLU B O 1
ATOM 5388 N N . SER B 1 324 ? -17.047 40.75 27.719 1 23.38 324 SER B N 1
ATOM 5389 C CA . SER B 1 324 ? -17.312 42.156 28.094 1 23.38 324 SER B CA 1
ATOM 5390 C C . SER B 1 324 ? -16.062 43 27.922 1 23.38 324 SER B C 1
ATOM 5392 O O . SER B 1 324 ? -14.977 42.625 28.344 1 23.38 324 SER B O 1
ATOM 5394 N N . SER B 1 325 ? -15.969 43.625 26.781 1 24.53 325 SER B N 1
ATOM 5395 C CA . SER B 1 325 ? -15.266 44.906 26.641 1 24.53 325 SER B CA 1
ATOM 5396 C C . SER B 1 325 ? -15.391 45.75 27.906 1 24.53 325 SER B C 1
ATOM 5398 O O . SER B 1 325 ? -16.453 46.281 28.188 1 24.53 325 SER B O 1
ATOM 5400 N N . VAL B 1 326 ? -15.078 45.125 29.094 1 22.98 326 VAL B N 1
ATOM 5401 C CA . VAL B 1 326 ? -14.805 46.125 30.109 1 22.98 326 VAL B CA 1
ATOM 5402 C C . VAL B 1 326 ? -13.977 47.25 29.516 1 22.98 326 VAL B C 1
ATOM 5404 O O . VAL B 1 326 ? -12.844 47.031 29.078 1 22.98 326 VAL B O 1
ATOM 5407 N N . SER B 1 327 ? -14.758 48.094 28.719 1 23.09 327 SER B N 1
ATOM 5408 C CA . SER B 1 327 ? -14.383 49.5 28.5 1 23.09 327 SER B CA 1
ATOM 5409 C C . SER B 1 327 ? -13.742 50.094 29.75 1 23.09 327 SER B C 1
ATOM 5411 O O . SER B 1 327 ? -14.414 50.281 30.766 1 23.09 327 SER B O 1
ATOM 5413 N N . VAL B 1 328 ? -12.742 49.406 30.266 1 20.12 328 VAL B N 1
ATOM 5414 C CA . VAL B 1 328 ? -12.047 50.281 31.188 1 20.12 328 VAL B CA 1
ATOM 5415 C C . VAL B 1 328 ? -11.836 51.656 30.531 1 20.12 328 VAL B C 1
ATOM 5417 O O . VAL B 1 328 ? -11.164 51.75 29.5 1 20.12 328 VAL B O 1
ATOM 5420 N N . ILE B 1 329 ? -13.039 52.406 30.609 1 21.36 329 ILE B N 1
ATOM 5421 C CA . ILE B 1 329 ? -13.047 53.844 30.562 1 21.36 329 ILE B CA 1
ATOM 5422 C C . ILE B 1 329 ? -11.828 54.406 31.297 1 21.36 329 ILE B C 1
ATOM 5424 O O . ILE B 1 329 ? -11.766 54.344 32.531 1 21.36 329 ILE B O 1
ATOM 5428 N N . ASN B 1 330 ? -10.641 53.688 31.062 1 18.36 330 ASN B N 1
ATOM 5429 C CA . ASN B 1 330 ? -9.648 54.562 31.656 1 18.36 330 ASN B CA 1
ATOM 5430 C C . ASN B 1 330 ? -9.883 56.031 31.266 1 18.36 330 ASN B C 1
ATOM 5432 O O . ASN B 1 330 ? -9.992 56.344 30.078 1 18.36 330 ASN B O 1
ATOM 5436 N N . ARG B 1 331 ? -10.586 56.719 32.094 1 20.22 331 ARG B N 1
ATOM 5437 C CA . ARG B 1 331 ? -10.836 58.156 32.25 1 20.22 331 ARG B CA 1
ATOM 5438 C C . ARG B 1 331 ? -9.602 58.969 31.875 1 20.22 331 ARG B C 1
ATOM 5440 O O . ARG B 1 331 ? -8.93 59.531 32.75 1 20.22 331 ARG B O 1
ATOM 5447 N N . SER B 1 332 ? -8.562 58.438 31.156 1 18.28 332 SER B N 1
ATOM 5448 C CA . SER B 1 332 ? -7.672 59.594 31.188 1 18.28 332 SER B CA 1
ATOM 5449 C C . SER B 1 332 ? -8.352 60.812 30.625 1 18.28 332 SER B C 1
ATOM 5451 O O . SER B 1 332 ? -9.211 60.719 29.75 1 18.28 332 SER B O 1
ATOM 5453 N N . SER B 1 333 ? -8.188 62 31.266 1 18.36 333 SER B N 1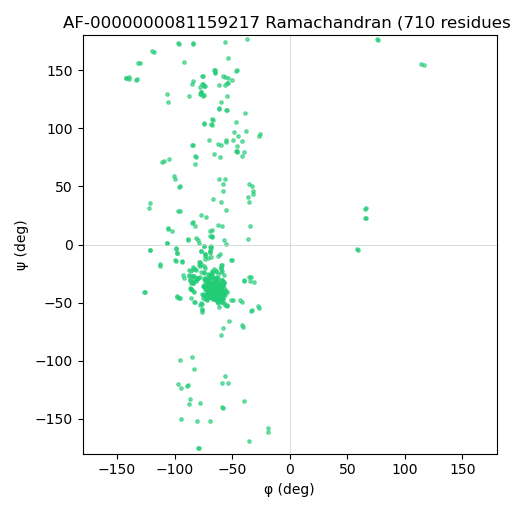
ATOM 5454 C CA . SER B 1 333 ? -8.648 63.375 31.328 1 18.36 333 SER B CA 1
ATOM 5455 C C . SER B 1 333 ? -8.586 64.062 29.953 1 18.36 333 SER B C 1
ATOM 5457 O O . SER B 1 333 ? -9.492 64.812 29.562 1 18.36 333 SER B O 1
ATOM 5459 N N . ARG B 1 334 ? -7.32 64.312 29.312 1 18.92 334 ARG B N 1
ATOM 5460 C CA . ARG B 1 334 ? -7.23 65.688 28.938 1 18.92 334 ARG B CA 1
ATOM 5461 C C . ARG B 1 334 ? -8.031 66 27.672 1 18.92 334 ARG B C 1
ATOM 5463 O O . ARG B 1 334 ? -8.414 65.062 26.953 1 18.92 334 ARG B O 1
ATOM 5470 N N . SER B 1 335 ? -7.414 66.812 26.734 1 17.53 335 SER B N 1
ATOM 5471 C CA . SER B 1 335 ? -7.781 68.125 26.203 1 17.53 335 SER B CA 1
ATOM 5472 C C . SER B 1 335 ? -8.562 68 24.891 1 17.53 335 SER B C 1
ATOM 5474 O O . SER B 1 335 ? -9.656 68.562 24.766 1 17.53 335 SER B O 1
ATOM 5476 N N . GLY B 1 336 ? -7.84 68.188 23.672 1 17.64 336 GLY B N 1
ATOM 5477 C CA . GLY B 1 336 ? -8.164 69.312 22.812 1 17.64 336 GLY B CA 1
ATOM 5478 C C . GLY B 1 336 ? -9.289 69 21.844 1 17.64 336 GLY B C 1
ATOM 5479 O O . GLY B 1 336 ? -9.773 67.875 21.766 1 17.64 336 GLY B O 1
ATOM 5480 N N . ARG B 1 337 ? -8.961 69.438 20.422 1 19.89 337 ARG B N 1
ATOM 5481 C CA . ARG B 1 337 ? -9.711 70.312 19.516 1 19.89 337 ARG B CA 1
ATOM 5482 C C . ARG B 1 337 ? -10.656 69.5 18.641 1 19.89 337 ARG B C 1
ATOM 5484 O O . ARG B 1 337 ? -10.422 68.312 18.406 1 19.89 337 ARG B O 1
ATOM 5491 N N . SER B 1 338 ? -11.719 70.188 18.125 1 18.19 338 SER B N 1
ATOM 5492 C CA . SER B 1 338 ? -13.102 70.125 17.656 1 18.19 338 SER B CA 1
ATOM 5493 C C . SER B 1 338 ? -13.203 69.438 16.297 1 18.19 338 SER B C 1
ATOM 5495 O O . SER B 1 338 ? -14.125 68.688 16.062 1 18.19 338 SER B O 1
ATOM 5497 N N . THR B 1 339 ? -12.266 69.75 15.273 1 19.41 339 THR B N 1
ATOM 5498 C CA . THR B 1 339 ? -12.945 70.312 14.109 1 19.41 339 THR B CA 1
ATOM 5499 C C . THR B 1 339 ? -13.609 69.188 13.281 1 19.41 339 THR B C 1
ATOM 5501 O O . THR B 1 339 ? -13.062 68.125 13.141 1 19.41 339 THR B O 1
ATOM 5504 N N . ALA B 1 340 ? -14.883 69.438 12.852 1 20 340 ALA B N 1
ATOM 5505 C CA . ALA B 1 340 ? -16.125 68.875 12.289 1 20 340 ALA B CA 1
ATOM 5506 C C . ALA B 1 340 ? -15.898 68.375 10.867 1 20 340 ALA B C 1
ATOM 5508 O O . ALA B 1 340 ? -16.531 67.375 10.453 1 20 340 ALA B O 1
ATOM 5509 N N . SER B 1 341 ? -15.086 69.062 9.961 1 20.5 341 SER B N 1
ATOM 5510 C CA . SER B 1 341 ? -15.719 69.5 8.719 1 20.5 341 SER B CA 1
ATOM 5511 C C . SER B 1 341 ? -15.742 68.312 7.707 1 20.5 341 SER B C 1
ATOM 5513 O O . SER B 1 341 ? -15.961 68.562 6.512 1 20.5 341 SER B O 1
ATOM 5515 N N . GLU B 1 342 ? -15.547 67.062 8 1 19.02 342 GLU B N 1
ATOM 5516 C CA . GLU B 1 342 ? -15.016 66.25 6.902 1 19.02 342 GLU B CA 1
ATOM 5517 C C . GLU B 1 342 ? -16.062 66.062 5.809 1 19.02 342 GLU B C 1
ATOM 5519 O O . GLU B 1 342 ? -16.031 65.062 5.066 1 19.02 342 GLU B O 1
ATOM 5524 N N . SER B 1 343 ? -17.188 66.812 5.836 1 21.11 343 SER B N 1
ATOM 5525 C CA . SER B 1 343 ? -18.359 66.375 5.094 1 21.11 343 SER B CA 1
ATOM 5526 C C . SER B 1 343 ? -18.078 66.312 3.592 1 21.11 343 SER B C 1
ATOM 5528 O O . SER B 1 343 ? -18.922 65.875 2.811 1 21.11 343 SER B O 1
ATOM 5530 N N . GLU B 1 344 ? -17.016 67.188 3.127 1 19.25 344 GLU B N 1
ATOM 5531 C CA . GLU B 1 344 ? -17.359 67.938 1.914 1 19.25 344 GLU B CA 1
ATOM 5532 C C . GLU B 1 344 ? -17.719 66.938 0.776 1 19.25 344 GLU B C 1
ATOM 5534 O O . GLU B 1 344 ? -17.406 65.75 0.83 1 19.25 344 GLU B O 1
ATOM 5539 N N . PRO B 1 345 ? -17.281 67.25 -0.433 1 22.73 345 PRO B N 1
ATOM 5540 C CA . PRO B 1 345 ? -17.844 67.812 -1.675 1 22.73 345 PRO B CA 1
ATOM 5541 C C . PRO B 1 345 ? -18.031 66.688 -2.744 1 22.73 345 PRO B C 1
ATOM 5543 O O . PRO B 1 345 ? -17.062 66.062 -3.152 1 22.73 345 PRO B O 1
ATOM 5546 N N . LEU B 1 346 ? -19.094 65.75 -2.582 1 21.38 346 LEU B N 1
ATOM 5547 C CA . LEU B 1 346 ? -19.266 64.688 -3.576 1 21.38 346 LEU B CA 1
ATOM 5548 C C . LEU B 1 346 ? -18.906 65.25 -4.969 1 21.38 346 LEU B C 1
ATOM 5550 O O . LEU B 1 346 ? -18.797 66.438 -5.184 1 21.38 346 LEU B O 1
ATOM 5554 N N . ILE B 1 347 ? -19.219 64.5 -6.043 1 21.98 347 ILE B N 1
ATOM 5555 C CA . ILE B 1 347 ? -19.016 64.625 -7.484 1 21.98 347 ILE B CA 1
ATOM 5556 C C . ILE B 1 347 ? -19.672 65.875 -7.977 1 21.98 347 ILE B C 1
ATOM 5558 O O . ILE B 1 347 ? -19.922 66.062 -9.172 1 21.98 347 ILE B O 1
ATOM 5562 N N . SER B 1 348 ? -19.672 67.062 -7.191 1 19.91 348 SER B N 1
ATOM 5563 C CA . SER B 1 348 ? -20.5 68.125 -7.793 1 19.91 348 SER B CA 1
ATOM 5564 C C . SER B 1 348 ? -19.969 68.5 -9.172 1 19.91 348 SER B C 1
ATOM 5566 O O . SER B 1 348 ? -18.875 69 -9.289 1 19.91 348 SER B O 1
ATOM 5568 N N . PHE B 1 349 ? -20.219 67.562 -10.312 1 21.97 349 PHE B N 1
ATOM 5569 C CA . PHE B 1 349 ? -19.984 68.125 -11.641 1 21.97 349 PHE B CA 1
ATOM 5570 C C . PHE B 1 349 ? -20.438 69.562 -11.695 1 21.97 349 PHE B C 1
ATOM 5572 O O . PHE B 1 349 ? -21.531 69.875 -11.234 1 21.97 349 PHE B O 1
ATOM 5579 N N . LYS B 1 350 ? -19.469 70.438 -11.523 1 21.78 350 LYS B N 1
ATOM 5580 C CA . LYS B 1 350 ? -19.547 71.938 -11.602 1 21.78 350 LYS B CA 1
ATOM 5581 C C . LYS B 1 350 ? -20.469 72.375 -12.727 1 21.78 350 LYS B C 1
ATOM 5583 O O . LYS B 1 350 ? -20.312 71.938 -13.875 1 21.78 350 LYS B O 1
ATOM 5588 N N . ARG B 1 351 ? -21.609 73 -12.297 1 20.39 351 ARG B N 1
ATOM 5589 C CA . ARG B 1 351 ? -22.719 73.688 -12.922 1 20.39 351 ARG B CA 1
ATOM 5590 C C . ARG B 1 351 ? -22.266 74.5 -14.117 1 20.39 351 ARG B C 1
ATOM 5592 O O . ARG B 1 351 ? -21.094 74.875 -14.195 1 20.39 351 ARG B O 1
ATOM 5599 N N . ARG B 1 352 ? -23.234 75.062 -14.719 1 24.31 352 ARG B N 1
ATOM 5600 C CA . ARG B 1 352 ? -23.719 75.688 -15.938 1 24.31 352 ARG B CA 1
ATOM 5601 C C . ARG B 1 352 ? -23.062 77 -16.156 1 24.31 352 ARG B C 1
ATOM 5603 O O . ARG B 1 352 ? -23.391 77.75 -17.109 1 24.31 352 ARG B O 1
ATOM 5610 N N . ASP B 1 353 ? -22.156 77.5 -15.062 1 19.7 353 ASP B N 1
ATOM 5611 C CA . ASP B 1 353 ? -22.516 78.938 -15.117 1 19.7 353 ASP B CA 1
ATOM 5612 C C . ASP B 1 353 ? -22.297 79.5 -16.516 1 19.7 353 ASP B C 1
ATOM 5614 O O . ASP B 1 353 ? -21.5 79 -17.281 1 19.7 353 ASP B O 1
ATOM 5618 N N . TYR B 1 354 ? -22.75 80.812 -16.609 1 20.03 354 TYR B N 1
ATOM 5619 C CA . TYR B 1 354 ? -23.391 81.938 -17.281 1 20.03 354 TYR B CA 1
ATOM 5620 C C . TYR B 1 354 ? -22.391 82.688 -18.141 1 20.03 354 TYR B C 1
ATOM 5622 O O . TYR B 1 354 ? -22.766 83.312 -19.141 1 20.03 354 TYR B O 1
ATOM 5630 N N . SER B 1 355 ? -21.094 83 -17.531 1 17.91 355 SER B N 1
ATOM 5631 C CA . SER B 1 355 ? -20.953 84.438 -17.641 1 17.91 355 SER B CA 1
ATOM 5632 C C . SER B 1 355 ? -20.766 84.875 -19.078 1 17.91 355 SER B C 1
ATOM 5634 O O . SER B 1 355 ? -20.328 84.062 -19.922 1 17.91 355 SER B O 1
ATOM 5636 N N . SER B 1 356 ? -19.953 86.188 -19.141 1 17.17 356 SER B N 1
ATOM 5637 C CA . SER B 1 356 ? -20.141 87.562 -19.594 1 17.17 356 SER B CA 1
ATOM 5638 C C . SER B 1 356 ? -19.781 87.688 -21.078 1 17.17 356 SER B C 1
ATOM 5640 O O . SER B 1 356 ? -18.703 87.25 -21.5 1 17.17 356 SER B O 1
ATOM 5642 N N . LYS B 1 357 ? -20.766 88.188 -21.391 1 17.16 357 LYS B N 1
ATOM 5643 C CA . LYS B 1 357 ? -21.047 89.625 -21.594 1 17.16 357 LYS B CA 1
ATOM 5644 C C . LYS B 1 357 ? -20.344 90.438 -20.531 1 17.16 357 LYS B C 1
ATOM 5646 O O . LYS B 1 357 ? -20.531 90.25 -19.344 1 17.16 357 LYS B O 1
#

Solvent-accessible surface area (backbone atoms only — not comparable to full-atom values): 38466 Å² total; per-residue (Å²): 107,84,49,70,64,58,60,42,60,38,26,26,42,66,75,67,89,68,56,62,75,60,45,55,53,47,51,48,50,52,50,24,43,30,52,44,26,38,53,34,26,48,52,22,53,52,48,39,50,60,71,65,48,85,54,70,80,62,42,59,52,44,77,56,29,48,61,41,72,82,47,46,75,67,47,48,53,48,51,51,49,37,46,50,30,33,48,53,19,33,50,34,47,31,52,49,28,53,47,44,68,69,67,51,53,57,54,34,82,38,90,61,90,44,69,44,27,54,48,42,48,54,41,44,50,51,26,42,30,25,49,40,22,35,38,37,34,54,43,48,48,29,51,40,50,31,29,45,34,67,76,40,77,73,55,70,65,56,50,48,42,51,32,51,48,49,24,48,52,48,44,52,50,35,50,47,64,48,44,64,82,29,59,60,47,27,70,77,46,50,72,62,49,52,50,52,32,46,44,56,68,44,42,50,55,50,45,40,68,57,48,35,60,52,37,43,50,51,19,53,51,37,36,46,49,47,45,34,67,74,62,72,48,81,50,74,68,54,50,43,48,50,49,36,52,50,51,47,51,48,48,47,49,50,50,48,47,65,27,48,46,40,50,55,52,44,52,51,42,72,74,36,95,58,61,68,51,60,54,51,27,33,50,46,47,26,29,47,27,48,37,38,43,37,36,48,45,46,42,59,75,67,41,65,92,73,48,66,76,51,50,72,69,63,71,57,52,69,75,52,64,72,64,65,73,71,68,67,70,67,71,70,80,64,78,85,84,88,86,84,74,88,64,76,77,73,85,74,80,70,82,79,72,92,83,88,134,108,83,49,68,64,59,59,40,61,40,26,26,42,68,76,67,88,68,55,61,75,60,45,55,53,47,52,47,48,52,49,24,42,32,52,44,25,38,53,35,28,48,52,24,52,52,48,39,51,60,72,64,48,84,55,69,80,63,41,58,51,43,76,56,31,45,60,43,71,80,49,46,75,66,48,48,53,48,49,50,48,37,47,50,31,34,48,52,19,32,51,37,45,31,53,49,28,53,46,46,68,68,68,50,53,57,54,34,82,37,89,62,90,43,69,45,27,53,49,41,49,53,39,45,49,51,26,43,32,26,49,39,23,34,39,37,34,53,44,48,49,29,52,40,51,29,28,46,36,66,77,41,76,75,53,70,65,56,51,47,42,51,33,50,49,50,24,48,52,48,42,52,51,33,50,44,64,51,44,64,84,28,59,63,47,26,70,76,46,49,74,62,50,53,51,50,32,47,45,58,70,46,40,51,54,52,45,40,68,56,47,35,60,53,37,44,51,51,18,51,52,38,37,47,50,47,45,34,67,72,64,72,49,81,50,73,68,55,48,46,48,49,49,38,53,51,50,46,52,48,47,46,50,49,50,50,47,63,28,48,45,41,50,54,52,44,54,52,42,72,75,36,95,57,62,68,50,60,56,52,27,34,51,47,46,27,28,47,28,47,36,38,43,38,37,47,45,46,42,58,75,68,42,66,92,70,46,70,77,50,51,72,70,63,70,60,51,69,71,56,62,71,66,67,76,72,69,69,70,68,72,68,70,73,80,86,88,82,88,78,75,81,74,73,80,70,81,72,74,78,76,81,82,78,83,75,130